Protein AF-E4NG12-F1 (afdb_monomer_lite)

Secondary structure (DSSP, 8-state):
------TT-PPP-TTPPPHHHHHHHHHHHHHHHHHHHHHHHHHHHHHHHHHHHHHHHHHHHHSSPP--GGGT-HHHHHHHHHHHHHHHHHHHHHHHHHHHHHHHHHHHHHHHHHHHHHHHHHHHHHHHHHHHHHHHHHHHHHHHHHHHHHHHHHHHHHHHHHHHHHHHHHHHHHHHHHHHHHHHHHHHHHHHHHHHHHHHHHHHHHHHHHHHHHHHHHHHHHHHHHHHHHHHHHHHHHHHHHHHHHHHHHHHHHHHHHHHHHHHHHHHHHHHHHHHHHHHHHHSSS----------------------------------------------TT------PPPPPPPPPPPP-------PPPPPPPPPPPPPPPPPPPP------------------------------------

Sequence (415 aa):
MSDAVSQYGFTVSRRGYAPDQVDEAVTALSRKRDEAWERLSVLGGGLREMEKRLADIRQAAEDAPDPDFAELSDQAAALLGIALNEADAIHAKAKRSGEDARDAAHEAGEAAAKAAKEFALKLREDTDQFVRRTDERSRAEAERVRAEADAEARAVVHAATGHAARVRVAAANASEQSETALAERRRKADEDFAAAETAADAAVAKVTAAADARVKEAEQHREAMLAEARRLDGDAQAKADAALAAAREKADRIRAASEREQADFTKRLDKVQTHLDHIKGTLASLTGAAVGAIEDPEDAAGPADAAPAKPAAPAVDQPTTVLGPVRPAQGDPRKPYTPAAPATPPAPPAKPASFSKDPLPPKPAAAPAEPAAAPEPAKGPDATVEDRIVPKIVIVDDGIDHDTRPDRNRIQRKG

Structure (mmCIF, N/CA/C/O backbone):
data_AF-E4NG12-F1
#
_entry.id   AF-E4NG12-F1
#
loop_
_atom_site.group_PDB
_atom_site.id
_atom_site.type_symbol
_atom_site.label_atom_id
_atom_site.label_alt_id
_atom_site.label_comp_id
_atom_site.label_asym_id
_atom_site.label_entity_id
_atom_site.label_seq_id
_atom_site.pdbx_PDB_ins_code
_atom_site.Cartn_x
_atom_site.Cartn_y
_atom_site.Cartn_z
_atom_site.occupancy
_atom_site.B_iso_or_equiv
_atom_site.auth_seq_id
_atom_site.auth_comp_id
_atom_site.auth_asym_id
_atom_site.auth_atom_id
_atom_site.pdbx_PDB_model_num
ATOM 1 N N . MET A 1 1 ? -79.900 -59.642 15.783 1.00 37.69 1 MET A N 1
ATOM 2 C CA . MET A 1 1 ? -78.768 -59.162 16.595 1.00 37.69 1 MET A CA 1
ATOM 3 C C . MET A 1 1 ? -79.121 -57.758 17.018 1.00 37.69 1 MET A C 1
ATOM 5 O O . MET A 1 1 ? -79.048 -56.855 16.198 1.00 37.69 1 MET A O 1
ATOM 9 N N . SER A 1 2 ? -79.671 -57.633 18.218 1.00 43.97 2 SER A N 1
ATOM 10 C CA . SER A 1 2 ? -80.079 -56.349 18.774 1.00 43.97 2 SER A CA 1
ATOM 11 C C . SER A 1 2 ? -78.854 -55.747 19.439 1.00 43.97 2 SER A C 1
ATOM 13 O O . SER A 1 2 ? -78.281 -56.367 20.333 1.00 43.97 2 SER A O 1
ATOM 15 N N . ASP A 1 3 ? -78.425 -54.604 18.920 1.00 47.47 3 ASP A N 1
ATOM 16 C CA . ASP A 1 3 ? -77.335 -53.796 19.453 1.00 47.47 3 ASP A CA 1
ATOM 17 C C . ASP A 1 3 ? -77.697 -53.415 20.895 1.00 47.47 3 ASP A C 1
ATOM 19 O O . ASP A 1 3 ? -78.615 -52.626 21.130 1.00 47.47 3 ASP A O 1
ATOM 23 N N . ALA A 1 4 ? -77.055 -54.053 21.874 1.00 56.03 4 ALA A N 1
ATOM 24 C CA . ALA A 1 4 ? -77.200 -53.691 23.275 1.00 56.03 4 ALA A CA 1
ATOM 25 C C . ALA A 1 4 ? -76.451 -52.370 23.484 1.00 56.03 4 ALA A C 1
ATOM 27 O O . ALA A 1 4 ? -75.246 -52.348 23.725 1.00 56.03 4 ALA A O 1
ATOM 28 N N . VAL A 1 5 ? -77.159 -51.256 23.306 1.00 60.44 5 VAL A N 1
ATOM 29 C CA . VAL A 1 5 ? -76.647 -49.927 23.641 1.00 60.44 5 VAL A CA 1
ATOM 30 C C . VAL A 1 5 ? -76.570 -49.853 25.166 1.00 60.44 5 VAL A C 1
ATOM 32 O O . VAL A 1 5 ? -77.604 -49.876 25.833 1.00 60.44 5 VAL A O 1
ATOM 35 N N . SER A 1 6 ? -75.352 -49.807 25.713 1.00 64.88 6 SER A N 1
ATOM 36 C CA . SER A 1 6 ? -75.124 -49.634 27.154 1.00 64.88 6 SER A CA 1
ATOM 37 C C . SER A 1 6 ? -75.851 -48.380 27.652 1.00 64.88 6 SER A C 1
ATOM 39 O O . SER A 1 6 ? -75.809 -47.330 27.002 1.00 64.88 6 SER A O 1
ATOM 41 N N . GLN A 1 7 ? -76.474 -48.464 28.832 1.00 72.19 7 GLN A N 1
ATOM 42 C CA . GLN A 1 7 ? -77.177 -47.346 29.484 1.00 72.19 7 GLN A CA 1
ATOM 43 C C . GLN A 1 7 ? -76.267 -46.119 29.707 1.00 72.19 7 GLN A C 1
ATOM 45 O O . GLN A 1 7 ? -76.752 -44.997 29.851 1.00 72.19 7 GLN A O 1
ATOM 50 N N . TYR A 1 8 ? -74.948 -46.321 29.695 1.00 74.88 8 TYR A N 1
ATOM 51 C CA . TYR A 1 8 ? -73.925 -45.297 29.894 1.00 74.88 8 TYR A CA 1
ATOM 52 C C . TYR A 1 8 ? -73.314 -44.767 28.582 1.00 74.88 8 TYR A C 1
ATOM 54 O O . TYR A 1 8 ? -72.356 -43.997 28.619 1.00 74.88 8 TYR A O 1
ATOM 62 N N . GLY A 1 9 ? -73.870 -45.142 27.421 1.00 82.19 9 GLY A N 1
ATOM 63 C CA . GLY A 1 9 ? -73.515 -44.573 26.114 1.00 82.19 9 GLY A CA 1
ATOM 64 C C . GLY A 1 9 ? -72.259 -45.157 25.459 1.00 82.19 9 GLY A C 1
ATOM 65 O O . GLY A 1 9 ? -71.730 -44.565 24.517 1.00 82.19 9 GLY A O 1
ATOM 66 N N . PHE A 1 10 ? -71.764 -46.305 25.930 1.00 82.69 10 PHE A N 1
ATOM 67 C CA . PHE A 1 10 ? -70.628 -46.989 25.305 1.00 82.69 10 PHE A CA 1
ATOM 68 C C . PHE A 1 10 ? -71.035 -47.691 23.999 1.00 82.69 10 PHE A C 1
ATOM 70 O O . PHE A 1 10 ? -72.105 -48.291 23.907 1.00 82.69 10 PHE A O 1
ATOM 77 N N . THR A 1 11 ? -70.158 -47.643 22.990 1.00 82.94 11 THR A N 1
ATOM 78 C CA . THR A 1 11 ? -70.352 -48.310 21.689 1.00 82.94 11 THR A CA 1
ATOM 79 C C . THR A 1 11 ? -69.625 -49.660 21.644 1.00 82.94 11 THR A C 1
ATOM 81 O O . THR A 1 11 ? -68.520 -49.800 22.172 1.00 82.94 11 THR A O 1
ATOM 84 N N . VAL A 1 12 ? -70.235 -50.678 21.024 1.00 81.81 12 VAL A N 1
ATOM 85 C CA . VAL A 1 12 ? -69.688 -52.048 20.974 1.00 81.81 12 VAL A CA 1
ATOM 86 C C . VAL A 1 12 ? -68.626 -52.170 19.871 1.00 81.81 12 VAL A C 1
ATOM 88 O O . VAL A 1 12 ? -68.850 -51.759 18.734 1.00 81.81 12 VAL A O 1
ATOM 91 N N . SER A 1 13 ? -67.464 -52.767 20.174 1.00 81.88 13 SER A N 1
ATOM 92 C CA . SER A 1 13 ? -66.380 -53.001 19.200 1.00 81.88 13 SER A CA 1
ATOM 93 C C . SER A 1 13 ? -66.051 -54.492 19.028 1.00 81.88 13 SER A C 1
ATOM 95 O O . SER A 1 13 ? -66.252 -55.301 19.931 1.00 81.88 13 SER A O 1
ATOM 97 N N . ARG A 1 14 ? -65.503 -54.873 17.860 1.00 78.25 14 ARG A N 1
ATOM 98 C CA . ARG A 1 14 ? -65.274 -56.280 17.443 1.00 78.25 14 ARG A CA 1
ATOM 99 C C . ARG A 1 14 ? -64.329 -57.101 18.345 1.00 78.25 14 ARG A C 1
ATOM 101 O O . ARG A 1 14 ? -64.267 -58.315 18.180 1.00 78.25 14 ARG A O 1
ATOM 108 N N . ARG A 1 15 ? -63.575 -56.462 19.246 1.00 81.19 15 ARG A N 1
ATOM 109 C CA . ARG A 1 15 ? -62.709 -57.089 20.271 1.00 81.19 15 ARG A CA 1
ATOM 110 C C . ARG A 1 15 ? -62.814 -56.350 21.619 1.00 81.19 15 ARG A C 1
ATOM 112 O O . ARG A 1 15 ? -61.812 -56.165 22.302 1.00 81.19 15 ARG A O 1
ATOM 119 N N . GLY A 1 16 ? -64.006 -55.853 21.946 1.00 81.81 16 GLY A N 1
ATOM 120 C CA . GLY A 1 16 ? -64.269 -55.101 23.174 1.00 81.81 16 GLY A CA 1
ATOM 121 C C . GLY A 1 16 ? -64.542 -55.978 24.400 1.00 81.81 16 GLY A C 1
ATOM 122 O O . GLY A 1 16 ? -64.721 -57.190 24.289 1.00 81.81 16 GLY A O 1
ATOM 123 N N . TYR A 1 17 ? -64.587 -55.335 25.569 1.00 85.38 17 TYR A N 1
ATOM 124 C CA . TYR A 1 17 ? -65.041 -55.947 26.821 1.00 85.38 17 TYR A CA 1
ATOM 125 C C . TYR A 1 17 ? -66.537 -56.297 26.764 1.00 85.38 17 TYR A C 1
ATOM 127 O O . TYR A 1 17 ? -67.291 -55.696 25.996 1.00 85.38 17 TYR A O 1
ATOM 135 N N . ALA A 1 18 ? -66.967 -57.270 27.574 1.00 86.50 18 ALA A N 1
ATOM 136 C CA . ALA A 1 18 ? -68.367 -57.686 27.633 1.00 86.50 18 ALA A CA 1
ATOM 137 C C . ALA A 1 18 ? -69.252 -56.545 28.188 1.00 86.50 18 ALA A C 1
ATOM 139 O O . ALA A 1 18 ? -68.950 -56.053 29.278 1.00 86.50 18 ALA A O 1
ATOM 140 N N . PRO A 1 19 ? -70.335 -56.134 27.494 1.00 83.88 19 PRO A N 1
ATOM 141 C CA . PRO A 1 19 ? -71.185 -55.014 27.916 1.00 83.88 19 PRO A CA 1
ATOM 142 C C . PRO A 1 19 ? -71.715 -55.135 29.350 1.00 83.88 19 PRO A C 1
ATOM 144 O O . PRO A 1 19 ? -71.591 -54.184 30.113 1.00 83.88 19 PRO A O 1
ATOM 147 N N . ASP A 1 20 ? -72.178 -56.322 29.757 1.00 84.31 20 ASP A N 1
ATOM 148 C CA . ASP A 1 20 ? -72.702 -56.555 31.112 1.00 84.31 20 ASP A CA 1
ATOM 149 C C . ASP A 1 20 ? -71.638 -56.328 32.202 1.00 84.31 20 ASP A C 1
ATOM 151 O O . ASP A 1 20 ? -71.925 -55.763 33.256 1.00 84.31 20 ASP A O 1
ATOM 155 N N . GLN A 1 21 ? -70.380 -56.708 31.935 1.00 86.88 21 GLN A N 1
ATOM 156 C CA . GLN A 1 21 ? -69.262 -56.474 32.859 1.00 86.88 21 GLN A CA 1
ATOM 157 C C . GLN A 1 21 ? -68.909 -54.986 32.954 1.00 86.88 21 GLN A C 1
ATOM 159 O O . GLN A 1 21 ? -68.532 -54.505 34.023 1.00 86.88 21 GLN A O 1
ATOM 164 N N . VAL A 1 22 ? -69.016 -54.253 31.841 1.00 87.19 22 VAL A N 1
ATOM 165 C CA . VAL A 1 22 ? -68.795 -52.802 31.812 1.00 87.19 22 VAL A CA 1
ATOM 166 C C . VAL A 1 22 ? -69.907 -52.086 32.576 1.00 87.19 22 VAL A C 1
ATOM 168 O O . VAL A 1 22 ? -69.603 -51.230 33.401 1.00 87.19 22 VAL A O 1
ATOM 171 N N . ASP A 1 23 ? -71.168 -52.465 32.377 1.00 87.31 23 ASP A N 1
ATOM 172 C CA . ASP A 1 23 ? -72.306 -51.862 33.074 1.00 87.31 23 ASP A CA 1
ATOM 173 C C . ASP A 1 23 ? -72.262 -52.145 34.588 1.00 87.31 23 ASP A C 1
ATOM 175 O O . ASP A 1 23 ? -72.480 -51.232 35.392 1.00 87.31 23 ASP A O 1
ATOM 179 N N . GLU A 1 24 ? -71.887 -53.361 35.006 1.00 88.50 24 GLU A N 1
ATOM 180 C CA . GLU A 1 24 ? -71.659 -53.693 36.421 1.00 88.50 24 GLU A CA 1
ATOM 181 C C . GLU A 1 24 ? -70.508 -52.863 37.015 1.00 88.50 24 GLU A C 1
ATOM 183 O O . GLU A 1 24 ? -70.653 -52.261 38.087 1.00 88.50 24 GLU A O 1
ATOM 188 N N . ALA A 1 25 ? -69.383 -52.757 36.299 1.00 88.69 25 ALA A N 1
ATOM 189 C CA . ALA A 1 25 ? -68.234 -51.965 36.728 1.00 88.69 25 ALA A CA 1
ATOM 190 C C . ALA A 1 25 ? -68.568 -50.467 36.839 1.00 88.69 25 ALA A C 1
ATOM 192 O O . ALA A 1 25 ? -68.196 -49.824 37.823 1.00 88.69 25 ALA A O 1
ATOM 193 N N . VAL A 1 26 ? -69.299 -49.904 35.874 1.00 91.38 26 VAL A N 1
ATOM 194 C CA . VAL A 1 26 ? -69.709 -48.489 35.862 1.00 91.38 26 VAL A CA 1
ATOM 195 C C . VAL A 1 26 ? -70.740 -48.206 36.951 1.00 91.38 26 VAL A C 1
ATOM 197 O O . VAL A 1 26 ? -70.657 -47.167 37.609 1.00 91.38 26 VAL A O 1
ATOM 200 N N . THR A 1 27 ? -71.655 -49.137 37.219 1.00 91.06 27 THR A N 1
ATOM 201 C CA . THR A 1 27 ? -72.602 -49.039 38.341 1.00 91.06 27 THR A CA 1
ATOM 202 C C . THR A 1 27 ? -71.864 -49.044 39.680 1.00 91.06 27 THR A C 1
ATOM 204 O O . THR A 1 27 ? -72.129 -48.206 40.546 1.00 91.06 27 THR A O 1
ATOM 207 N N . ALA A 1 28 ? -70.893 -49.945 39.855 1.00 92.31 28 ALA A N 1
ATOM 208 C CA . ALA A 1 28 ? -70.069 -50.013 41.058 1.00 92.31 28 ALA A CA 1
ATOM 209 C C . ALA A 1 28 ? -69.202 -48.755 41.241 1.00 92.31 28 ALA A C 1
ATOM 211 O O . ALA A 1 28 ? -69.077 -48.251 42.358 1.00 92.31 28 ALA A O 1
ATOM 212 N N . LEU A 1 29 ? -68.630 -48.218 40.157 1.00 93.31 29 LEU A N 1
ATOM 213 C CA . LEU A 1 29 ? -67.874 -46.963 40.176 1.00 93.31 29 LEU A CA 1
ATOM 214 C C . LEU A 1 29 ? -68.766 -45.759 40.483 1.00 93.31 29 LEU A C 1
ATOM 216 O O . LEU A 1 29 ? -68.367 -44.902 41.267 1.00 93.31 29 LEU A O 1
ATOM 220 N N . SER A 1 30 ? -69.978 -45.714 39.929 1.00 91.38 30 SER A N 1
ATOM 221 C CA . SER A 1 30 ? -70.952 -44.654 40.204 1.00 91.38 30 SER A CA 1
ATOM 222 C C . SER A 1 30 ? -71.381 -44.662 41.669 1.00 91.38 30 SER A C 1
ATOM 224 O O . SER A 1 30 ? -71.368 -43.617 42.307 1.00 91.38 30 SER A O 1
ATOM 226 N N . ARG A 1 31 ? -71.626 -45.842 42.256 1.00 94.31 31 ARG A N 1
ATOM 227 C CA . ARG A 1 31 ? -71.907 -45.968 43.694 1.00 94.31 31 ARG A CA 1
ATOM 228 C C . ARG A 1 31 ? -70.738 -45.488 44.552 1.00 94.31 31 ARG A C 1
ATOM 230 O O . ARG A 1 31 ? -70.939 -44.707 45.471 1.00 94.31 31 ARG A O 1
ATOM 237 N N . LYS A 1 32 ? -69.506 -45.899 44.227 1.00 94.25 32 LYS A N 1
ATOM 238 C CA . LYS A 1 32 ? -68.298 -45.431 44.933 1.00 94.25 32 LYS A CA 1
ATOM 239 C C . LYS A 1 32 ? -68.111 -43.920 44.818 1.00 94.25 32 LYS A C 1
ATOM 241 O O . LYS A 1 32 ? -67.700 -43.292 45.789 1.00 94.25 32 LYS A O 1
ATOM 246 N N . ARG A 1 33 ? -68.401 -43.344 43.646 1.00 94.81 33 ARG A N 1
ATOM 247 C CA . ARG A 1 33 ? -68.416 -41.895 43.425 1.00 94.81 33 ARG A CA 1
ATOM 248 C C . ARG A 1 33 ? -69.429 -41.255 44.368 1.00 94.81 33 ARG A C 1
ATOM 250 O O . ARG A 1 33 ? -69.044 -40.367 45.114 1.00 94.81 33 ARG A O 1
ATOM 257 N N . ASP A 1 34 ? -70.673 -41.715 44.370 1.00 95.12 34 ASP A N 1
ATOM 258 C CA . ASP A 1 34 ? -71.745 -41.125 45.178 1.00 95.12 34 ASP A CA 1
ATOM 259 C C . ASP A 1 34 ? -71.442 -41.233 46.683 1.00 95.12 34 ASP A C 1
ATOM 261 O O . ASP A 1 34 ? -71.521 -40.234 47.391 1.00 95.12 34 ASP A O 1
ATOM 265 N N . GLU A 1 35 ? -70.936 -42.376 47.158 1.00 95.44 35 GLU A N 1
ATOM 266 C CA . GLU A 1 35 ? -70.441 -42.522 48.535 1.00 95.44 35 GLU A CA 1
ATOM 267 C C . GLU A 1 35 ? -69.281 -41.564 48.855 1.00 95.44 35 GLU A C 1
ATOM 269 O O . GLU A 1 35 ? -69.187 -41.030 49.960 1.00 95.44 35 GLU A O 1
ATOM 274 N N . ALA A 1 36 ? -68.351 -41.353 47.917 1.00 92.31 36 ALA A N 1
ATOM 275 C CA . ALA A 1 36 ? -67.259 -40.401 48.098 1.00 92.31 36 ALA A CA 1
ATOM 276 C C . ALA A 1 36 ? -67.771 -38.952 48.135 1.00 92.31 36 ALA A C 1
ATOM 278 O O . ALA A 1 36 ? -67.257 -38.157 48.921 1.00 92.31 36 ALA A O 1
ATOM 279 N N . TRP A 1 37 ? -68.799 -38.619 47.349 1.00 95.00 37 TRP A N 1
ATOM 280 C CA . TRP A 1 37 ? -69.469 -37.317 47.390 1.00 95.00 37 TRP A CA 1
ATOM 281 C C . TRP A 1 37 ? -70.209 -37.092 48.703 1.00 95.00 37 TRP A C 1
ATOM 283 O O . TRP A 1 37 ? -70.084 -36.014 49.281 1.00 95.00 37 TRP A O 1
ATOM 293 N N . GLU A 1 38 ? -70.918 -38.096 49.217 1.00 95.00 38 GLU A N 1
ATOM 294 C CA . GLU A 1 38 ? -71.544 -38.019 50.539 1.00 95.00 38 GLU A CA 1
ATOM 295 C C . GLU A 1 38 ? -70.493 -37.810 51.631 1.00 95.00 38 GLU A C 1
ATOM 297 O O . GLU A 1 38 ? -70.620 -36.886 52.437 1.00 95.00 38 GLU A O 1
ATOM 302 N N . ARG A 1 39 ? -69.400 -38.589 51.619 1.00 94.06 39 ARG A N 1
ATOM 303 C CA . ARG A 1 39 ? -68.278 -38.407 52.558 1.00 94.06 39 ARG A CA 1
ATOM 304 C C . ARG A 1 39 ? -67.677 -37.006 52.451 1.00 94.06 39 ARG A C 1
ATOM 306 O O . ARG A 1 39 ? -67.468 -36.370 53.479 1.00 94.06 39 ARG A O 1
ATOM 313 N N . LEU A 1 40 ? -67.440 -36.499 51.240 1.00 95.06 40 LEU A N 1
ATOM 314 C CA . LEU A 1 40 ? -66.919 -35.147 51.022 1.00 95.06 40 LEU A CA 1
ATOM 315 C C . LEU A 1 40 ? -67.889 -34.074 51.530 1.00 95.06 40 LEU A C 1
ATOM 317 O O . LEU A 1 40 ? -67.450 -33.094 52.124 1.00 95.06 40 LEU A O 1
ATOM 321 N N . SER A 1 41 ? -69.196 -34.263 51.343 1.00 94.38 41 SER A N 1
ATOM 322 C CA . SER A 1 41 ? -70.220 -33.354 51.862 1.00 94.38 41 SER A CA 1
ATOM 323 C C . SER A 1 41 ? -70.239 -33.348 53.391 1.00 94.38 41 SER A C 1
ATOM 325 O O . SER A 1 41 ? -70.264 -32.276 53.995 1.00 94.38 41 SER A O 1
ATOM 327 N 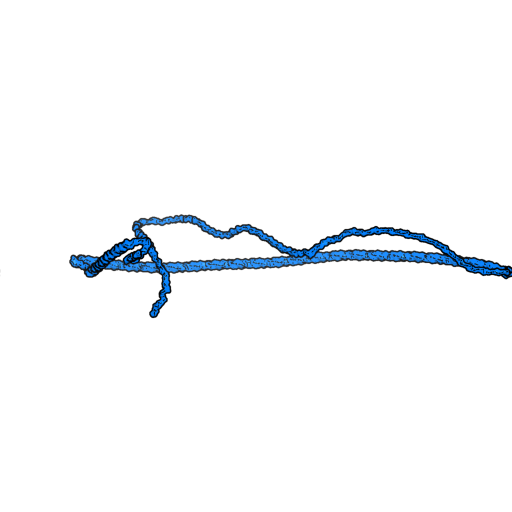N . VAL A 1 42 ? -70.161 -34.520 54.031 1.00 95.31 42 VAL A N 1
ATOM 328 C CA . VAL A 1 42 ? -70.087 -34.641 55.497 1.00 95.31 42 VAL A CA 1
ATOM 329 C C . VAL A 1 42 ? -68.808 -33.999 56.037 1.00 95.31 42 VAL A C 1
ATOM 331 O O . VAL A 1 42 ? -68.882 -33.179 56.952 1.00 95.31 42 VAL A O 1
ATOM 334 N N . LEU A 1 43 ? -67.645 -34.301 55.453 1.00 95.75 43 LEU A N 1
ATOM 335 C CA . LEU A 1 43 ? -66.373 -33.685 55.845 1.00 95.75 43 LEU A CA 1
ATOM 336 C C . LEU A 1 43 ? -66.366 -32.175 55.601 1.00 95.75 43 LEU A C 1
ATOM 338 O O . LEU A 1 43 ? -65.911 -31.428 56.458 1.00 95.75 43 LEU A O 1
ATOM 342 N N . GLY A 1 44 ? -66.894 -31.709 54.470 1.00 94.06 44 GLY A N 1
ATOM 343 C CA . GLY A 1 44 ? -66.998 -30.286 54.156 1.00 94.06 44 GLY A CA 1
ATOM 344 C C . GLY A 1 44 ? -67.977 -29.548 55.072 1.00 94.06 44 GLY A C 1
ATOM 345 O O . GLY A 1 44 ? -67.767 -28.378 55.379 1.00 94.06 44 GLY A O 1
ATOM 346 N N . GLY A 1 45 ? -69.038 -30.213 55.535 1.00 95.62 45 GLY A N 1
ATOM 347 C CA . GLY A 1 45 ? -69.908 -29.702 56.595 1.00 95.62 45 GLY A CA 1
ATOM 348 C C . GLY A 1 45 ? -69.172 -29.603 57.933 1.00 95.62 45 GLY A C 1
ATOM 349 O O . GLY A 1 45 ? -69.202 -28.554 58.571 1.00 95.62 45 GLY A O 1
ATOM 350 N N . GLY A 1 46 ? -68.447 -30.658 58.315 1.00 95.75 46 GLY A N 1
ATOM 351 C CA . GLY A 1 46 ? -67.641 -30.695 59.537 1.00 95.75 46 GLY A CA 1
ATOM 352 C C . GLY A 1 46 ? -66.507 -29.666 59.556 1.00 95.75 46 GLY A C 1
ATOM 353 O O . GLY A 1 46 ? -66.297 -29.021 60.577 1.00 95.75 46 GLY A O 1
ATOM 354 N N . LEU A 1 47 ? -65.820 -29.458 58.429 1.00 95.69 47 LEU A N 1
ATOM 355 C CA . LEU A 1 47 ? -64.767 -28.451 58.294 1.00 95.69 47 LEU A CA 1
ATOM 356 C C . LEU A 1 47 ? -65.325 -27.043 58.493 1.00 95.69 47 LEU A C 1
ATOM 358 O O . LEU A 1 47 ? -64.783 -26.298 59.298 1.00 95.69 47 LEU A O 1
ATOM 362 N N . ARG A 1 48 ? -66.441 -26.702 57.835 1.00 94.56 48 ARG A N 1
ATOM 363 C CA . ARG A 1 48 ? -67.088 -25.390 58.009 1.00 94.56 48 ARG A CA 1
ATOM 364 C C . ARG A 1 48 ? -67.551 -25.161 59.444 1.00 94.56 48 ARG A C 1
ATOM 366 O O . ARG A 1 48 ? -67.425 -24.057 59.959 1.00 94.56 48 ARG A O 1
ATOM 373 N N . GLU A 1 49 ? -68.068 -26.197 60.101 1.00 95.25 49 GLU A N 1
ATOM 374 C CA . GLU A 1 49 ? -68.443 -26.132 61.516 1.00 95.25 49 GLU A CA 1
ATOM 375 C C . GLU A 1 49 ? -67.215 -25.923 62.418 1.00 95.25 49 GLU A C 1
ATOM 377 O O . GLU A 1 49 ? -67.267 -25.131 63.356 1.00 95.25 49 GLU A O 1
ATOM 382 N N . MET A 1 50 ? -66.086 -26.578 62.130 1.00 94.69 50 MET A N 1
ATOM 383 C CA . MET A 1 50 ? -64.829 -26.356 62.854 1.00 94.69 50 MET A CA 1
ATOM 384 C C . MET A 1 50 ? -64.243 -24.964 62.600 1.00 94.69 50 MET A C 1
ATOM 386 O O . MET A 1 50 ? -63.812 -24.318 63.550 1.00 94.69 50 MET A O 1
ATOM 390 N N . GLU A 1 51 ? -64.250 -24.481 61.357 1.00 94.62 51 GLU A N 1
ATOM 391 C CA . GLU A 1 51 ? -63.832 -23.121 60.992 1.00 94.62 51 GLU A CA 1
ATOM 392 C C . GLU A 1 51 ? -64.681 -22.079 61.715 1.00 94.62 51 GLU A C 1
ATOM 394 O O . GLU A 1 51 ? -64.136 -21.131 62.278 1.00 94.62 51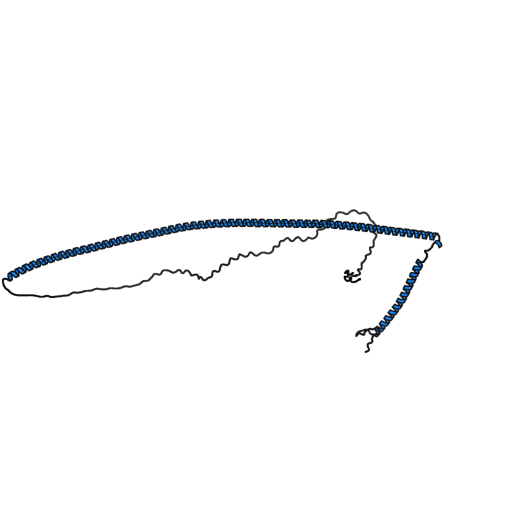 GLU A O 1
ATOM 399 N N . LYS A 1 52 ? -66.001 -22.293 61.767 1.00 96.00 52 LYS A N 1
ATOM 400 C CA . LYS A 1 52 ? -66.919 -21.441 62.517 1.00 96.00 52 LYS A CA 1
ATOM 401 C C . LYS A 1 52 ? -66.591 -21.448 64.006 1.00 96.00 52 LYS A C 1
ATOM 403 O O . LYS A 1 52 ? -66.380 -20.386 64.567 1.00 96.00 52 LYS A O 1
ATOM 408 N N . ARG A 1 53 ? -66.458 -22.620 64.636 1.00 94.06 53 ARG A N 1
ATOM 409 C CA . ARG A 1 53 ? -66.082 -22.715 66.060 1.00 94.06 53 ARG A CA 1
ATOM 410 C C . ARG A 1 53 ? -64.741 -22.060 66.351 1.00 94.06 53 ARG A C 1
ATOM 412 O O . ARG A 1 53 ? -64.574 -21.455 67.398 1.00 94.06 53 ARG A O 1
ATOM 419 N N . LEU A 1 54 ? -63.776 -22.187 65.448 1.00 94.38 54 LEU A N 1
ATOM 420 C CA . LEU A 1 54 ? -62.467 -21.566 65.595 1.00 94.38 54 LEU A CA 1
ATOM 421 C C . LEU A 1 54 ? -62.542 -20.042 65.449 1.00 94.38 54 LEU A C 1
ATOM 423 O O . LEU A 1 54 ? -61.876 -19.340 66.204 1.00 94.38 54 LEU A O 1
ATOM 427 N N . ALA A 1 55 ? -63.356 -19.530 64.524 1.00 93.88 55 ALA A N 1
ATOM 428 C CA . ALA A 1 55 ? -63.661 -18.107 64.435 1.00 93.88 55 ALA A CA 1
ATOM 429 C C . ALA A 1 55 ? -64.373 -17.613 65.703 1.00 93.88 55 ALA A C 1
ATOM 431 O O . ALA A 1 55 ? -63.943 -16.616 66.267 1.00 93.88 55 ALA A O 1
ATOM 432 N N . ASP A 1 56 ? -65.366 -18.352 66.202 1.00 93.62 56 ASP A N 1
ATOM 433 C CA . ASP A 1 56 ? -66.088 -18.038 67.439 1.00 93.62 56 ASP A CA 1
ATOM 434 C C . ASP A 1 56 ? -65.141 -18.031 68.654 1.00 93.62 56 ASP A C 1
ATOM 436 O O . ASP A 1 56 ? -65.223 -17.137 69.485 1.00 93.62 56 ASP A O 1
ATOM 440 N N . ILE A 1 57 ? -64.200 -18.982 68.751 1.00 94.56 57 ILE A N 1
ATOM 441 C CA . ILE A 1 57 ? -63.183 -19.022 69.818 1.00 94.56 57 ILE A CA 1
ATOM 442 C C . ILE A 1 57 ? -62.213 -17.845 69.704 1.00 94.56 57 ILE A C 1
ATOM 444 O O . ILE A 1 57 ? -61.861 -17.254 70.719 1.00 94.56 57 ILE A O 1
ATOM 448 N N . ARG A 1 58 ? -61.758 -17.507 68.492 1.00 91.75 58 ARG A N 1
ATOM 449 C CA . ARG A 1 58 ? -60.876 -16.352 68.271 1.00 91.75 58 ARG A CA 1
ATOM 450 C C . ARG A 1 58 ? -61.576 -15.052 68.628 1.00 91.75 58 ARG A C 1
ATOM 452 O O . ARG A 1 58 ? -61.003 -14.262 69.360 1.00 91.75 58 ARG A O 1
ATOM 459 N N . GLN A 1 59 ? -62.813 -14.883 68.176 1.00 90.06 59 GLN A N 1
ATOM 460 C CA . GLN A 1 59 ? -63.631 -13.729 68.515 1.00 90.06 59 GLN A CA 1
ATOM 461 C C . GLN A 1 59 ? -63.875 -13.665 70.023 1.00 90.06 59 GLN A C 1
ATOM 463 O O . GLN A 1 59 ? -63.659 -12.626 70.620 1.00 90.06 59 GLN A O 1
ATOM 468 N N . ALA A 1 60 ? -64.217 -14.784 70.668 1.00 87.62 60 ALA A N 1
ATOM 469 C CA . ALA A 1 60 ? -64.378 -14.841 72.119 1.00 87.62 60 ALA A CA 1
ATOM 470 C C . ALA A 1 60 ? -63.077 -14.540 72.882 1.00 87.62 60 ALA A C 1
ATOM 472 O O . ALA A 1 60 ? -63.144 -14.061 74.007 1.00 87.62 60 ALA A O 1
ATOM 473 N N . ALA A 1 61 ? -61.910 -14.828 72.300 1.00 85.75 61 ALA A N 1
ATOM 474 C CA . ALA A 1 61 ? -60.614 -14.471 72.867 1.00 85.75 61 ALA A CA 1
ATOM 475 C C . ALA A 1 61 ? -60.248 -12.994 72.634 1.00 85.75 61 ALA A C 1
ATOM 477 O O . ALA A 1 61 ? -59.607 -12.408 73.496 1.00 85.75 61 ALA A O 1
ATOM 478 N N . GLU A 1 62 ? -60.649 -12.393 71.509 1.00 85.12 62 GLU A N 1
ATOM 479 C CA . GLU A 1 62 ? -60.510 -10.949 71.252 1.00 85.12 62 GLU A CA 1
ATOM 480 C C . GLU A 1 62 ? -61.492 -10.115 72.090 1.00 85.12 62 GLU A C 1
ATOM 482 O O . GLU A 1 62 ? -61.141 -9.037 72.560 1.00 85.12 62 GLU A O 1
ATOM 487 N N . ASP A 1 63 ? -62.707 -10.626 72.299 1.00 86.50 63 ASP A N 1
ATOM 488 C CA . ASP A 1 63 ? -63.752 -10.010 73.122 1.00 86.50 63 ASP A CA 1
ATOM 489 C C . ASP A 1 63 ? -63.538 -10.265 74.625 1.00 86.50 63 ASP A C 1
ATOM 491 O O . ASP A 1 63 ? -64.210 -9.652 75.462 1.00 86.50 63 ASP A O 1
ATOM 495 N N . ALA A 1 64 ? -62.645 -11.195 74.986 1.00 83.06 64 ALA A N 1
ATOM 496 C CA . ALA A 1 64 ? -62.300 -11.447 76.376 1.00 83.06 64 ALA A CA 1
ATOM 497 C C . ALA A 1 64 ? -61.637 -10.190 76.962 1.00 83.06 64 ALA A C 1
ATOM 499 O O . ALA A 1 64 ? -60.681 -9.682 76.376 1.00 83.06 64 ALA A O 1
ATOM 500 N N . PRO A 1 65 ? -62.105 -9.687 78.121 1.00 77.75 65 PRO A N 1
ATOM 501 C CA . PRO A 1 65 ? -61.425 -8.601 78.808 1.00 77.75 65 PRO A CA 1
ATOM 502 C C . PRO A 1 65 ? -59.978 -8.994 79.103 1.00 77.75 65 PRO A C 1
ATOM 504 O O . PRO A 1 65 ? -59.710 -10.154 79.438 1.00 77.75 65 PRO A O 1
ATOM 507 N N . ASP A 1 66 ? -59.066 -8.025 79.031 1.00 75.94 66 ASP A N 1
ATOM 508 C CA . ASP A 1 66 ? -57.694 -8.238 79.480 1.00 75.94 66 ASP A CA 1
ATOM 509 C C . ASP A 1 66 ? -57.709 -8.804 80.912 1.00 75.94 66 ASP A C 1
ATOM 511 O O . ASP A 1 66 ? -58.487 -8.331 81.749 1.00 75.94 66 ASP A O 1
ATOM 515 N N . PRO A 1 67 ? -56.899 -9.836 81.212 1.00 73.56 67 PRO A N 1
ATOM 516 C CA . PRO A 1 67 ? -56.922 -10.479 82.517 1.00 73.56 67 PRO A CA 1
ATOM 517 C C . PRO A 1 67 ? -56.540 -9.475 83.611 1.00 73.56 67 PRO A C 1
ATOM 519 O O . PRO A 1 67 ? -55.379 -9.081 83.737 1.00 73.56 67 PRO A O 1
ATOM 522 N N . ASP A 1 68 ? -57.527 -9.076 84.416 1.00 77.62 68 ASP A N 1
ATOM 523 C CA . ASP A 1 68 ? -57.320 -8.185 85.552 1.00 77.62 68 ASP A CA 1
ATOM 524 C C . ASP A 1 68 ? -56.811 -8.982 86.758 1.00 77.62 68 ASP A C 1
ATOM 526 O O . ASP A 1 68 ? -57.559 -9.594 87.523 1.00 77.62 68 ASP A O 1
ATOM 530 N N . PHE A 1 69 ? -55.490 -8.994 86.931 1.00 81.25 69 PHE A N 1
ATOM 531 C CA . PHE A 1 69 ? -54.860 -9.662 88.066 1.00 81.25 69 PHE A CA 1
ATOM 532 C C . PHE A 1 69 ? -55.014 -8.900 89.393 1.00 81.25 69 PHE A C 1
ATOM 534 O O . PHE A 1 69 ? -54.551 -9.408 90.420 1.00 81.25 69 PHE A O 1
ATOM 541 N N . ALA A 1 70 ? -55.676 -7.734 89.416 1.00 81.25 70 ALA A N 1
ATOM 542 C CA . ALA A 1 70 ? -55.995 -7.025 90.656 1.00 81.25 70 ALA A CA 1
ATOM 543 C C . ALA A 1 70 ? -56.949 -7.830 91.550 1.00 81.25 70 ALA A C 1
ATOM 545 O O . ALA A 1 70 ? -56.838 -7.767 92.773 1.00 81.25 70 ALA A O 1
ATOM 546 N N . GLU A 1 71 ? -57.817 -8.658 90.959 1.00 83.12 71 GLU A N 1
ATOM 547 C CA . GLU A 1 71 ? -58.696 -9.566 91.708 1.00 83.12 71 GLU A CA 1
ATOM 548 C C . GLU A 1 71 ? -57.924 -10.700 92.407 1.00 83.12 71 GLU A C 1
ATOM 550 O O . GLU A 1 71 ? -58.392 -11.250 93.405 1.00 83.12 71 GLU A O 1
ATOM 555 N N . LEU A 1 72 ? -56.732 -11.049 91.904 1.00 85.94 72 LEU A N 1
ATOM 556 C CA . LEU A 1 72 ? -55.900 -12.121 92.450 1.00 85.94 72 LEU A CA 1
ATOM 557 C C . LEU A 1 72 ? -54.981 -11.620 93.573 1.00 85.94 72 LEU A C 1
ATOM 559 O O . LEU A 1 72 ? -54.869 -12.276 94.608 1.00 85.94 72 LEU A O 1
ATOM 563 N N . SER A 1 73 ? -54.290 -10.493 93.362 1.00 89.62 73 SER A N 1
ATOM 564 C CA . SER A 1 73 ? -53.529 -9.764 94.392 1.00 89.62 73 SER A CA 1
ATOM 565 C C . SER A 1 73 ? -52.944 -8.455 93.847 1.00 89.62 73 SER A C 1
ATOM 567 O O . SER A 1 73 ? -52.574 -8.375 92.675 1.00 89.62 73 SER A O 1
ATOM 569 N N . ASP A 1 74 ? -52.697 -7.481 94.729 1.00 85.94 74 ASP A N 1
ATOM 570 C CA . ASP A 1 74 ? -51.975 -6.243 94.384 1.00 85.94 74 ASP A CA 1
ATOM 571 C C . ASP A 1 74 ? -50.582 -6.515 93.780 1.00 85.94 74 ASP A C 1
ATOM 573 O O . ASP A 1 74 ? -50.125 -5.806 92.883 1.00 85.94 74 ASP A O 1
ATOM 577 N N . GLN A 1 75 ? -49.899 -7.571 94.244 1.00 89.19 75 GLN A N 1
ATOM 578 C CA . GLN A 1 75 ? -48.594 -7.977 93.709 1.00 89.19 75 GLN A CA 1
ATOM 579 C C . GLN A 1 75 ? -48.687 -8.485 92.265 1.00 89.19 75 GLN A C 1
ATOM 581 O O . GLN A 1 75 ? -47.802 -8.191 91.461 1.00 89.19 75 GLN A O 1
ATOM 586 N N . ALA A 1 76 ? -49.743 -9.226 91.923 1.00 86.81 76 ALA A N 1
ATOM 587 C CA . ALA A 1 76 ? -49.947 -9.736 90.571 1.00 86.81 76 ALA A CA 1
ATOM 588 C C . ALA A 1 76 ? -50.288 -8.606 89.583 1.00 86.81 76 ALA A C 1
ATOM 590 O O . ALA A 1 76 ? -49.726 -8.572 88.488 1.00 86.81 76 ALA A O 1
ATOM 591 N N . ALA A 1 77 ? -51.110 -7.631 89.990 1.00 86.44 77 ALA A N 1
ATOM 592 C CA . ALA A 1 77 ? -51.375 -6.427 89.198 1.00 86.44 77 ALA A CA 1
ATOM 593 C C . ALA A 1 77 ? -50.106 -5.583 88.968 1.00 86.44 77 ALA A C 1
ATOM 595 O O . ALA A 1 77 ? -49.839 -5.146 87.847 1.00 86.44 77 ALA A O 1
ATOM 596 N N . ALA A 1 78 ? -49.274 -5.406 90.001 1.00 89.38 78 ALA A N 1
ATOM 597 C CA . ALA A 1 78 ? -47.996 -4.705 89.873 1.00 89.38 78 ALA A CA 1
ATOM 598 C C . ALA A 1 78 ? -47.027 -5.425 88.916 1.00 89.38 78 ALA A C 1
ATOM 600 O O . ALA A 1 78 ? -46.362 -4.773 88.110 1.00 89.38 78 ALA A O 1
ATOM 601 N N . LEU A 1 79 ? -46.967 -6.761 88.963 1.00 91.81 79 LEU A N 1
ATOM 602 C CA . LEU A 1 79 ? -46.132 -7.554 88.059 1.00 91.81 79 LEU A CA 1
ATOM 603 C C . LEU A 1 79 ? -46.609 -7.459 86.602 1.00 91.81 79 LEU A C 1
ATOM 605 O O . LEU A 1 79 ? -45.768 -7.301 85.718 1.00 91.81 79 LEU A O 1
ATOM 609 N N . LEU A 1 80 ? -47.926 -7.498 86.351 1.00 88.50 80 LEU A N 1
ATOM 610 C CA . LEU A 1 80 ? -48.483 -7.274 85.011 1.00 88.50 80 LEU A CA 1
ATOM 611 C C . LEU A 1 80 ? -48.099 -5.883 84.489 1.00 88.50 80 LEU A C 1
ATOM 613 O O . LEU A 1 80 ? -47.613 -5.768 83.368 1.00 88.50 80 LEU A O 1
ATOM 617 N N . GLY A 1 81 ? -48.244 -4.837 85.308 1.00 89.88 81 GLY A N 1
ATOM 618 C CA . GLY A 1 81 ? -47.852 -3.478 84.926 1.00 89.88 81 GLY A CA 1
ATOM 619 C C . GLY A 1 81 ? -46.363 -3.358 84.585 1.00 89.88 81 GLY A C 1
ATOM 620 O O . GLY A 1 81 ? -46.004 -2.716 83.601 1.00 89.88 81 GLY A O 1
ATOM 621 N N . ILE A 1 82 ? -45.481 -4.009 85.351 1.00 94.50 82 ILE A N 1
ATOM 622 C CA . ILE A 1 82 ? -44.042 -4.067 85.043 1.00 94.50 82 ILE A CA 1
ATOM 623 C C . ILE A 1 82 ? -43.797 -4.814 83.726 1.00 94.50 82 ILE A C 1
ATOM 625 O O . ILE A 1 82 ? -43.029 -4.335 82.896 1.00 94.50 82 ILE A O 1
ATOM 629 N N . ALA A 1 83 ? -44.459 -5.952 83.512 1.00 93.38 83 ALA A N 1
ATOM 630 C CA . ALA A 1 83 ? -44.298 -6.753 82.302 1.00 93.38 83 ALA A CA 1
ATOM 631 C C . ALA A 1 83 ? -44.768 -6.014 81.038 1.00 93.38 83 ALA A C 1
ATOM 633 O O . ALA A 1 83 ? -44.074 -6.057 80.026 1.00 93.38 83 ALA A O 1
ATOM 634 N N . LEU A 1 84 ? -45.899 -5.304 81.100 1.00 91.94 84 LEU A N 1
ATOM 635 C CA . LEU A 1 84 ? -46.404 -4.488 79.991 1.00 91.94 84 LEU A CA 1
ATOM 636 C C . LEU A 1 84 ? -45.465 -3.316 79.681 1.00 91.94 84 LEU A C 1
ATOM 638 O O . LEU A 1 84 ? -45.100 -3.117 78.527 1.00 91.94 84 LEU A O 1
ATOM 642 N N . ASN A 1 85 ? -44.992 -2.601 80.707 1.00 94.69 85 ASN A N 1
ATOM 643 C CA . ASN A 1 85 ? -44.023 -1.517 80.524 1.00 94.69 85 ASN A CA 1
ATOM 644 C C . ASN A 1 85 ? -42.701 -2.015 79.914 1.00 94.69 85 ASN A C 1
ATOM 646 O O . ASN A 1 85 ? -42.125 -1.344 79.058 1.00 94.69 85 ASN A O 1
ATOM 650 N N . GLU A 1 86 ? -42.218 -3.188 80.332 1.00 96.69 86 GLU A N 1
ATOM 651 C CA . GLU A 1 86 ? -41.021 -3.803 79.752 1.00 96.69 86 GLU A CA 1
ATOM 652 C C . GLU A 1 86 ? -41.271 -4.253 78.305 1.00 96.69 86 GLU A C 1
ATOM 654 O O . GLU A 1 86 ? -40.427 -4.027 77.439 1.00 96.69 86 GLU A O 1
ATOM 659 N N . ALA A 1 87 ? -42.441 -4.826 78.004 1.00 95.56 87 ALA A N 1
ATOM 660 C CA . ALA A 1 87 ? -42.821 -5.188 76.641 1.00 95.56 87 ALA A CA 1
ATOM 661 C C . ALA A 1 87 ? -42.856 -3.957 75.721 1.00 95.56 87 ALA A C 1
ATOM 663 O O . ALA A 1 87 ? -42.257 -3.986 74.644 1.00 95.56 87 ALA A O 1
ATOM 664 N N . ASP A 1 88 ? -43.462 -2.854 76.164 1.00 96.12 88 ASP A N 1
ATOM 665 C CA . ASP A 1 88 ? -43.487 -1.585 75.432 1.00 96.12 88 ASP A CA 1
ATOM 666 C C . ASP A 1 88 ? -42.078 -1.008 75.242 1.00 96.12 88 ASP A C 1
ATOM 668 O O . ASP A 1 88 ? -41.730 -0.547 74.149 1.00 96.12 88 ASP A O 1
ATOM 672 N N . ALA A 1 89 ? -41.225 -1.080 76.269 1.00 96.38 89 ALA A N 1
ATOM 673 C CA . ALA A 1 89 ? -39.833 -0.648 76.184 1.00 96.38 89 ALA A CA 1
ATOM 674 C C . ALA A 1 89 ? -39.032 -1.485 75.170 1.00 96.38 89 ALA A C 1
ATOM 676 O O . ALA A 1 89 ? -38.286 -0.926 74.356 1.00 96.38 89 ALA A O 1
ATOM 677 N N . ILE A 1 90 ? -39.217 -2.809 75.163 1.00 97.44 90 ILE A N 1
ATOM 678 C CA . ILE A 1 90 ? -38.605 -3.726 74.193 1.00 97.44 90 ILE A CA 1
ATOM 679 C C . ILE A 1 90 ? -39.125 -3.433 72.784 1.00 97.44 90 ILE A C 1
ATOM 681 O O . ILE A 1 90 ? -38.319 -3.322 71.859 1.00 97.44 90 ILE A O 1
ATOM 685 N N . HIS A 1 91 ? -40.434 -3.245 72.602 1.00 97.19 91 HIS A N 1
ATOM 686 C CA . HIS A 1 91 ? -41.028 -2.905 71.308 1.00 97.19 91 HIS A CA 1
ATOM 687 C C . HIS A 1 91 ? -40.499 -1.574 70.770 1.00 97.19 91 HIS A C 1
ATOM 689 O O . HIS A 1 91 ? -40.092 -1.496 69.607 1.00 97.19 91 HIS A O 1
ATOM 695 N N . ALA A 1 92 ? -40.436 -0.536 71.605 1.00 97.00 92 ALA A N 1
ATOM 696 C CA . ALA A 1 92 ? -39.880 0.758 71.227 1.00 97.00 92 ALA A CA 1
ATOM 697 C C . ALA A 1 92 ? -38.394 0.650 70.852 1.00 97.00 92 ALA A C 1
ATOM 699 O O . ALA A 1 92 ? -37.963 1.237 69.856 1.00 97.00 92 ALA A O 1
ATOM 700 N N . LYS A 1 93 ? -37.609 -0.130 71.605 1.00 97.19 93 LYS A N 1
ATOM 701 C CA . LYS A 1 93 ? -36.191 -0.381 71.311 1.00 97.19 93 LYS A CA 1
ATOM 702 C C . LYS A 1 93 ? -36.004 -1.159 70.009 1.00 97.19 93 LYS A C 1
ATOM 704 O O . LYS A 1 93 ? -35.158 -0.782 69.204 1.00 97.19 93 LYS A O 1
ATOM 709 N N . ALA A 1 94 ? -36.793 -2.206 69.782 1.00 97.00 94 ALA A N 1
ATOM 710 C CA . ALA A 1 94 ? -36.753 -2.999 68.557 1.00 97.00 94 ALA A CA 1
ATOM 711 C C . ALA A 1 94 ? -37.138 -2.158 67.334 1.00 97.00 94 ALA A C 1
ATOM 713 O O . ALA A 1 94 ? -36.471 -2.234 66.304 1.00 97.00 94 ALA A O 1
ATOM 714 N N . LYS A 1 95 ? -38.163 -1.303 67.460 1.00 97.75 95 LYS A N 1
ATOM 715 C CA . LYS A 1 95 ? -38.570 -0.376 66.400 1.00 97.75 95 LYS A CA 1
ATOM 716 C C . LYS A 1 95 ? -37.451 0.604 66.047 1.00 97.75 95 LYS A C 1
ATOM 718 O O . LYS A 1 95 ? -37.092 0.677 64.877 1.00 97.75 95 LYS A O 1
ATOM 723 N N . ARG A 1 96 ? -36.859 1.278 67.042 1.00 97.75 96 ARG A N 1
ATOM 724 C CA . ARG A 1 96 ? -35.722 2.195 66.827 1.00 97.75 96 ARG A CA 1
ATOM 725 C C . ARG A 1 96 ? -34.533 1.483 66.194 1.00 97.75 96 ARG A C 1
ATOM 727 O O . ARG A 1 96 ? -34.027 1.938 65.185 1.00 97.75 96 ARG A O 1
ATOM 734 N N . SER A 1 97 ? -34.159 0.310 66.707 1.00 97.44 97 SER A N 1
ATOM 735 C CA . SER A 1 97 ? -33.075 -0.482 66.118 1.00 97.44 97 SER A CA 1
ATOM 736 C C . SER A 1 97 ? -33.358 -0.886 64.667 1.00 97.44 97 SER A C 1
ATOM 738 O O . SER A 1 97 ? -32.424 -1.001 63.879 1.00 97.44 97 SER A O 1
ATOM 740 N N . GLY A 1 98 ? -34.622 -1.137 64.312 1.00 97.62 98 GLY A N 1
ATOM 741 C CA . GLY A 1 98 ? -35.029 -1.425 62.939 1.00 97.62 98 GLY A CA 1
ATOM 742 C C . GLY A 1 98 ? -34.987 -0.195 62.029 1.00 97.62 98 GLY A C 1
ATOM 743 O O . GLY A 1 98 ? -34.630 -0.328 60.861 1.00 97.62 98 GLY A O 1
ATOM 744 N N . GLU A 1 99 ? -35.334 0.982 62.551 1.00 97.94 99 GLU A N 1
ATOM 745 C CA . GLU A 1 99 ? -35.190 2.273 61.864 1.00 97.94 99 GLU A CA 1
ATOM 746 C C . GLU A 1 99 ? -33.704 2.592 61.635 1.00 97.94 99 GLU A C 1
ATOM 748 O O . GLU A 1 99 ? -33.301 2.737 60.485 1.00 97.94 99 GLU A O 1
ATOM 753 N N . ASP A 1 100 ? -32.867 2.515 62.674 1.00 97.94 100 ASP A N 1
ATOM 754 C CA . ASP A 1 100 ? -31.415 2.725 62.584 1.00 97.94 100 ASP A CA 1
ATOM 755 C C . ASP A 1 100 ? -30.756 1.776 61.566 1.00 97.94 100 ASP A C 1
ATOM 757 O O . ASP A 1 100 ? -29.917 2.181 60.761 1.00 97.94 100 ASP A O 1
ATOM 761 N N . ALA A 1 101 ? -31.150 0.495 61.560 1.00 97.94 101 ALA A N 1
ATOM 762 C CA . ALA A 1 101 ? -30.634 -0.481 60.602 1.00 97.94 101 ALA A CA 1
ATOM 763 C C . ALA A 1 101 ? -31.070 -0.183 59.158 1.00 97.94 101 ALA A C 1
ATOM 765 O O . ALA A 1 101 ? -30.302 -0.426 58.224 1.00 97.94 101 ALA A O 1
ATOM 766 N N . ARG A 1 102 ? -32.289 0.335 58.955 1.00 98.06 102 ARG A N 1
ATOM 767 C CA . ARG A 1 102 ? -32.774 0.752 57.630 1.00 98.06 102 ARG A CA 1
ATOM 768 C C . ARG A 1 102 ? -32.046 1.992 57.138 1.00 98.06 102 ARG A C 1
ATOM 770 O O . ARG A 1 102 ? -31.629 1.999 55.983 1.00 98.06 102 ARG A O 1
ATOM 777 N N . ASP A 1 103 ? -31.859 2.983 58.000 1.00 98.12 103 ASP A N 1
ATOM 778 C CA . ASP A 1 103 ? -31.163 4.221 57.659 1.00 98.12 103 ASP A CA 1
ATOM 779 C C . ASP A 1 103 ? -29.695 3.930 57.326 1.00 98.12 103 ASP A C 1
ATOM 781 O O . ASP A 1 103 ? -29.220 4.312 56.257 1.00 98.12 103 ASP A O 1
ATOM 785 N N . ALA A 1 104 ? -29.013 3.116 58.139 1.00 97.75 104 ALA A N 1
ATOM 786 C CA . ALA A 1 104 ? -27.646 2.677 57.858 1.00 97.75 104 ALA A CA 1
ATOM 787 C C . ALA A 1 104 ? -27.534 1.895 56.534 1.00 97.75 104 ALA A C 1
ATOM 789 O O . ALA A 1 104 ? -26.593 2.097 55.764 1.00 97.75 104 ALA A O 1
ATOM 790 N N . ALA A 1 105 ? -28.492 1.009 56.236 1.00 97.94 105 ALA A N 1
ATOM 791 C CA . ALA A 1 105 ? -28.523 0.286 54.965 1.00 97.94 105 ALA A CA 1
ATOM 792 C C . ALA A 1 105 ? -28.783 1.221 53.772 1.00 97.94 105 ALA A C 1
ATOM 794 O O . ALA A 1 105 ? -28.193 1.033 52.705 1.00 97.94 105 ALA A O 1
ATOM 795 N N . HIS A 1 106 ? -29.637 2.233 53.944 1.00 98.12 106 HIS A N 1
ATOM 796 C CA . HIS A 1 106 ? -29.921 3.227 52.915 1.00 98.12 106 HIS A CA 1
ATOM 797 C C . HIS A 1 106 ? -28.695 4.102 52.629 1.00 98.12 106 HIS A C 1
ATOM 799 O O . HIS A 1 106 ? -28.300 4.228 51.470 1.00 98.12 106 HIS A O 1
ATOM 805 N N . GLU A 1 107 ? -28.030 4.617 53.664 1.00 98.19 107 GLU A N 1
ATOM 806 C CA . GLU A 1 107 ? -26.796 5.399 53.532 1.00 98.19 107 GLU A CA 1
ATOM 807 C C . GLU A 1 107 ? -25.671 4.592 52.876 1.00 98.19 107 GLU A C 1
ATOM 809 O O . GLU A 1 107 ? -25.004 5.083 51.961 1.00 98.19 107 GLU A O 1
ATOM 814 N N . ALA A 1 108 ? -25.488 3.330 53.279 1.00 97.94 108 ALA A N 1
ATOM 815 C CA . ALA A 1 108 ? -24.520 2.435 52.651 1.00 97.94 108 ALA A CA 1
ATOM 816 C C . ALA A 1 108 ? -24.851 2.182 51.169 1.00 97.94 108 ALA A C 1
ATOM 818 O O . ALA A 1 108 ? -23.950 2.165 50.326 1.00 97.94 108 ALA A O 1
ATOM 819 N N . GLY A 1 109 ? -26.137 2.027 50.837 1.00 98.25 109 GLY A N 1
ATOM 820 C CA . GLY A 1 109 ? -26.621 1.881 49.465 1.00 98.25 109 GLY A CA 1
ATOM 821 C C . GLY A 1 109 ? -26.341 3.113 48.602 1.00 98.25 109 GLY A C 1
ATOM 822 O O . GLY A 1 109 ? -25.797 2.981 47.505 1.00 98.25 109 GLY A O 1
ATOM 823 N N . GLU A 1 110 ? -26.640 4.311 49.104 1.00 98.56 110 GLU A N 1
ATOM 824 C CA . GLU A 1 110 ? -26.365 5.579 48.415 1.00 98.56 110 GLU A CA 1
ATOM 825 C C . GLU A 1 110 ? -24.859 5.812 48.231 1.00 98.56 110 GLU A C 1
ATOM 827 O O . GLU A 1 110 ? -24.411 6.189 47.143 1.00 98.56 110 GLU A O 1
ATOM 832 N N . ALA A 1 111 ? -24.050 5.517 49.253 1.00 98.25 111 ALA A N 1
ATOM 833 C CA . ALA A 1 111 ? -22.596 5.609 49.170 1.00 98.25 111 ALA A CA 1
ATOM 834 C C . ALA A 1 111 ? -22.025 4.649 48.114 1.00 98.25 111 ALA A C 1
ATOM 836 O O . ALA A 1 111 ? -21.217 5.061 47.276 1.00 98.25 111 ALA A O 1
ATOM 837 N N . ALA A 1 112 ? -22.484 3.394 48.094 1.00 98.44 112 ALA A N 1
ATOM 838 C CA . ALA A 1 112 ? -22.084 2.412 47.090 1.00 98.44 112 ALA A CA 1
ATOM 839 C C . ALA A 1 112 ? -22.526 2.826 45.677 1.00 98.44 112 ALA A C 1
ATOM 841 O O . ALA A 1 112 ? -21.741 2.735 44.731 1.00 98.44 112 ALA A O 1
ATOM 842 N N . ALA A 1 113 ? -23.750 3.342 45.524 1.00 98.38 113 ALA A N 1
ATOM 843 C CA . ALA A 1 113 ? -24.261 3.824 44.245 1.00 98.38 113 ALA A CA 1
ATOM 844 C C . ALA A 1 113 ? -23.463 5.029 43.725 1.00 98.38 113 ALA A C 1
ATOM 846 O O . ALA A 1 113 ? -23.158 5.102 42.531 1.00 98.38 113 ALA A O 1
ATOM 847 N N . LYS A 1 114 ? -23.091 5.965 44.604 1.00 98.56 114 LYS A N 1
ATOM 848 C CA . LYS A 1 114 ? -22.242 7.109 44.259 1.00 98.56 114 LYS A CA 1
ATOM 849 C C . LYS A 1 114 ? -20.840 6.660 43.848 1.00 98.56 114 LYS A C 1
ATOM 851 O O . LYS A 1 114 ? -20.384 7.050 42.775 1.00 98.56 114 LYS A O 1
ATOM 856 N N . ALA A 1 115 ? -20.205 5.784 44.626 1.00 98.19 115 ALA A N 1
ATOM 857 C CA . ALA A 1 115 ? -18.884 5.245 44.308 1.00 98.19 115 ALA A CA 1
ATOM 858 C C . ALA A 1 115 ? -18.877 4.488 42.968 1.00 98.19 115 ALA A C 1
ATOM 860 O O . ALA A 1 115 ? -17.983 4.684 42.145 1.00 98.19 115 ALA A O 1
ATOM 861 N N . ALA A 1 116 ? -19.908 3.680 42.700 1.00 98.25 116 ALA A N 1
ATOM 862 C CA . ALA A 1 116 ? -20.059 2.977 41.429 1.00 98.25 116 ALA A CA 1
ATOM 863 C C . ALA A 1 116 ? -20.212 3.945 40.242 1.00 98.25 116 ALA A C 1
ATOM 865 O O . ALA A 1 116 ? -19.603 3.732 39.192 1.00 98.25 116 ALA A O 1
ATOM 866 N N . LYS A 1 117 ? -20.986 5.030 40.402 1.00 98.56 117 LYS A N 1
ATOM 867 C CA . LYS A 1 117 ? -21.135 6.075 39.374 1.00 98.56 117 LYS A CA 1
ATOM 868 C C . LYS A 1 117 ? -19.814 6.794 39.102 1.00 98.56 117 LYS A C 1
ATOM 870 O O . LYS A 1 117 ? -19.448 6.949 37.941 1.00 98.56 117 LYS A O 1
ATOM 875 N N . GLU A 1 118 ? -19.095 7.204 40.142 1.00 98.62 118 GLU A N 1
ATOM 876 C CA . GLU A 1 118 ? -17.796 7.880 40.014 1.00 98.62 118 GLU A CA 1
ATOM 877 C C . GLU A 1 118 ? -16.758 6.978 39.340 1.00 98.62 118 GLU A C 1
ATOM 879 O O . GLU A 1 118 ? -16.077 7.404 38.406 1.00 98.62 118 GLU A O 1
ATOM 884 N N . PHE A 1 119 ? -16.695 5.705 39.738 1.00 98.44 119 PHE A N 1
ATOM 885 C CA . PHE A 1 119 ? -15.823 4.720 39.106 1.00 98.44 119 PHE A CA 1
ATOM 886 C C . PHE A 1 119 ? -16.170 4.509 37.628 1.00 98.44 119 PHE A C 1
ATOM 888 O O . PHE A 1 119 ? -15.280 4.522 36.779 1.00 98.44 119 PHE A O 1
ATOM 895 N N . ALA A 1 120 ? -17.456 4.369 37.294 1.00 98.38 120 ALA A N 1
ATOM 896 C CA . ALA A 1 120 ? -17.899 4.201 35.913 1.00 98.38 120 ALA A CA 1
ATOM 897 C C . ALA A 1 120 ? -17.584 5.428 35.041 1.00 98.38 120 ALA A C 1
ATOM 899 O O . ALA A 1 120 ? -17.197 5.267 33.884 1.00 98.38 120 ALA A O 1
ATOM 900 N N . LEU A 1 121 ? -17.729 6.645 35.575 1.00 98.56 121 LEU A N 1
ATOM 901 C CA . LEU A 1 121 ? -17.358 7.877 34.872 1.00 98.56 121 LEU A CA 1
ATOM 902 C C . LEU A 1 121 ? -15.853 7.943 34.618 1.00 98.56 121 LEU A C 1
ATOM 904 O O . LEU A 1 121 ? -15.446 8.177 33.483 1.00 98.56 121 LEU A O 1
ATOM 908 N N . LYS A 1 122 ? -15.041 7.661 35.640 1.00 98.50 122 LYS A N 1
ATOM 909 C CA . LYS A 1 122 ? -13.583 7.633 35.509 1.00 98.50 122 LYS A CA 1
ATOM 910 C C . LYS A 1 122 ? -13.126 6.591 34.491 1.00 98.50 122 LYS A C 1
ATOM 912 O O . LYS A 1 122 ? -12.324 6.899 33.619 1.00 98.50 122 LYS A O 1
ATOM 917 N N . LEU A 1 123 ? -13.689 5.385 34.546 1.00 98.69 123 LEU A N 1
ATOM 918 C CA . LEU A 1 123 ? -13.374 4.326 33.591 1.00 98.69 123 LEU A CA 1
ATOM 919 C C . LEU A 1 123 ? -13.719 4.733 32.152 1.00 98.69 123 LEU A C 1
ATOM 921 O O . LEU A 1 123 ? -12.951 4.443 31.235 1.00 98.69 123 LEU A O 1
ATOM 925 N N . ARG A 1 124 ? -14.857 5.409 31.942 1.00 98.62 124 ARG A N 1
ATOM 926 C CA . ARG A 1 124 ? -15.231 5.945 30.624 1.00 98.62 124 ARG A CA 1
ATOM 927 C C . ARG A 1 124 ? -14.236 6.995 30.148 1.00 98.62 124 ARG A C 1
ATOM 929 O O . ARG A 1 124 ? -13.772 6.893 29.021 1.00 98.62 124 ARG A O 1
ATOM 936 N N . GLU A 1 125 ? -13.868 7.945 31.002 1.00 98.62 125 GLU A N 1
ATOM 937 C CA . GLU A 1 125 ? -12.888 8.978 30.660 1.00 98.62 125 GLU A CA 1
ATOM 938 C C . GLU A 1 125 ? -11.516 8.378 30.317 1.00 98.62 125 GLU A C 1
ATOM 940 O O . GLU A 1 125 ? -10.945 8.703 29.275 1.00 98.62 125 GLU A O 1
ATOM 945 N N . ASP A 1 126 ? -11.015 7.450 31.135 1.00 98.50 126 ASP A N 1
ATOM 946 C CA . ASP A 1 126 ? -9.741 6.762 30.905 1.00 98.50 126 ASP A CA 1
ATOM 947 C C . ASP A 1 126 ? -9.765 5.975 29.584 1.00 98.50 126 ASP A C 1
ATOM 949 O O . ASP A 1 126 ? -8.804 6.008 28.807 1.00 98.50 126 ASP A O 1
ATOM 953 N N . THR A 1 127 ? -10.885 5.306 29.293 1.00 98.50 127 THR A N 1
ATOM 954 C CA . THR A 1 127 ? -11.078 4.561 28.042 1.00 98.50 127 THR A CA 1
ATOM 955 C C . THR A 1 127 ? -11.129 5.500 26.841 1.00 98.50 127 THR A C 1
ATOM 957 O O . THR A 1 127 ? -10.442 5.255 25.851 1.00 98.50 127 THR A O 1
ATOM 960 N N . ASP A 1 128 ? -11.870 6.605 26.923 1.00 98.50 128 ASP A N 1
ATOM 961 C CA . ASP A 1 128 ? -11.952 7.602 25.853 1.00 98.50 128 ASP A CA 1
ATOM 962 C C . ASP A 1 128 ? -10.578 8.217 25.565 1.00 98.50 128 ASP A C 1
ATOM 964 O O . ASP A 1 128 ? -10.187 8.369 24.405 1.00 98.50 128 ASP A O 1
ATOM 968 N N . GLN A 1 129 ? -9.800 8.528 26.605 1.00 98.56 129 GLN A N 1
ATOM 969 C CA . GLN A 1 129 ? -8.428 9.007 26.449 1.00 98.56 129 GLN A CA 1
ATOM 970 C C . GLN A 1 129 ? -7.524 7.950 25.806 1.00 98.56 129 GLN A C 1
ATOM 972 O O . GLN A 1 129 ? -6.724 8.279 24.928 1.00 98.56 129 GLN A O 1
ATOM 977 N N . PHE A 1 130 ? -7.638 6.685 26.212 1.00 98.44 130 PHE A N 1
ATOM 978 C CA . PHE A 1 130 ? -6.875 5.588 25.622 1.00 98.44 130 PHE A CA 1
ATOM 979 C C . PHE A 1 130 ? -7.204 5.392 24.136 1.00 98.44 130 PHE A C 1
ATOM 981 O O . PHE A 1 130 ? -6.291 5.273 23.313 1.00 98.44 130 PHE A O 1
ATOM 988 N N . VAL A 1 131 ? -8.492 5.411 23.780 1.00 98.62 131 VAL A N 1
ATOM 989 C CA . VAL A 1 131 ? -8.961 5.301 22.393 1.00 98.62 131 VAL A CA 1
ATOM 990 C C . VAL A 1 131 ? -8.430 6.465 21.562 1.00 98.62 131 VAL A C 1
ATOM 992 O O . VAL A 1 131 ? -7.849 6.221 20.507 1.00 98.62 131 VAL A O 1
ATOM 995 N N . ARG A 1 132 ? -8.528 7.709 22.053 1.00 98.56 132 ARG A N 1
ATOM 996 C CA . ARG A 1 132 ? -7.988 8.894 21.358 1.00 98.56 132 ARG A CA 1
ATOM 997 C C . ARG A 1 132 ? -6.488 8.784 21.102 1.00 98.56 132 ARG A C 1
ATOM 999 O O . ARG A 1 132 ? -6.063 8.933 19.964 1.00 98.56 132 ARG A O 1
ATOM 1006 N N . ARG A 1 133 ? -5.690 8.439 22.120 1.00 98.44 133 ARG A N 1
ATOM 1007 C CA . ARG A 1 133 ? -4.230 8.270 21.966 1.00 98.44 133 ARG A CA 1
ATOM 1008 C C . ARG A 1 133 ? -3.879 7.158 20.976 1.00 98.44 133 ARG A C 1
ATOM 1010 O O . ARG A 1 133 ? -2.879 7.252 20.268 1.00 98.44 133 ARG A O 1
ATOM 1017 N N . THR A 1 134 ? -4.672 6.090 20.947 1.00 98.44 134 THR A N 1
ATOM 1018 C CA . THR A 1 134 ? -4.463 4.968 20.023 1.00 98.44 134 THR A CA 1
ATOM 1019 C C . THR A 1 134 ? -4.816 5.360 18.588 1.00 98.44 134 THR A C 1
ATOM 1021 O O . THR A 1 134 ? -4.039 5.071 17.681 1.00 98.44 134 THR A O 1
ATOM 1024 N N . ASP A 1 135 ? -5.926 6.074 18.384 1.00 98.50 135 ASP A N 1
ATOM 1025 C CA . ASP A 1 135 ? -6.325 6.615 17.080 1.00 98.50 135 ASP A CA 1
ATOM 1026 C C . ASP A 1 135 ? -5.286 7.619 16.557 1.00 98.50 135 ASP A C 1
ATOM 1028 O O . ASP A 1 135 ? -4.778 7.450 15.452 1.00 98.50 135 ASP A O 1
ATOM 1032 N N . GLU A 1 136 ? -4.859 8.584 17.375 1.00 98.62 136 GLU A N 1
ATOM 1033 C CA . GLU A 1 136 ? -3.798 9.545 17.033 1.00 98.62 136 GLU A CA 1
ATOM 1034 C C . GLU A 1 136 ? -2.490 8.852 16.635 1.00 98.62 136 GLU A C 1
ATOM 1036 O O . GLU A 1 136 ? -1.905 9.192 15.606 1.00 98.62 136 GLU A O 1
ATOM 1041 N N . ARG A 1 137 ? -2.053 7.838 17.398 1.00 98.38 137 ARG A N 1
ATOM 1042 C CA . ARG A 1 137 ? -0.867 7.041 17.050 1.00 98.38 137 ARG A CA 1
ATOM 1043 C C . ARG A 1 137 ? -1.047 6.337 15.708 1.00 98.38 137 ARG A C 1
ATOM 1045 O O . ARG A 1 137 ? -0.162 6.421 14.864 1.00 98.38 137 ARG A O 1
ATOM 1052 N N . SER A 1 138 ? -2.190 5.687 15.496 1.00 98.19 138 SER A N 1
ATOM 1053 C CA . SER A 1 138 ? -2.465 4.966 14.250 1.00 98.19 138 SER A CA 1
ATOM 1054 C C . SER A 1 138 ? -2.508 5.896 13.031 1.00 98.19 138 SER A C 1
ATOM 1056 O O . SER A 1 138 ? -1.997 5.547 11.968 1.00 98.19 138 SER A O 1
ATOM 1058 N N . ARG A 1 139 ? -3.041 7.115 13.188 1.00 98.38 139 ARG A N 1
ATOM 1059 C CA . ARG A 1 139 ? -3.048 8.144 12.140 1.00 98.38 139 ARG A CA 1
ATOM 1060 C C . ARG A 1 139 ? -1.645 8.654 11.849 1.00 98.38 139 ARG A C 1
ATOM 1062 O O . ARG A 1 139 ? -1.276 8.720 10.683 1.00 98.38 139 ARG A O 1
ATOM 1069 N N . ALA A 1 140 ? -0.854 8.942 12.881 1.00 98.44 140 ALA A N 1
ATOM 1070 C CA . ALA A 1 140 ? 0.533 9.368 12.717 1.00 98.44 140 ALA A CA 1
ATOM 1071 C C . ALA A 1 140 ? 1.385 8.290 12.021 1.00 98.44 140 ALA A C 1
ATOM 1073 O O . ALA A 1 140 ? 2.185 8.603 11.140 1.00 98.44 140 ALA A O 1
ATOM 1074 N N . GLU A 1 141 ? 1.189 7.014 12.363 1.00 98.50 141 GLU A N 1
ATOM 1075 C CA . GLU A 1 141 ? 1.832 5.886 11.681 1.00 98.50 141 GLU A CA 1
ATOM 1076 C C . GLU A 1 141 ? 1.387 5.783 10.216 1.00 98.50 141 GLU A C 1
ATOM 1078 O O . GLU A 1 141 ? 2.229 5.662 9.326 1.00 98.50 141 GLU A O 1
ATOM 1083 N N . ALA A 1 142 ? 0.086 5.901 9.935 1.00 98.50 142 ALA A N 1
ATOM 1084 C CA . ALA A 1 142 ? -0.433 5.879 8.569 1.00 98.50 142 ALA A CA 1
ATOM 1085 C C . ALA A 1 142 ? 0.090 7.051 7.718 1.00 98.50 142 ALA A C 1
ATOM 1087 O O . ALA A 1 142 ? 0.449 6.861 6.555 1.00 98.50 142 ALA A O 1
ATOM 1088 N N . GLU A 1 143 ? 0.158 8.258 8.281 1.00 98.50 143 GLU A N 1
ATOM 1089 C CA . GLU A 1 143 ? 0.730 9.438 7.626 1.00 98.50 143 GLU A CA 1
ATOM 1090 C C . GLU A 1 143 ? 2.222 9.266 7.357 1.00 98.50 143 GLU A C 1
ATOM 1092 O O . GLU A 1 143 ? 2.683 9.577 6.259 1.00 98.50 143 GLU A O 1
ATOM 1097 N N . ARG A 1 144 ? 2.969 8.702 8.312 1.00 98.56 144 ARG A N 1
ATOM 1098 C CA . ARG A 1 144 ? 4.386 8.386 8.134 1.00 98.56 144 ARG A CA 1
ATOM 1099 C C . ARG A 1 144 ? 4.602 7.393 6.994 1.00 98.56 144 ARG A C 1
ATOM 1101 O O . ARG A 1 144 ? 5.413 7.668 6.116 1.00 98.56 144 ARG A O 1
ATOM 1108 N N . VAL A 1 145 ? 3.854 6.289 6.967 1.00 98.56 145 VAL A N 1
ATOM 1109 C CA . VAL A 1 145 ? 3.944 5.284 5.892 1.00 98.56 145 VAL A CA 1
ATOM 1110 C C . VAL A 1 145 ? 3.608 5.902 4.533 1.00 98.56 145 VAL A C 1
ATOM 1112 O O . VAL A 1 145 ? 4.301 5.641 3.552 1.00 98.56 145 VAL A O 1
ATOM 1115 N N . ARG A 1 146 ? 2.588 6.769 4.459 1.00 98.69 146 ARG A N 1
ATOM 1116 C CA . ARG A 1 146 ? 2.257 7.504 3.225 1.00 98.69 146 ARG A CA 1
ATOM 1117 C C . ARG A 1 146 ? 3.384 8.436 2.792 1.00 98.69 146 ARG A C 1
ATOM 1119 O O . ARG A 1 146 ? 3.758 8.422 1.626 1.00 98.69 146 ARG A O 1
ATOM 1126 N N . ALA A 1 147 ? 3.943 9.214 3.715 1.00 98.56 147 ALA A N 1
ATOM 1127 C CA . ALA A 1 147 ? 5.032 10.137 3.415 1.00 98.56 147 ALA A CA 1
ATOM 1128 C C . ALA A 1 147 ? 6.298 9.404 2.938 1.00 98.56 147 ALA A C 1
ATOM 1130 O O . ALA A 1 147 ? 6.953 9.866 2.001 1.00 98.56 147 ALA A O 1
ATOM 1131 N N . GLU A 1 148 ? 6.621 8.261 3.551 1.00 98.50 148 GLU A N 1
ATOM 1132 C CA . GLU A 1 148 ? 7.723 7.383 3.143 1.00 98.50 148 GLU A CA 1
ATOM 1133 C C . GLU A 1 148 ? 7.479 6.806 1.738 1.00 98.50 148 GLU A C 1
ATOM 1135 O O . GLU A 1 148 ? 8.338 6.956 0.867 1.00 98.50 148 GLU A O 1
ATOM 1140 N N . ALA A 1 149 ? 6.289 6.255 1.471 1.00 98.44 149 ALA A N 1
ATOM 1141 C CA . ALA A 1 149 ? 5.921 5.729 0.154 1.00 98.44 149 ALA A CA 1
ATOM 1142 C C . ALA A 1 149 ? 5.948 6.811 -0.942 1.00 98.44 149 ALA A C 1
ATOM 1144 O O . ALA A 1 149 ? 6.452 6.583 -2.042 1.00 98.44 149 ALA A O 1
ATOM 1145 N N . ASP A 1 150 ? 5.466 8.017 -0.641 1.00 98.56 150 ASP A N 1
ATOM 1146 C CA . ASP A 1 150 ? 5.503 9.153 -1.561 1.00 98.56 150 ASP A CA 1
ATOM 1147 C C . ASP A 1 150 ? 6.941 9.613 -1.848 1.00 98.56 150 ASP A C 1
ATOM 1149 O O . ASP A 1 150 ? 7.269 10.007 -2.972 1.00 98.56 150 ASP A O 1
ATOM 1153 N N . ALA A 1 151 ? 7.815 9.596 -0.837 1.00 98.56 151 ALA A N 1
ATOM 1154 C CA . ALA A 1 151 ? 9.226 9.923 -1.006 1.00 98.56 151 ALA A CA 1
ATOM 1155 C C . ALA A 1 151 ? 9.942 8.879 -1.872 1.00 98.56 151 ALA A C 1
ATOM 1157 O O . ALA A 1 151 ? 10.688 9.256 -2.779 1.00 98.56 151 ALA A O 1
ATOM 1158 N N . GLU A 1 152 ? 9.669 7.593 -1.651 1.00 98.44 152 GLU A N 1
ATOM 1159 C CA . GLU A 1 152 ? 10.198 6.499 -2.466 1.00 98.44 152 GLU A CA 1
ATOM 1160 C C . GLU A 1 152 ? 9.703 6.590 -3.914 1.00 98.44 152 GLU A C 1
ATOM 1162 O O . GLU A 1 152 ? 10.510 6.553 -4.845 1.00 98.44 152 GLU A O 1
ATOM 1167 N N . ALA A 1 153 ? 8.405 6.820 -4.125 1.00 98.44 153 ALA A N 1
ATOM 1168 C CA . ALA A 1 153 ? 7.832 6.997 -5.456 1.00 98.44 153 ALA A CA 1
ATOM 1169 C C . ALA A 1 153 ? 8.499 8.158 -6.210 1.00 98.44 153 ALA A C 1
ATOM 1171 O O . ALA A 1 153 ? 8.898 8.006 -7.369 1.00 98.44 153 ALA A O 1
ATOM 1172 N N . ARG A 1 154 ? 8.702 9.307 -5.547 1.00 98.44 154 ARG A N 1
ATOM 1173 C CA . ARG A 1 154 ? 9.448 10.438 -6.124 1.00 98.44 154 ARG A CA 1
ATOM 1174 C C . ARG A 1 154 ? 10.889 10.056 -6.452 1.00 98.44 154 ARG A C 1
ATOM 1176 O O . ARG A 1 154 ? 11.360 10.383 -7.541 1.00 98.44 154 ARG A O 1
ATOM 1183 N N . ALA A 1 155 ? 11.584 9.354 -5.559 1.00 98.50 155 ALA A N 1
ATOM 1184 C CA . ALA A 1 155 ? 12.958 8.914 -5.791 1.00 98.50 155 ALA A CA 1
ATOM 1185 C C . ALA A 1 155 ? 13.065 7.975 -7.005 1.00 98.50 155 ALA A C 1
ATOM 1187 O O . ALA A 1 155 ? 13.947 8.165 -7.843 1.00 98.50 155 ALA A O 1
ATOM 1188 N N . VAL A 1 156 ? 12.133 7.028 -7.161 1.00 98.56 156 VAL A N 1
ATOM 1189 C CA . VAL A 1 156 ? 12.059 6.132 -8.326 1.00 98.56 156 VAL A CA 1
ATOM 1190 C C . VAL A 1 156 ? 11.817 6.919 -9.612 1.00 98.56 156 VAL A C 1
ATOM 1192 O O . VAL A 1 156 ? 12.530 6.712 -10.594 1.00 98.56 156 VAL A O 1
ATOM 1195 N N . VAL A 1 157 ? 10.870 7.862 -9.618 1.00 98.62 157 VAL A N 1
ATOM 1196 C CA . VAL A 1 157 ? 10.606 8.716 -10.789 1.00 98.62 157 VAL A CA 1
ATOM 1197 C C . VAL A 1 157 ? 11.838 9.553 -11.144 1.00 98.62 157 VAL A C 1
ATOM 1199 O O . VAL A 1 157 ? 12.223 9.619 -12.314 1.00 98.62 157 VAL A O 1
ATOM 1202 N N . HIS A 1 158 ? 12.515 10.149 -10.163 1.00 98.50 158 HIS A N 1
ATOM 1203 C CA . HIS A 1 158 ? 13.752 10.899 -10.395 1.00 98.50 158 HIS A CA 1
ATOM 1204 C C . HIS A 1 158 ? 14.884 10.010 -10.931 1.00 98.50 158 HIS A C 1
ATOM 1206 O O . HIS A 1 158 ? 15.572 10.387 -11.881 1.00 98.50 158 HIS A O 1
ATOM 1212 N N . ALA A 1 159 ? 15.054 8.805 -10.389 1.00 98.31 159 ALA A N 1
ATOM 1213 C CA . ALA A 1 159 ? 16.047 7.853 -10.874 1.00 98.31 159 ALA A CA 1
ATOM 1214 C C . ALA A 1 159 ? 15.754 7.403 -12.316 1.00 98.31 159 ALA A C 1
ATOM 1216 O O . ALA A 1 159 ? 16.661 7.389 -13.153 1.00 98.31 159 ALA A O 1
ATOM 1217 N N . ALA A 1 160 ? 14.492 7.095 -12.628 1.00 98.38 160 ALA A N 1
ATOM 1218 C CA . ALA A 1 160 ? 14.054 6.674 -13.956 1.00 98.38 160 ALA A CA 1
ATOM 1219 C C . ALA A 1 160 ? 14.202 7.795 -14.994 1.00 98.38 160 ALA A C 1
ATOM 1221 O O . ALA A 1 160 ? 14.733 7.567 -16.080 1.00 98.38 160 ALA A O 1
ATOM 1222 N N . THR A 1 161 ? 13.802 9.022 -14.654 1.00 98.25 161 THR A N 1
ATOM 1223 C CA . THR A 1 161 ? 13.972 10.193 -15.531 1.00 98.25 161 THR A CA 1
ATOM 1224 C C . THR A 1 161 ? 15.447 10.519 -15.757 1.00 98.25 161 THR A C 1
ATOM 1226 O O . THR A 1 161 ? 15.854 10.743 -16.898 1.00 98.25 161 THR A O 1
ATOM 1229 N N . GLY A 1 162 ? 16.277 10.450 -14.712 1.00 98.50 162 GLY A N 1
ATOM 1230 C CA . GLY A 1 162 ? 17.727 10.598 -14.828 1.00 98.50 162 GLY A CA 1
ATOM 1231 C C . GLY A 1 162 ? 18.366 9.512 -15.698 1.00 98.50 162 GLY A C 1
ATOM 1232 O O . GLY A 1 162 ? 19.232 9.806 -16.521 1.00 98.50 162 GLY A O 1
ATOM 1233 N N . HIS A 1 163 ? 17.927 8.257 -15.567 1.00 98.38 163 HIS A N 1
ATOM 1234 C CA . HIS A 1 163 ? 18.379 7.165 -16.429 1.00 98.38 163 HIS A CA 1
ATOM 1235 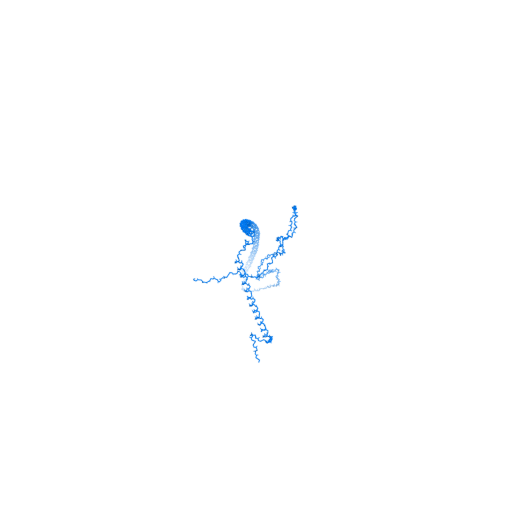C C . HIS A 1 163 ? 17.963 7.385 -17.889 1.00 98.38 163 HIS A C 1
ATOM 1237 O O . HIS A 1 163 ? 18.811 7.310 -18.776 1.00 98.38 163 HIS A O 1
ATOM 1243 N N . ALA A 1 164 ? 16.702 7.740 -18.143 1.00 98.25 164 ALA A N 1
ATOM 1244 C CA . ALA A 1 164 ? 16.210 8.034 -19.486 1.00 98.25 164 ALA A CA 1
ATOM 1245 C C . ALA A 1 164 ? 16.978 9.194 -20.142 1.00 98.25 164 ALA A C 1
ATOM 1247 O O . ALA A 1 164 ? 17.318 9.115 -21.322 1.00 98.25 164 ALA A O 1
ATOM 1248 N N . ALA A 1 165 ? 17.308 10.245 -19.384 1.00 98.31 165 ALA A N 1
ATOM 1249 C CA . ALA A 1 165 ? 18.140 11.343 -19.869 1.00 98.31 165 ALA A CA 1
ATOM 1250 C C . ALA A 1 165 ? 19.549 10.866 -20.262 1.00 98.31 165 ALA A C 1
ATOM 1252 O O . ALA A 1 165 ? 20.013 11.182 -21.356 1.00 98.31 165 ALA A O 1
ATOM 1253 N N . ARG A 1 166 ? 20.202 10.042 -19.427 1.00 98.25 166 ARG A N 1
ATOM 1254 C CA . ARG A 1 166 ? 21.517 9.454 -19.748 1.00 98.25 166 ARG A CA 1
ATOM 1255 C C . ARG A 1 166 ? 21.474 8.588 -21.004 1.00 98.25 166 ARG A C 1
ATOM 1257 O O . ARG A 1 166 ? 22.366 8.703 -21.836 1.00 98.25 166 ARG A O 1
ATOM 1264 N N . VAL A 1 167 ? 20.439 7.763 -21.165 1.00 98.38 167 VAL A N 1
ATOM 1265 C CA . VAL A 1 167 ? 20.262 6.925 -22.362 1.00 98.38 167 VAL A CA 1
ATOM 1266 C C . VAL A 1 167 ? 20.079 7.784 -23.612 1.00 98.38 167 VAL A C 1
ATOM 1268 O O . VAL A 1 167 ? 20.700 7.498 -24.630 1.00 98.38 167 VAL A O 1
ATOM 1271 N N . ARG A 1 168 ? 19.293 8.867 -23.543 1.00 97.94 168 ARG A N 1
ATOM 1272 C CA . ARG A 1 168 ? 19.125 9.798 -24.673 1.00 97.94 168 ARG A CA 1
ATOM 1273 C C . ARG A 1 168 ? 20.439 10.460 -25.074 1.00 97.94 168 ARG A C 1
ATOM 1275 O O . ARG A 1 168 ? 20.746 10.494 -26.259 1.00 97.94 168 ARG A O 1
ATOM 1282 N N . VAL A 1 169 ? 21.221 10.939 -24.105 1.00 98.44 169 VAL A N 1
ATOM 1283 C CA . VAL A 1 169 ? 22.542 11.533 -24.372 1.00 98.44 169 VAL A CA 1
ATOM 1284 C C . VAL A 1 169 ? 23.495 10.494 -24.965 1.00 98.44 169 VAL A C 1
ATOM 1286 O O . VAL A 1 169 ? 24.142 10.763 -25.970 1.00 98.44 169 VAL A O 1
ATOM 1289 N N . ALA A 1 170 ? 23.542 9.283 -24.405 1.00 98.12 170 ALA A N 1
ATOM 1290 C CA . ALA A 1 170 ? 24.377 8.207 -24.932 1.00 98.12 170 ALA A CA 1
ATOM 1291 C C . ALA A 1 170 ? 23.986 7.815 -26.368 1.00 98.12 170 ALA A C 1
ATOM 1293 O O . ALA A 1 170 ? 24.863 7.622 -27.205 1.00 98.12 170 ALA A O 1
ATOM 1294 N N . ALA A 1 171 ? 22.687 7.743 -26.670 1.00 98.00 171 ALA A N 1
ATOM 1295 C CA . ALA A 1 171 ? 22.187 7.455 -28.012 1.00 98.00 171 ALA A CA 1
ATOM 1296 C C . ALA A 1 171 ? 22.509 8.578 -29.012 1.00 98.00 171 ALA A C 1
ATOM 1298 O O . ALA A 1 171 ? 22.889 8.288 -30.146 1.00 98.00 171 ALA A O 1
ATOM 1299 N N . ALA A 1 172 ? 22.402 9.845 -28.596 1.00 97.94 172 ALA A N 1
ATOM 1300 C CA . ALA A 1 172 ? 22.793 10.990 -29.418 1.00 97.94 172 ALA A CA 1
ATOM 1301 C C . ALA A 1 172 ? 24.297 10.956 -29.737 1.00 97.94 172 ALA A C 1
ATOM 1303 O O . ALA A 1 172 ? 24.669 10.995 -30.906 1.00 97.94 172 ALA A O 1
ATOM 1304 N N . ASN A 1 173 ? 25.144 10.751 -28.723 1.00 98.00 173 ASN A N 1
ATOM 1305 C CA . ASN A 1 173 ? 26.594 10.634 -28.902 1.00 98.00 173 ASN A CA 1
ATOM 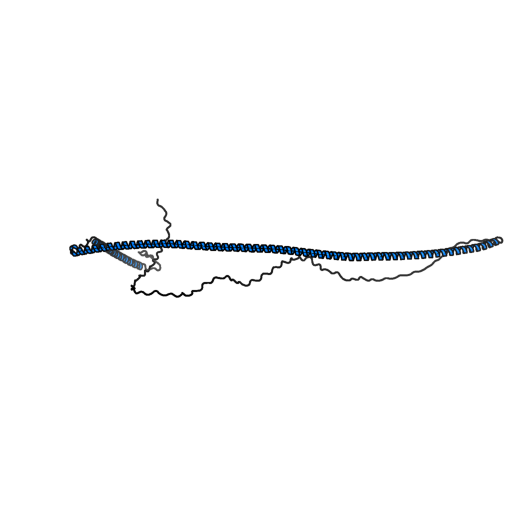1306 C C . ASN A 1 173 ? 26.968 9.449 -29.807 1.00 98.00 173 ASN A C 1
ATOM 1308 O O . ASN A 1 173 ? 27.841 9.568 -30.661 1.00 98.00 173 ASN A O 1
ATOM 1312 N N . ALA A 1 174 ? 26.305 8.299 -29.647 1.00 97.81 174 ALA A N 1
ATOM 1313 C CA . ALA A 1 174 ? 26.524 7.142 -30.513 1.00 97.81 174 ALA A CA 1
ATOM 1314 C C . ALA A 1 174 ? 26.109 7.423 -31.968 1.00 97.81 174 ALA A C 1
ATOM 1316 O O . ALA A 1 174 ? 26.778 6.969 -32.895 1.00 97.81 174 ALA A O 1
ATOM 1317 N N . SER A 1 175 ? 25.034 8.192 -32.170 1.00 97.31 175 SER A N 1
ATOM 1318 C CA . SER A 1 175 ? 24.583 8.605 -33.503 1.00 97.31 175 SER A CA 1
ATOM 1319 C C . SER A 1 175 ? 25.603 9.539 -34.157 1.00 97.31 175 SER A C 1
ATOM 1321 O O . SER A 1 175 ? 26.040 9.263 -35.271 1.00 97.31 175 SER A O 1
ATOM 1323 N N . GLU A 1 176 ? 26.082 10.556 -33.440 1.00 97.69 176 GLU A N 1
ATOM 1324 C CA . GLU A 1 176 ? 27.122 11.479 -33.920 1.00 97.69 176 GLU A CA 1
ATOM 1325 C C . GLU A 1 176 ? 28.427 10.747 -34.278 1.00 97.69 176 GLU A C 1
ATOM 1327 O O . GLU A 1 176 ? 29.015 10.970 -35.340 1.00 97.69 176 GLU A O 1
ATOM 1332 N N . GLN A 1 177 ? 28.857 9.799 -33.438 1.00 97.00 177 GLN A N 1
ATOM 1333 C CA . GLN A 1 177 ? 30.018 8.953 -33.729 1.00 97.00 177 GLN A CA 1
ATOM 1334 C C . GLN A 1 177 ? 29.802 8.101 -34.984 1.00 97.00 177 GLN A C 1
ATOM 1336 O O . GLN A 1 177 ? 30.721 7.944 -35.789 1.00 97.00 177 GLN A O 1
ATOM 1341 N N . SER A 1 178 ? 28.594 7.564 -35.181 1.00 96.31 178 SER A N 1
ATOM 1342 C CA . SER A 1 178 ? 28.269 6.770 -36.367 1.00 96.31 178 SER A CA 1
ATOM 1343 C C . SER A 1 178 ? 28.254 7.604 -37.652 1.00 96.31 178 SER A C 1
ATOM 1345 O O . SER A 1 178 ? 28.753 7.143 -38.680 1.00 96.31 178 SER A O 1
ATOM 1347 N N . GLU A 1 179 ? 27.755 8.842 -37.592 1.00 97.50 179 GLU A N 1
ATOM 1348 C CA . GLU A 1 179 ? 27.767 9.784 -38.714 1.00 97.50 179 GLU A CA 1
ATOM 1349 C C . GLU A 1 179 ? 29.193 10.197 -39.070 1.00 97.50 179 GLU A C 1
ATOM 1351 O O . GLU A 1 179 ? 29.563 10.167 -40.244 1.00 97.50 179 GLU A O 1
ATOM 1356 N N . THR A 1 180 ? 30.016 10.487 -38.060 1.00 97.88 180 THR A N 1
ATOM 1357 C CA . THR A 1 180 ? 31.438 10.803 -38.241 1.00 97.88 180 THR A CA 1
ATOM 1358 C C . THR A 1 180 ? 32.171 9.638 -38.909 1.00 97.88 180 THR A C 1
ATOM 1360 O O . THR A 1 180 ? 32.814 9.820 -39.941 1.00 97.88 180 THR A O 1
ATOM 1363 N N . ALA A 1 181 ? 31.998 8.412 -38.403 1.00 97.50 181 ALA A N 1
ATOM 1364 C CA . ALA A 1 181 ? 32.612 7.222 -38.988 1.00 97.50 181 ALA A CA 1
ATOM 1365 C C . ALA A 1 181 ? 32.126 6.946 -40.426 1.00 97.50 181 ALA A C 1
ATOM 1367 O O . ALA A 1 181 ? 32.894 6.474 -41.268 1.00 97.50 181 ALA A O 1
ATOM 1368 N N . LEU A 1 182 ? 30.856 7.227 -40.739 1.00 97.75 182 LEU A N 1
ATOM 1369 C CA . LEU A 1 182 ? 30.329 7.106 -42.099 1.00 97.75 182 LEU A CA 1
ATOM 1370 C C . LEU A 1 182 ? 30.919 8.171 -43.031 1.00 97.75 182 LEU A C 1
ATOM 1372 O O . LEU A 1 182 ? 31.255 7.850 -44.170 1.00 97.75 182 LEU A O 1
ATOM 1376 N N . ALA A 1 183 ? 31.060 9.412 -42.563 1.00 97.56 183 ALA A N 1
ATOM 1377 C CA . ALA A 1 183 ? 31.678 10.495 -43.319 1.00 97.56 183 ALA A CA 1
ATOM 1378 C C . ALA A 1 183 ? 33.150 10.189 -43.634 1.00 97.56 183 ALA A C 1
ATOM 1380 O O . ALA A 1 183 ? 33.567 10.337 -44.781 1.00 97.56 183 ALA A O 1
ATOM 1381 N N . GLU A 1 184 ? 33.911 9.673 -42.665 1.00 97.62 184 GLU A N 1
ATOM 1382 C CA . GLU A 1 184 ? 35.292 9.218 -42.875 1.00 97.62 184 GLU A CA 1
ATOM 1383 C C . GLU A 1 184 ? 35.376 8.086 -43.905 1.00 97.62 184 GLU A C 1
ATOM 1385 O O . GLU A 1 184 ? 36.213 8.124 -44.806 1.00 97.62 184 GLU A O 1
ATOM 1390 N N . ARG A 1 185 ? 34.478 7.094 -43.824 1.00 97.44 185 ARG A N 1
ATOM 1391 C CA . ARG A 1 185 ? 34.415 6.000 -44.808 1.00 97.44 185 ARG A CA 1
ATOM 1392 C C . ARG A 1 185 ? 34.071 6.494 -46.209 1.00 97.44 185 ARG A C 1
ATOM 1394 O O . ARG A 1 185 ? 34.654 5.994 -47.164 1.00 97.44 185 ARG A O 1
ATOM 1401 N N . ARG A 1 186 ? 33.144 7.448 -46.334 1.00 97.81 186 ARG A N 1
ATOM 1402 C CA . ARG A 1 186 ? 32.787 8.070 -47.619 1.00 97.81 186 ARG A CA 1
ATOM 1403 C C . ARG A 1 186 ? 33.969 8.827 -48.201 1.00 97.81 186 ARG A C 1
ATOM 1405 O O . ARG A 1 186 ? 34.352 8.537 -49.321 1.00 97.81 186 ARG A O 1
ATOM 1412 N N . ARG A 1 187 ? 34.611 9.685 -47.405 1.00 97.62 187 ARG A N 1
ATOM 1413 C CA . ARG A 1 187 ? 35.808 10.417 -47.826 1.00 97.62 187 ARG A CA 1
ATOM 1414 C C . ARG A 1 187 ? 36.909 9.473 -48.306 1.00 97.62 187 ARG A C 1
ATOM 1416 O O . ARG A 1 187 ? 37.481 9.705 -49.360 1.00 97.62 187 ARG A O 1
ATOM 1423 N N . LYS A 1 188 ? 37.179 8.396 -47.562 1.00 97.69 188 LYS A N 1
ATOM 1424 C CA . LYS A 1 188 ? 38.171 7.397 -47.969 1.00 97.69 188 LYS A CA 1
ATOM 1425 C C . LYS A 1 188 ? 37.780 6.696 -49.271 1.00 97.69 188 LYS A C 1
ATOM 1427 O O . LYS A 1 188 ? 38.631 6.511 -50.129 1.00 97.69 188 LYS A O 1
ATOM 1432 N N . ALA A 1 189 ? 36.509 6.324 -49.426 1.00 97.38 189 ALA A N 1
ATOM 1433 C CA . ALA A 1 189 ? 36.027 5.740 -50.671 1.00 97.38 189 ALA A CA 1
ATOM 1434 C C . ALA A 1 189 ? 36.194 6.714 -51.848 1.00 97.38 189 ALA A C 1
ATOM 1436 O O . ALA A 1 189 ? 36.676 6.296 -52.892 1.00 97.38 189 ALA A O 1
ATOM 1437 N N . ASP A 1 190 ? 35.862 7.995 -51.673 1.00 97.19 190 ASP A N 1
ATOM 1438 C CA . ASP A 1 190 ? 36.033 9.028 -52.701 1.00 97.19 190 ASP A CA 1
ATOM 1439 C C . ASP A 1 190 ? 37.516 9.223 -53.070 1.00 97.19 190 ASP A C 1
ATOM 1441 O O . ASP A 1 190 ? 37.851 9.319 -54.249 1.00 97.19 190 ASP A O 1
ATOM 1445 N N . GLU A 1 191 ? 38.418 9.221 -52.079 1.00 97.69 191 GLU A N 1
ATOM 1446 C CA . GLU A 1 191 ? 39.874 9.268 -52.286 1.00 97.69 191 GLU A CA 1
ATOM 1447 C C . GLU A 1 191 ? 40.376 8.034 -53.064 1.00 97.69 191 GLU A C 1
ATOM 1449 O O . GLU A 1 191 ? 41.119 8.180 -54.039 1.00 97.69 191 GLU A O 1
ATOM 1454 N N . ASP A 1 192 ? 39.932 6.830 -52.688 1.00 97.06 192 ASP A N 1
ATOM 1455 C CA . ASP A 1 192 ? 40.274 5.577 -53.372 1.00 97.06 192 ASP A CA 1
ATOM 1456 C C . ASP A 1 192 ? 39.722 5.555 -54.816 1.00 97.06 192 ASP A C 1
ATOM 1458 O O . ASP A 1 192 ? 40.420 5.133 -55.743 1.00 97.06 192 ASP A O 1
ATOM 1462 N N . PHE A 1 193 ? 38.494 6.046 -55.036 1.00 97.12 193 PHE A N 1
ATOM 1463 C CA . PHE A 1 193 ? 37.888 6.174 -56.367 1.00 97.12 193 PHE A CA 1
ATOM 1464 C C . PHE A 1 193 ? 38.650 7.167 -57.246 1.00 97.12 193 PHE A C 1
ATOM 1466 O O . PHE A 1 193 ? 38.982 6.824 -58.379 1.00 97.12 193 PHE A O 1
ATOM 1473 N N . ALA A 1 194 ? 38.990 8.352 -56.733 1.00 97.06 194 ALA A N 1
ATOM 1474 C CA . ALA A 1 194 ? 39.760 9.351 -57.474 1.00 97.06 194 ALA A CA 1
ATOM 1475 C C . ALA A 1 194 ? 41.164 8.839 -57.848 1.00 97.06 194 ALA A C 1
ATOM 1477 O O . ALA A 1 194 ? 41.660 9.092 -58.952 1.00 97.06 194 ALA A O 1
ATOM 1478 N N . ALA A 1 195 ? 41.805 8.075 -56.955 1.00 96.94 195 ALA A N 1
ATOM 1479 C CA . ALA A 1 195 ? 43.081 7.423 -57.238 1.00 96.94 195 ALA A CA 1
ATOM 1480 C C . ALA A 1 195 ? 42.950 6.347 -58.330 1.00 96.94 195 ALA A C 1
ATOM 1482 O O . ALA A 1 195 ? 43.790 6.278 -59.232 1.00 96.94 195 ALA A O 1
ATOM 1483 N N . ALA A 1 196 ? 41.893 5.530 -58.281 1.00 96.44 196 ALA A N 1
ATOM 1484 C CA . ALA A 1 196 ? 41.609 4.522 -59.299 1.00 96.44 196 ALA A CA 1
ATOM 1485 C C . ALA A 1 196 ? 41.285 5.148 -60.667 1.00 96.44 196 ALA A C 1
ATOM 1487 O O . ALA A 1 196 ? 41.772 4.653 -61.682 1.00 96.44 196 ALA A O 1
ATOM 1488 N N . GLU A 1 197 ? 40.525 6.245 -60.697 1.00 97.06 197 GLU A N 1
ATOM 1489 C CA . GLU A 1 197 ? 40.211 7.011 -61.910 1.00 97.06 197 GLU A CA 1
ATOM 1490 C C . GLU A 1 197 ? 41.484 7.597 -62.529 1.00 97.06 197 GLU A C 1
ATOM 1492 O O . GLU A 1 197 ? 41.776 7.334 -63.692 1.00 97.06 197 GLU A O 1
ATOM 1497 N N . THR A 1 198 ? 42.329 8.251 -61.727 1.00 97.19 198 THR A N 1
ATOM 1498 C CA . THR A 1 198 ? 43.625 8.779 -62.191 1.00 97.19 198 THR A CA 1
ATOM 1499 C C . THR A 1 198 ? 44.523 7.672 -62.758 1.00 97.19 198 THR A C 1
ATOM 1501 O O . THR A 1 198 ? 45.188 7.854 -63.781 1.00 97.19 198 THR A O 1
ATOM 1504 N N . ALA A 1 199 ? 44.558 6.501 -62.112 1.00 96.38 199 ALA A N 1
ATOM 1505 C CA . ALA A 1 199 ? 45.323 5.354 -62.596 1.00 96.38 199 ALA A CA 1
ATOM 1506 C C . ALA A 1 199 ? 44.749 4.775 -63.902 1.00 96.38 199 ALA A C 1
ATOM 1508 O O . ALA A 1 199 ? 45.517 4.393 -64.792 1.00 96.38 199 ALA A O 1
ATOM 1509 N N . ALA A 1 200 ? 43.421 4.722 -64.035 1.00 95.69 200 ALA A N 1
ATOM 1510 C CA . ALA A 1 200 ? 42.741 4.288 -65.249 1.00 95.69 200 ALA A CA 1
ATOM 1511 C C . ALA A 1 200 ? 42.998 5.259 -66.410 1.00 95.69 200 ALA A C 1
ATOM 1513 O O . ALA A 1 200 ? 43.398 4.811 -67.484 1.00 95.69 200 ALA A O 1
ATOM 1514 N N . ASP A 1 201 ? 42.881 6.567 -66.184 1.00 96.38 201 ASP A N 1
ATOM 1515 C CA . ASP A 1 201 ? 43.179 7.604 -67.176 1.00 96.38 201 ASP A CA 1
ATOM 1516 C C . ASP A 1 201 ? 44.637 7.541 -67.636 1.00 96.38 201 ASP A C 1
ATOM 1518 O O . ASP A 1 201 ? 44.918 7.588 -68.835 1.00 96.38 201 ASP A O 1
ATOM 1522 N N . ALA A 1 202 ? 45.583 7.345 -66.711 1.00 95.94 202 ALA A N 1
ATOM 1523 C CA . ALA A 1 202 ? 46.991 7.155 -67.050 1.00 95.94 202 ALA A CA 1
ATOM 1524 C C . ALA A 1 202 ? 47.224 5.886 -67.891 1.00 95.94 202 ALA A C 1
ATOM 1526 O O . ALA A 1 202 ? 48.030 5.893 -68.828 1.00 95.94 202 ALA A O 1
ATOM 1527 N N . ALA A 1 203 ? 46.517 4.791 -67.591 1.00 95.50 203 ALA A N 1
ATOM 1528 C CA . ALA A 1 203 ? 46.582 3.562 -68.376 1.00 95.50 203 ALA A CA 1
ATOM 1529 C C . ALA A 1 203 ? 45.981 3.748 -69.778 1.00 95.50 203 ALA A C 1
ATOM 1531 O O . ALA A 1 203 ? 46.600 3.327 -70.758 1.00 95.50 203 ALA A O 1
ATOM 1532 N N . VAL A 1 204 ? 44.829 4.418 -69.889 1.00 96.31 204 VAL A N 1
ATOM 1533 C CA . VAL A 1 204 ? 44.199 4.768 -71.170 1.00 96.31 204 VAL A CA 1
ATOM 1534 C C . VAL A 1 204 ? 45.137 5.649 -71.986 1.00 96.31 204 VAL A C 1
ATOM 1536 O O . VAL A 1 204 ? 45.441 5.284 -73.116 1.00 96.31 204 VAL A O 1
ATOM 1539 N N . ALA A 1 205 ? 45.684 6.724 -71.410 1.00 96.19 205 ALA A N 1
ATOM 1540 C CA . ALA A 1 205 ? 46.632 7.618 -72.077 1.00 96.19 205 ALA A CA 1
ATOM 1541 C C . ALA A 1 205 ? 47.886 6.883 -72.578 1.00 96.19 205 ALA A C 1
ATOM 1543 O O . ALA A 1 205 ? 48.391 7.157 -73.666 1.00 96.19 205 ALA A O 1
ATOM 1544 N N . LYS A 1 206 ? 48.391 5.908 -71.810 1.00 95.38 206 LYS A N 1
ATOM 1545 C CA . LYS A 1 206 ? 49.518 5.066 -72.231 1.00 95.38 206 LYS A CA 1
ATOM 1546 C C . LYS A 1 206 ? 49.149 4.160 -73.408 1.00 95.38 206 LYS A C 1
ATOM 1548 O O . LYS A 1 206 ? 49.949 4.013 -74.333 1.00 95.38 206 LYS A O 1
ATOM 1553 N N . VAL A 1 207 ? 47.973 3.533 -73.374 1.00 96.19 207 VAL A N 1
ATOM 1554 C CA . VAL A 1 207 ? 47.495 2.655 -74.454 1.00 96.19 207 VAL A CA 1
ATOM 1555 C C . VAL A 1 207 ? 47.201 3.458 -75.719 1.00 96.19 207 VAL A C 1
ATOM 1557 O O . VAL A 1 207 ? 47.614 3.028 -76.794 1.00 96.19 207 VAL A O 1
ATOM 1560 N N . THR A 1 208 ? 46.558 4.623 -75.611 1.00 95.50 208 THR A N 1
ATOM 1561 C CA . THR A 1 208 ? 46.291 5.505 -76.756 1.00 95.50 208 THR A CA 1
ATOM 1562 C C . THR A 1 208 ? 47.588 6.036 -77.351 1.00 95.50 208 THR A C 1
ATOM 1564 O O . THR A 1 208 ? 47.777 5.905 -78.552 1.00 95.50 208 THR A O 1
ATOM 1567 N N . ALA A 1 209 ? 48.546 6.499 -76.541 1.00 94.31 209 ALA A N 1
ATOM 1568 C CA . ALA A 1 209 ? 49.851 6.934 -77.042 1.00 94.31 209 ALA A CA 1
ATOM 1569 C C . ALA A 1 209 ? 50.614 5.806 -77.760 1.00 94.31 209 ALA A C 1
ATOM 1571 O O . ALA A 1 209 ? 51.235 6.037 -78.797 1.00 94.31 209 ALA A O 1
ATOM 1572 N N . ALA A 1 210 ? 50.557 4.572 -77.242 1.00 93.94 210 ALA A N 1
ATOM 1573 C CA . ALA A 1 210 ? 51.153 3.411 -77.902 1.00 93.94 210 ALA A CA 1
ATOM 1574 C C . ALA A 1 210 ? 50.423 3.036 -79.205 1.00 93.94 210 ALA A C 1
ATOM 1576 O O . ALA A 1 210 ? 51.068 2.634 -80.174 1.00 93.94 210 ALA A O 1
ATOM 1577 N N . ALA A 1 211 ? 49.094 3.163 -79.242 1.00 93.50 211 ALA A N 1
ATOM 1578 C CA . ALA A 1 211 ? 48.299 2.958 -80.448 1.00 93.50 211 ALA A CA 1
ATOM 1579 C C . ALA A 1 211 ? 48.615 4.023 -81.509 1.00 93.50 211 ALA A C 1
ATOM 1581 O O . ALA A 1 211 ? 48.933 3.661 -82.638 1.00 93.50 211 ALA A O 1
ATOM 1582 N N . ASP A 1 212 ? 48.639 5.304 -81.139 1.00 94.00 212 ASP A N 1
ATOM 1583 C CA . ASP A 1 212 ? 48.986 6.421 -82.024 1.00 94.00 212 ASP A CA 1
ATOM 1584 C C . ASP A 1 212 ? 50.415 6.295 -82.562 1.00 94.00 212 ASP A C 1
ATOM 1586 O O . ASP A 1 212 ? 50.662 6.556 -83.738 1.00 94.00 212 ASP A O 1
ATOM 1590 N N . ALA A 1 213 ? 51.367 5.857 -81.731 1.00 93.75 213 ALA A N 1
ATOM 1591 C CA . ALA A 1 213 ? 52.732 5.579 -82.169 1.00 93.75 213 ALA A CA 1
ATOM 1592 C C . ALA A 1 213 ? 52.777 4.459 -83.220 1.00 93.75 213 ALA A C 1
ATOM 1594 O O . ALA A 1 213 ? 53.444 4.617 -84.239 1.00 93.75 213 ALA A O 1
ATOM 1595 N N . ARG A 1 214 ? 52.023 3.367 -83.021 1.00 93.50 214 ARG A N 1
ATOM 1596 C CA . ARG A 1 214 ? 51.907 2.279 -84.009 1.00 93.50 214 ARG A CA 1
ATOM 1597 C C . ARG A 1 214 ? 51.214 2.719 -85.293 1.00 93.50 214 ARG A C 1
ATOM 1599 O O . ARG A 1 214 ? 51.611 2.271 -86.362 1.00 93.50 214 ARG A O 1
ATOM 1606 N N . VAL A 1 215 ? 50.196 3.578 -85.208 1.00 94.12 215 VAL A N 1
ATOM 1607 C CA . VAL A 1 215 ? 49.542 4.155 -86.392 1.00 94.12 215 VAL A CA 1
ATOM 1608 C C . VAL A 1 215 ? 50.538 5.011 -87.167 1.00 94.12 215 VAL A C 1
ATOM 1610 O O . VAL A 1 215 ? 50.698 4.792 -88.361 1.00 94.12 215 VAL A O 1
ATOM 1613 N N . LYS A 1 216 ? 51.283 5.897 -86.495 1.00 93.69 216 LYS A N 1
ATOM 1614 C CA . LYS A 1 216 ? 52.336 6.706 -87.131 1.00 93.69 216 LYS A CA 1
ATOM 1615 C C . LYS A 1 216 ? 53.433 5.850 -87.760 1.00 93.69 216 LYS A C 1
ATOM 1617 O O . LYS A 1 216 ? 53.860 6.139 -88.870 1.00 93.69 216 LYS A O 1
ATOM 1622 N N . GLU A 1 217 ? 53.881 4.796 -87.082 1.00 92.31 217 GLU A N 1
ATOM 1623 C CA . GLU A 1 217 ? 54.864 3.850 -87.624 1.00 92.31 217 GLU A CA 1
ATOM 1624 C C . GLU A 1 217 ? 54.314 3.120 -88.861 1.00 92.31 217 GLU A C 1
ATOM 1626 O O . GLU A 1 217 ? 54.999 3.018 -89.878 1.00 92.31 217 GLU A O 1
ATOM 1631 N N . ALA A 1 218 ? 53.054 2.674 -88.822 1.00 92.38 218 ALA A N 1
ATOM 1632 C CA . ALA A 1 218 ? 52.389 2.046 -89.960 1.00 92.38 218 ALA A CA 1
ATOM 1633 C C . ALA A 1 218 ? 52.185 3.019 -91.137 1.00 92.38 218 ALA A C 1
ATOM 1635 O O . ALA A 1 218 ? 52.357 2.622 -92.291 1.00 92.38 218 ALA A O 1
ATOM 1636 N N . GLU A 1 219 ? 51.854 4.285 -90.871 1.00 92.44 219 GLU A N 1
ATOM 1637 C CA . GLU A 1 219 ? 51.760 5.351 -91.874 1.00 92.44 219 GLU A CA 1
ATOM 1638 C C . GLU A 1 219 ? 53.124 5.640 -92.508 1.00 92.44 219 GLU A C 1
ATOM 1640 O O . GLU A 1 219 ? 53.228 5.633 -93.732 1.00 92.44 219 GLU A O 1
ATOM 1645 N N . GLN A 1 220 ? 54.185 5.785 -91.709 1.00 92.44 220 GLN A N 1
ATOM 1646 C CA . GLN A 1 220 ? 55.555 5.968 -92.203 1.00 92.44 220 GLN A CA 1
ATOM 1647 C C . GLN A 1 220 ? 56.027 4.775 -93.037 1.00 92.44 220 GLN A C 1
ATOM 1649 O O . GLN A 1 220 ? 56.592 4.958 -94.113 1.00 92.44 220 GLN A O 1
ATOM 1654 N N . HIS A 1 221 ? 55.761 3.546 -92.586 1.00 92.06 221 HIS A N 1
ATOM 1655 C CA . HIS A 1 221 ? 56.077 2.342 -93.351 1.00 92.06 221 HIS A CA 1
ATOM 1656 C C . HIS A 1 221 ? 55.286 2.301 -94.664 1.00 92.06 221 HIS A C 1
ATOM 1658 O O . HIS A 1 221 ? 55.837 1.980 -95.715 1.00 92.06 221 HIS A O 1
ATOM 1664 N N . ARG A 1 222 ? 53.997 2.662 -94.648 1.00 91.56 222 ARG A N 1
ATOM 1665 C CA . ARG A 1 222 ? 53.180 2.779 -95.863 1.00 91.56 222 ARG A CA 1
ATOM 1666 C C . ARG A 1 222 ? 53.748 3.831 -96.815 1.00 91.56 222 ARG A C 1
ATOM 1668 O O . ARG A 1 222 ? 53.836 3.558 -98.009 1.00 91.56 222 ARG A O 1
ATOM 1675 N N . GLU A 1 223 ? 54.121 5.008 -96.324 1.00 91.81 223 GLU A N 1
ATOM 1676 C CA . GLU A 1 223 ? 54.732 6.068 -97.132 1.00 91.81 223 GLU A CA 1
ATOM 1677 C C . GLU A 1 223 ? 56.073 5.631 -97.725 1.00 91.81 223 GLU A C 1
ATOM 1679 O O . GLU A 1 223 ? 56.299 5.842 -98.916 1.00 91.81 223 GLU A O 1
ATOM 1684 N N . ALA A 1 224 ? 56.919 4.955 -96.945 1.00 90.06 224 ALA A N 1
ATOM 1685 C CA . ALA A 1 224 ? 58.182 4.390 -97.411 1.00 90.06 224 ALA A CA 1
ATOM 1686 C C . ALA A 1 224 ? 57.963 3.341 -98.514 1.00 90.06 224 ALA A C 1
ATOM 1688 O O . ALA A 1 224 ? 58.582 3.434 -99.573 1.00 90.06 224 ALA A O 1
ATOM 1689 N N . MET A 1 225 ? 57.024 2.407 -98.323 1.00 90.88 225 MET A N 1
ATOM 1690 C CA . MET A 1 225 ? 56.668 1.403 -99.334 1.00 90.88 225 MET A CA 1
ATOM 1691 C C . MET A 1 225 ? 56.072 2.038 -100.597 1.00 90.88 225 MET A C 1
ATOM 1693 O O . MET A 1 225 ? 56.375 1.602 -101.704 1.00 90.88 225 MET A O 1
ATOM 1697 N N . LEU A 1 226 ? 55.245 3.082 -100.467 1.00 91.31 226 LEU A N 1
ATOM 1698 C CA . LEU A 1 226 ? 54.714 3.827 -101.614 1.00 91.31 226 LEU A CA 1
ATOM 1699 C C . LEU A 1 226 ? 55.811 4.607 -102.349 1.00 91.31 226 LEU A C 1
ATOM 1701 O O . LEU A 1 226 ? 55.778 4.687 -103.575 1.00 91.31 226 LEU A O 1
ATOM 1705 N N . ALA A 1 227 ? 56.777 5.184 -101.632 1.00 88.06 227 ALA A N 1
ATOM 1706 C CA . ALA A 1 227 ? 57.928 5.852 -102.230 1.00 88.06 227 ALA A CA 1
ATOM 1707 C C . ALA A 1 227 ? 58.837 4.854 -102.964 1.00 88.06 227 ALA A C 1
ATOM 1709 O O . ALA A 1 227 ? 59.268 5.132 -104.083 1.00 88.06 227 ALA A O 1
ATOM 1710 N N . GLU A 1 228 ? 59.075 3.676 -102.384 1.00 88.25 228 GLU A N 1
ATOM 1711 C CA . GLU A 1 228 ? 59.821 2.596 -103.029 1.00 88.25 228 GLU A CA 1
ATOM 1712 C C . GLU A 1 228 ? 59.090 2.055 -104.262 1.00 88.25 228 GLU A C 1
ATOM 1714 O O . GLU A 1 228 ? 59.713 1.916 -105.312 1.00 88.25 228 GLU A O 1
ATOM 1719 N N . ALA A 1 229 ? 57.773 1.839 -104.179 1.00 88.19 229 ALA A N 1
ATOM 1720 C CA . ALA A 1 229 ? 56.949 1.451 -105.322 1.00 88.19 229 ALA A CA 1
ATOM 1721 C C . ALA A 1 229 ? 57.016 2.496 -106.447 1.00 88.19 229 ALA A C 1
ATOM 1723 O O . ALA A 1 229 ? 57.292 2.141 -107.586 1.00 88.19 229 ALA A O 1
ATOM 1724 N N . ARG A 1 230 ? 56.881 3.795 -106.132 1.00 88.88 230 ARG A N 1
ATOM 1725 C CA . ARG A 1 230 ? 57.048 4.885 -107.115 1.00 88.88 230 ARG A CA 1
ATOM 1726 C C . ARG A 1 230 ? 58.445 4.910 -107.731 1.00 88.88 230 ARG A C 1
ATOM 1728 O O . ARG A 1 230 ? 58.573 5.201 -108.915 1.00 88.88 230 ARG A O 1
ATOM 1735 N N . ARG A 1 231 ? 59.490 4.626 -106.947 1.00 88.31 231 ARG A N 1
ATOM 1736 C CA . ARG A 1 231 ? 60.869 4.535 -107.446 1.00 88.31 231 ARG A CA 1
ATOM 1737 C C . ARG A 1 231 ? 61.030 3.352 -108.398 1.00 88.31 231 ARG A C 1
ATOM 1739 O O . ARG A 1 231 ? 61.593 3.530 -109.467 1.00 88.31 231 ARG A O 1
ATOM 1746 N N . LEU A 1 232 ? 60.512 2.179 -108.037 1.00 88.75 232 LEU A N 1
ATOM 1747 C CA . LEU A 1 232 ? 60.526 0.989 -108.891 1.00 88.75 232 LEU A CA 1
ATOM 1748 C C . LEU A 1 232 ? 59.724 1.205 -110.179 1.00 88.75 232 LEU A C 1
ATOM 1750 O O . LEU A 1 232 ? 60.205 0.833 -111.246 1.00 88.75 232 LEU A O 1
ATOM 1754 N N . ASP A 1 233 ? 58.554 1.844 -110.095 1.00 87.12 233 ASP A N 1
ATOM 1755 C CA . ASP A 1 233 ? 57.744 2.221 -111.257 1.00 87.12 233 ASP A CA 1
ATOM 1756 C C . ASP A 1 233 ? 58.490 3.220 -112.151 1.00 87.12 233 ASP A C 1
ATOM 1758 O O . ASP A 1 233 ? 58.534 3.041 -113.367 1.00 87.12 233 ASP A O 1
ATOM 1762 N N . GLY A 1 234 ? 59.132 4.235 -111.565 1.00 85.69 234 GLY A N 1
ATOM 1763 C CA . GLY A 1 234 ? 59.973 5.192 -112.289 1.00 85.69 234 GLY A CA 1
ATOM 1764 C C . GLY A 1 234 ? 61.187 4.534 -112.953 1.00 85.69 234 GLY A C 1
ATOM 1765 O O . GLY A 1 234 ? 61.458 4.788 -114.124 1.00 85.69 234 GLY A O 1
ATOM 1766 N N . ASP A 1 235 ? 61.880 3.630 -112.257 1.00 84.50 235 ASP A N 1
ATOM 1767 C CA . ASP A 1 235 ? 62.994 2.845 -112.802 1.00 84.50 235 ASP A CA 1
ATOM 1768 C C . ASP A 1 235 ? 62.522 1.906 -113.926 1.00 84.50 235 ASP A C 1
ATOM 1770 O O . ASP A 1 235 ? 63.223 1.718 -114.924 1.00 84.50 235 ASP A O 1
ATOM 1774 N N . ALA A 1 236 ? 61.335 1.306 -113.792 1.00 84.88 236 ALA A N 1
ATOM 1775 C CA . ALA A 1 236 ? 60.720 0.473 -114.821 1.00 84.88 236 ALA A CA 1
ATOM 1776 C C . ALA A 1 236 ? 60.324 1.296 -116.055 1.00 84.88 236 ALA A C 1
ATOM 1778 O O . ALA A 1 236 ? 60.599 0.865 -117.175 1.00 84.88 236 ALA A O 1
ATOM 1779 N N . GLN A 1 237 ? 59.756 2.492 -115.867 1.00 82.81 237 GLN A N 1
ATOM 1780 C CA . GLN A 1 237 ? 59.461 3.440 -116.945 1.00 82.81 237 GLN A CA 1
ATOM 1781 C C . GLN A 1 237 ? 60.740 3.905 -117.642 1.00 82.81 237 GLN A C 1
ATOM 1783 O O . GLN A 1 237 ? 60.824 3.809 -118.859 1.00 82.81 237 GLN A O 1
ATOM 1788 N N . ALA A 1 238 ? 61.782 4.286 -116.899 1.00 83.19 238 ALA A N 1
ATOM 1789 C CA . ALA A 1 238 ? 63.068 4.675 -117.474 1.00 83.19 238 ALA A CA 1
ATOM 1790 C C . ALA A 1 238 ? 63.714 3.532 -118.278 1.00 83.19 238 ALA A C 1
ATOM 1792 O O . ALA A 1 238 ? 64.259 3.762 -119.358 1.00 83.19 238 ALA A O 1
ATOM 1793 N N . LYS A 1 239 ? 63.625 2.283 -117.797 1.00 81.19 239 LYS A N 1
ATOM 1794 C CA . LYS A 1 239 ? 64.065 1.095 -118.550 1.00 81.19 239 LYS A CA 1
ATOM 1795 C C . LYS A 1 239 ? 63.221 0.858 -119.802 1.00 81.19 239 LYS A C 1
ATOM 1797 O O . LYS A 1 239 ? 63.784 0.504 -120.837 1.00 81.19 239 LYS A O 1
ATOM 1802 N N . ALA A 1 240 ? 61.904 1.045 -119.727 1.00 79.12 240 ALA A N 1
ATOM 1803 C CA . ALA A 1 240 ? 61.009 0.930 -120.875 1.00 79.12 240 ALA A CA 1
ATOM 1804 C C . ALA A 1 240 ? 61.310 2.010 -121.927 1.00 79.12 240 ALA A C 1
ATOM 1806 O O . ALA A 1 240 ? 61.476 1.685 -123.100 1.00 79.12 240 ALA A O 1
ATOM 1807 N N . ASP A 1 241 ? 61.484 3.263 -121.510 1.00 83.62 241 ASP A N 1
ATOM 1808 C CA . ASP A 1 241 ? 61.844 4.383 -122.380 1.00 83.62 241 ASP A CA 1
ATOM 1809 C C . ASP A 1 241 ? 63.229 4.192 -123.006 1.00 83.62 241 ASP A C 1
ATOM 1811 O O . ASP A 1 241 ? 63.395 4.409 -124.205 1.00 83.62 241 ASP A O 1
ATOM 1815 N N . ALA A 1 242 ? 64.214 3.707 -122.243 1.00 79.38 242 ALA A N 1
ATOM 1816 C CA . ALA A 1 242 ? 65.535 3.362 -122.766 1.00 79.38 242 ALA A CA 1
ATOM 1817 C C . ALA A 1 242 ? 65.472 2.213 -123.787 1.00 79.38 242 ALA A C 1
ATOM 1819 O O . ALA A 1 242 ? 66.129 2.276 -124.827 1.00 79.38 242 ALA A O 1
ATOM 1820 N N . ALA A 1 243 ? 64.658 1.182 -123.538 1.00 80.56 243 ALA A N 1
ATOM 1821 C CA . ALA A 1 243 ? 64.435 0.097 -124.490 1.00 80.56 243 ALA A CA 1
ATOM 1822 C C . ALA A 1 243 ? 63.733 0.592 -125.767 1.00 80.56 243 ALA A C 1
ATOM 1824 O O . ALA A 1 243 ? 64.116 0.193 -126.868 1.00 80.56 243 ALA A O 1
ATOM 1825 N N . LEU A 1 244 ? 62.757 1.498 -125.644 1.00 84.06 244 LEU A N 1
ATOM 1826 C CA . LEU A 1 244 ? 62.087 2.137 -126.778 1.00 84.06 244 LEU A CA 1
ATOM 1827 C C . LEU A 1 244 ? 63.033 3.054 -127.561 1.00 84.06 244 LEU A C 1
ATOM 1829 O O . LEU A 1 244 ? 62.996 3.047 -128.789 1.00 84.06 244 LEU A O 1
ATOM 1833 N N . ALA A 1 245 ? 63.905 3.808 -126.891 1.00 78.88 245 ALA A N 1
ATOM 1834 C CA . ALA A 1 245 ? 64.926 4.633 -127.533 1.00 78.88 245 ALA A CA 1
ATOM 1835 C C . ALA A 1 245 ? 65.954 3.771 -128.280 1.00 78.88 245 ALA A C 1
ATOM 1837 O O . ALA A 1 245 ? 66.220 4.022 -129.452 1.00 78.88 245 ALA A O 1
ATOM 1838 N N . ALA A 1 246 ? 66.449 2.695 -127.662 1.00 75.44 246 ALA A N 1
ATOM 1839 C CA . ALA A 1 246 ? 67.337 1.735 -128.315 1.00 75.44 246 ALA A CA 1
ATOM 1840 C C . ALA A 1 246 ? 66.659 1.039 -129.510 1.00 75.44 246 ALA A C 1
ATOM 1842 O O . ALA A 1 246 ? 67.288 0.823 -130.547 1.00 75.44 246 ALA A O 1
ATOM 1843 N N . ALA A 1 247 ? 65.366 0.716 -129.398 1.00 74.81 247 ALA A N 1
ATOM 1844 C CA . ALA A 1 247 ? 64.578 0.179 -130.503 1.00 74.81 247 ALA A CA 1
ATOM 1845 C C . ALA A 1 247 ? 64.403 1.203 -131.636 1.00 74.81 247 ALA A C 1
ATOM 1847 O O . ALA A 1 247 ? 64.528 0.827 -132.800 1.00 74.81 247 ALA A O 1
ATOM 1848 N N . ARG A 1 248 ? 64.179 2.487 -131.320 1.00 76.00 248 ARG A N 1
ATOM 1849 C CA . ARG A 1 248 ? 64.108 3.584 -132.302 1.00 76.00 248 ARG A CA 1
ATOM 1850 C C . ARG A 1 248 ? 65.441 3.808 -132.998 1.00 76.00 248 ARG A C 1
ATOM 1852 O O . ARG A 1 248 ? 65.469 3.793 -134.216 1.00 76.00 248 ARG A O 1
ATOM 1859 N N . GLU A 1 249 ? 66.552 3.880 -132.270 1.00 79.62 249 GLU A N 1
ATOM 1860 C CA . GLU A 1 249 ? 67.880 3.979 -132.885 1.00 79.62 249 GLU A CA 1
ATOM 1861 C C . GLU A 1 249 ? 68.202 2.780 -133.780 1.00 79.62 249 GLU A C 1
ATOM 1863 O O . GLU A 1 249 ? 68.855 2.926 -134.814 1.00 79.62 249 GLU A O 1
ATOM 1868 N N . LYS A 1 250 ? 67.780 1.574 -133.382 1.00 78.44 250 LYS A N 1
ATOM 1869 C CA . LYS A 1 250 ? 67.941 0.374 -134.204 1.00 78.44 250 LYS A CA 1
ATOM 1870 C C . LYS A 1 250 ? 67.051 0.443 -135.445 1.00 78.44 250 LYS A C 1
ATOM 1872 O O . LYS A 1 250 ? 67.520 0.092 -136.522 1.00 78.44 250 LYS A O 1
ATOM 1877 N N . ALA A 1 251 ? 65.820 0.937 -135.319 1.00 74.31 251 ALA A N 1
ATOM 1878 C CA . ALA A 1 251 ? 64.916 1.174 -136.441 1.00 74.31 251 ALA A CA 1
ATOM 1879 C C . ALA A 1 251 ? 65.448 2.256 -137.396 1.00 74.31 251 ALA A C 1
ATOM 1881 O O . ALA A 1 251 ? 65.398 2.065 -138.607 1.00 74.31 251 ALA A O 1
ATOM 1882 N N . ASP A 1 252 ? 66.029 3.335 -136.876 1.00 77.62 252 ASP A N 1
ATOM 1883 C CA . ASP A 1 252 ? 66.640 4.406 -137.664 1.00 77.62 252 ASP A CA 1
ATOM 1884 C C . ASP A 1 252 ? 67.935 3.934 -138.340 1.00 77.62 252 ASP A C 1
ATOM 1886 O O . ASP A 1 252 ? 68.171 4.248 -139.504 1.00 77.62 252 ASP A O 1
ATOM 1890 N N . ARG A 1 253 ? 68.745 3.094 -137.677 1.00 78.31 253 ARG A N 1
ATOM 1891 C CA . ARG A 1 253 ? 69.888 2.410 -138.309 1.00 78.31 253 ARG A CA 1
ATOM 1892 C C . ARG A 1 253 ? 69.453 1.475 -139.429 1.00 78.31 253 ARG A C 1
ATOM 1894 O O . ARG A 1 253 ? 70.107 1.458 -140.466 1.00 78.31 253 ARG A O 1
ATOM 1901 N N . ILE A 1 254 ? 68.378 0.713 -139.226 1.00 76.62 254 ILE A N 1
ATOM 1902 C CA . ILE A 1 254 ? 67.809 -0.155 -140.262 1.00 76.62 254 ILE A CA 1
ATOM 1903 C C . ILE A 1 254 ? 67.294 0.699 -141.422 1.00 76.62 254 ILE A C 1
ATOM 1905 O O . ILE A 1 254 ? 67.662 0.417 -142.553 1.00 76.62 254 ILE A O 1
ATOM 1909 N N . ARG A 1 255 ? 66.552 1.788 -141.169 1.00 74.94 255 ARG A N 1
ATOM 1910 C CA . ARG A 1 255 ? 66.123 2.727 -142.221 1.00 74.94 255 ARG A CA 1
ATOM 1911 C C . ARG A 1 255 ? 67.296 3.313 -142.987 1.00 74.94 255 ARG A C 1
ATOM 1913 O O . ARG A 1 255 ? 67.304 3.224 -144.202 1.00 74.94 255 ARG A O 1
ATOM 1920 N N . ALA A 1 256 ? 68.305 3.846 -142.305 1.00 74.31 256 ALA A N 1
ATOM 1921 C CA . ALA A 1 256 ? 69.471 4.430 -142.960 1.00 74.31 256 ALA A CA 1
ATOM 1922 C C . ALA A 1 256 ? 70.292 3.384 -143.737 1.00 74.31 256 ALA A C 1
ATOM 1924 O O . ALA A 1 256 ? 70.875 3.702 -144.772 1.00 74.31 256 ALA A O 1
ATOM 1925 N N . ALA A 1 257 ? 70.351 2.136 -143.258 1.00 70.50 257 ALA A N 1
ATOM 1926 C CA . ALA A 1 257 ? 70.945 1.029 -144.001 1.00 70.50 257 ALA A CA 1
ATOM 1927 C C . ALA A 1 257 ? 70.114 0.694 -145.248 1.00 70.50 257 ALA A C 1
ATOM 1929 O O . ALA A 1 257 ? 70.681 0.633 -146.332 1.00 70.50 257 ALA A O 1
ATOM 1930 N N . SER A 1 258 ? 68.788 0.585 -145.123 1.00 70.25 258 SER A N 1
ATOM 1931 C CA . SER A 1 258 ? 67.868 0.330 -146.237 1.00 70.25 258 SER A CA 1
ATOM 1932 C C . SER A 1 258 ? 67.838 1.465 -147.262 1.00 70.25 258 SER A C 1
ATOM 1934 O O . SER A 1 258 ? 67.782 1.192 -148.453 1.00 70.25 258 SER A O 1
ATOM 1936 N N . GLU A 1 259 ? 67.933 2.727 -146.842 1.00 75.62 259 GLU A N 1
ATOM 1937 C CA . GLU A 1 259 ? 68.021 3.892 -147.732 1.00 75.62 259 GLU A CA 1
ATOM 1938 C C . GLU A 1 259 ? 69.351 3.924 -148.494 1.00 75.62 259 GLU A C 1
ATOM 1940 O O . GLU A 1 259 ? 69.373 4.245 -149.682 1.00 75.62 259 GLU A O 1
ATOM 1945 N N . ARG A 1 260 ? 70.468 3.541 -147.858 1.00 74.06 260 ARG A N 1
ATOM 1946 C CA . ARG A 1 260 ? 71.754 3.366 -148.558 1.00 74.06 260 ARG A CA 1
ATOM 1947 C C . ARG A 1 260 ? 71.698 2.211 -149.548 1.00 74.06 260 ARG A C 1
ATOM 1949 O O . ARG A 1 260 ? 72.181 2.353 -150.665 1.00 74.06 260 ARG A O 1
ATOM 1956 N N . GLU A 1 261 ? 71.088 1.099 -149.155 1.00 74.62 261 GLU A N 1
ATOM 1957 C CA . GLU A 1 261 ? 70.932 -0.079 -150.006 1.00 74.62 261 GLU A CA 1
ATOM 1958 C C . GLU A 1 261 ? 70.018 0.218 -151.203 1.00 74.62 261 GLU A C 1
ATOM 1960 O O . GLU A 1 261 ? 70.341 -0.170 -152.324 1.00 74.62 261 GLU A O 1
ATOM 1965 N N . GLN A 1 262 ? 68.950 1.001 -151.001 1.00 72.00 262 GLN A N 1
ATOM 1966 C CA . GLN A 1 262 ? 68.102 1.538 -152.069 1.00 72.00 262 GLN A CA 1
ATOM 1967 C C . GLN A 1 262 ? 68.871 2.505 -152.972 1.00 72.00 262 GLN A C 1
ATOM 1969 O O . GLN A 1 262 ? 68.815 2.354 -154.188 1.00 72.00 262 GLN A O 1
ATOM 1974 N N . ALA A 1 263 ? 69.643 3.447 -152.423 1.00 69.56 263 ALA A N 1
ATOM 1975 C CA . ALA A 1 263 ? 70.448 4.375 -153.219 1.00 69.56 263 ALA A CA 1
ATOM 1976 C C . ALA A 1 263 ? 71.521 3.657 -154.059 1.00 69.56 263 ALA A C 1
ATOM 1978 O O . ALA A 1 263 ? 71.786 4.049 -155.198 1.00 69.56 263 ALA A O 1
ATOM 1979 N N . ASP A 1 264 ? 72.122 2.590 -153.535 1.00 72.12 264 ASP A N 1
ATOM 1980 C CA . ASP A 1 264 ? 73.074 1.762 -154.274 1.00 72.12 264 ASP A CA 1
ATOM 1981 C C . ASP A 1 264 ? 72.381 0.859 -155.310 1.00 72.12 264 ASP A C 1
ATOM 1983 O O . ASP A 1 264 ? 72.936 0.642 -156.391 1.00 72.12 264 ASP A O 1
ATOM 1987 N N . PHE A 1 265 ? 71.150 0.400 -155.051 1.00 67.94 265 PHE A N 1
ATOM 1988 C CA . PHE A 1 265 ? 70.314 -0.272 -156.052 1.00 67.94 265 PHE A CA 1
ATOM 1989 C C . PHE A 1 265 ? 69.944 0.663 -157.210 1.00 67.94 265 PHE A C 1
ATOM 1991 O O . PHE A 1 265 ? 70.079 0.274 -158.370 1.00 67.94 265 PHE A O 1
ATOM 1998 N N . THR A 1 266 ? 69.571 1.913 -156.925 1.00 70.19 266 THR A N 1
ATOM 1999 C CA . THR A 1 266 ? 69.254 2.922 -157.949 1.00 70.19 266 THR A CA 1
ATOM 2000 C C . THR A 1 266 ? 70.481 3.263 -158.795 1.00 70.19 266 THR A C 1
ATOM 2002 O O . THR A 1 266 ? 70.388 3.307 -160.016 1.00 70.19 266 THR A O 1
ATOM 2005 N N . LYS A 1 267 ? 71.672 3.383 -158.191 1.00 67.88 267 LYS A N 1
ATOM 2006 C CA . LYS A 1 267 ? 72.931 3.573 -158.941 1.00 67.88 267 LYS A CA 1
ATOM 2007 C C . LYS A 1 267 ? 73.293 2.375 -159.825 1.00 67.88 267 LYS A C 1
ATOM 2009 O O . LYS A 1 267 ? 73.898 2.557 -160.881 1.00 67.88 267 LYS A O 1
ATOM 2014 N N . ARG A 1 268 ? 72.962 1.145 -159.411 1.00 65.81 268 ARG A N 1
ATOM 2015 C CA . ARG A 1 268 ? 73.132 -0.057 -160.251 1.00 65.81 268 ARG A CA 1
ATOM 2016 C C . ARG A 1 268 ? 72.141 -0.063 -161.415 1.00 65.81 268 ARG A C 1
ATOM 2018 O O . ARG A 1 268 ? 72.553 -0.390 -162.524 1.00 65.81 268 ARG A O 1
ATOM 2025 N N . LEU A 1 269 ? 70.891 0.345 -161.186 1.00 67.56 269 LEU A N 1
ATOM 2026 C CA . LEU A 1 269 ? 69.877 0.496 -162.235 1.00 67.56 269 LEU A CA 1
ATOM 2027 C C . LEU A 1 269 ? 70.264 1.564 -163.266 1.00 67.56 269 LEU A C 1
ATOM 2029 O O . LEU A 1 269 ? 70.281 1.249 -164.453 1.00 67.56 269 LEU A O 1
ATOM 2033 N N . ASP A 1 270 ? 70.704 2.749 -162.834 1.00 65.00 270 ASP A N 1
ATOM 2034 C CA . ASP A 1 270 ? 71.173 3.818 -163.735 1.00 65.00 270 ASP A CA 1
ATOM 2035 C C . ASP A 1 270 ? 72.363 3.360 -164.593 1.00 65.00 270 ASP A C 1
ATOM 2037 O O . ASP A 1 270 ? 72.442 3.637 -165.793 1.00 65.00 270 ASP A O 1
ATOM 2041 N N . LYS A 1 271 ? 73.286 2.585 -164.010 1.00 67.44 271 LYS A N 1
ATOM 2042 C CA . LYS A 1 271 ? 74.450 2.050 -164.730 1.00 67.44 271 LYS A CA 1
ATOM 2043 C C . LYS A 1 271 ? 74.066 0.984 -165.766 1.00 67.44 271 LYS A C 1
ATOM 2045 O O . LYS A 1 271 ? 74.697 0.913 -166.820 1.00 67.44 271 LYS A O 1
ATOM 2050 N N . VAL A 1 272 ? 73.030 0.186 -165.499 1.00 66.31 272 VAL A N 1
ATOM 2051 C CA . VAL A 1 272 ? 72.487 -0.812 -166.439 1.00 66.31 272 VAL A CA 1
ATOM 2052 C C . VAL A 1 272 ? 71.643 -0.146 -167.534 1.00 66.31 272 VAL A C 1
ATOM 2054 O O . VAL A 1 272 ? 71.783 -0.511 -168.700 1.00 66.31 272 VAL A O 1
ATOM 2057 N N . GLN A 1 273 ? 70.842 0.874 -167.209 1.00 61.38 273 GLN A N 1
ATOM 2058 C CA . GLN A 1 273 ? 70.070 1.651 -168.188 1.00 61.38 273 GLN A CA 1
ATOM 2059 C C . GLN A 1 273 ? 70.972 2.443 -169.141 1.00 61.38 273 GLN A C 1
ATOM 2061 O O . GLN A 1 273 ? 70.749 2.400 -170.346 1.00 61.38 273 GLN A O 1
ATOM 2066 N N . THR A 1 274 ? 72.069 3.032 -168.654 1.00 66.75 274 THR A N 1
ATOM 2067 C CA . THR A 1 274 ? 73.048 3.728 -169.515 1.00 66.75 274 THR A CA 1
ATOM 2068 C C . THR A 1 274 ? 73.745 2.767 -170.495 1.00 66.75 274 THR A C 1
ATOM 2070 O O . THR A 1 274 ? 73.985 3.113 -171.652 1.00 66.75 274 THR A O 1
ATOM 2073 N N . HIS A 1 275 ? 74.034 1.528 -170.070 1.00 59.47 275 HIS A N 1
ATOM 2074 C CA . HIS A 1 275 ? 74.576 0.488 -170.954 1.00 59.47 275 HIS A CA 1
ATOM 2075 C C . HIS A 1 275 ? 73.537 -0.030 -171.966 1.00 59.47 275 HIS A C 1
ATOM 2077 O O . HIS A 1 275 ? 73.903 -0.339 -173.100 1.00 59.47 275 HIS A O 1
ATOM 2083 N N . LEU A 1 276 ? 72.252 -0.088 -171.599 1.00 59.03 276 LEU A N 1
ATOM 2084 C CA . LEU A 1 276 ? 71.169 -0.497 -172.498 1.00 59.03 276 LEU A CA 1
ATOM 2085 C C . LEU A 1 276 ? 70.771 0.600 -173.498 1.00 59.03 276 LEU A C 1
ATOM 2087 O O . LEU A 1 276 ? 70.472 0.263 -174.639 1.00 59.03 276 LEU A O 1
ATOM 2091 N N . ASP A 1 277 ? 70.837 1.884 -173.141 1.00 60.88 277 ASP A N 1
ATOM 2092 C CA . ASP A 1 277 ? 70.557 3.001 -174.058 1.00 60.88 277 ASP A CA 1
ATOM 2093 C C . ASP A 1 277 ? 71.676 3.207 -175.090 1.00 60.88 277 ASP A C 1
ATOM 2095 O O . ASP A 1 277 ? 71.404 3.523 -176.249 1.00 60.88 277 ASP A O 1
ATOM 2099 N N . HIS A 1 278 ? 72.934 2.928 -174.732 1.00 58.44 278 HIS A N 1
ATOM 2100 C CA . HIS A 1 278 ? 74.046 2.974 -175.687 1.00 58.44 278 HIS A CA 1
ATOM 2101 C C . HIS A 1 278 ? 74.017 1.803 -176.688 1.00 58.44 278 HIS A C 1
ATOM 2103 O O . HIS A 1 278 ? 74.308 1.984 -177.874 1.00 58.44 278 HIS A O 1
ATOM 2109 N N . ILE A 1 279 ? 73.592 0.615 -176.244 1.00 62.28 279 ILE A N 1
ATOM 2110 C CA . ILE A 1 279 ? 73.375 -0.546 -177.122 1.00 62.28 279 ILE A CA 1
ATOM 2111 C C . ILE A 1 279 ? 72.124 -0.330 -177.996 1.00 62.28 279 ILE A C 1
ATOM 2113 O O . ILE A 1 279 ? 72.159 -0.603 -179.194 1.00 62.28 279 ILE A O 1
ATOM 2117 N N . LYS A 1 280 ? 71.048 0.262 -177.456 1.00 56.88 280 LYS A N 1
ATOM 2118 C CA . LYS A 1 280 ? 69.846 0.636 -178.227 1.00 56.88 280 LYS A CA 1
ATOM 2119 C C . LYS A 1 280 ? 70.111 1.741 -179.258 1.00 56.88 280 LYS A C 1
ATOM 2121 O O . LYS A 1 280 ? 69.538 1.694 -180.341 1.00 56.88 280 LYS A O 1
ATOM 2126 N N . GLY A 1 281 ? 71.017 2.681 -178.983 1.00 53.94 281 GLY A N 1
ATOM 2127 C CA . GLY A 1 281 ? 71.429 3.714 -179.943 1.00 53.94 281 GLY A CA 1
ATOM 2128 C C . GLY A 1 281 ? 72.318 3.200 -181.083 1.00 53.94 281 GLY A C 1
ATOM 2129 O O . GLY A 1 281 ? 72.241 3.709 -182.199 1.00 53.94 281 GLY A O 1
ATOM 2130 N N . THR A 1 282 ? 73.131 2.167 -180.841 1.00 54.91 282 THR A N 1
ATOM 2131 C CA . THR A 1 282 ? 74.037 1.592 -181.856 1.00 54.91 282 THR A CA 1
ATOM 2132 C C . THR A 1 282 ? 73.392 0.489 -182.703 1.00 54.91 282 THR A C 1
ATOM 2134 O O . THR A 1 282 ? 73.802 0.298 -183.846 1.00 54.91 282 THR A O 1
ATOM 2137 N N . LEU A 1 283 ? 72.325 -0.160 -182.222 1.00 49.62 283 LEU A N 1
ATOM 2138 C CA . LEU A 1 283 ? 71.525 -1.126 -182.993 1.00 49.62 283 LEU A CA 1
ATOM 2139 C C . LEU A 1 283 ? 70.351 -0.502 -183.778 1.00 49.62 283 LEU A C 1
ATOM 2141 O O . LEU A 1 283 ? 69.869 -1.118 -184.720 1.00 49.62 283 LEU A O 1
ATOM 2145 N N . ALA A 1 284 ? 69.929 0.736 -183.492 1.00 49.78 284 ALA A N 1
ATOM 2146 C CA . ALA A 1 284 ? 68.845 1.404 -184.234 1.00 49.78 284 ALA A CA 1
ATOM 2147 C C . ALA A 1 284 ? 69.268 2.046 -185.580 1.00 49.78 284 ALA A C 1
ATOM 2149 O O . ALA A 1 284 ? 68.412 2.490 -186.342 1.00 49.78 284 ALA A O 1
ATOM 2150 N N . SER A 1 285 ? 70.569 2.075 -185.904 1.00 48.06 285 SER A N 1
ATOM 2151 C CA . SER A 1 285 ? 71.096 2.547 -187.203 1.00 48.06 285 SER A CA 1
ATOM 2152 C C . SER A 1 285 ? 71.354 1.404 -188.202 1.00 48.06 285 SER A C 1
ATOM 2154 O O . SER A 1 285 ? 71.485 1.632 -189.404 1.00 48.06 285 SER A O 1
ATOM 2156 N N . LEU A 1 286 ? 71.377 0.147 -187.744 1.00 44.94 286 LEU A N 1
ATOM 2157 C CA . LEU A 1 286 ? 71.609 -1.004 -188.611 1.00 44.94 286 LEU A CA 1
ATOM 2158 C C . LEU A 1 286 ? 70.740 -2.180 -188.154 1.00 44.94 286 LEU A C 1
ATOM 2160 O O . LEU A 1 286 ? 71.049 -2.832 -187.165 1.00 44.94 286 LEU A O 1
ATOM 2164 N N . THR A 1 287 ? 69.704 -2.466 -188.947 1.00 46.03 287 THR A N 1
ATOM 2165 C CA . THR A 1 287 ? 68.766 -3.608 -188.885 1.00 46.03 287 THR A CA 1
ATOM 2166 C C . THR A 1 287 ? 67.520 -3.424 -188.006 1.00 46.03 287 THR A C 1
ATOM 2168 O O . THR A 1 287 ? 67.538 -3.536 -186.787 1.00 46.03 287 THR A O 1
ATOM 2171 N N . GLY A 1 288 ? 66.393 -3.148 -188.671 1.00 34.38 288 GLY A N 1
ATOM 2172 C CA . GLY A 1 288 ? 65.071 -3.122 -188.059 1.00 34.38 288 GLY A CA 1
ATOM 2173 C C . GLY A 1 288 ? 64.483 -4.520 -187.868 1.00 34.38 288 GLY A C 1
ATOM 2174 O O . GLY A 1 288 ? 64.553 -5.343 -188.776 1.00 34.38 288 GLY A O 1
ATOM 2175 N N . ALA A 1 289 ? 63.862 -4.751 -186.709 1.00 32.38 289 ALA A N 1
ATOM 2176 C CA . ALA A 1 289 ? 62.791 -5.721 -186.487 1.00 32.38 289 ALA A CA 1
ATOM 2177 C C . ALA A 1 289 ? 62.123 -5.512 -185.109 1.00 32.38 289 ALA A C 1
ATOM 2179 O O . ALA A 1 289 ? 62.708 -4.953 -184.190 1.00 32.38 289 ALA A O 1
ATOM 2180 N N . ALA A 1 290 ? 60.870 -5.964 -185.063 1.00 29.78 290 ALA A N 1
ATOM 2181 C CA . ALA A 1 290 ? 59.793 -5.887 -184.073 1.00 29.78 290 ALA A CA 1
ATOM 2182 C C . ALA A 1 290 ? 60.020 -6.429 -182.632 1.00 29.78 290 ALA A C 1
ATOM 2184 O O . ALA A 1 290 ? 61.034 -7.050 -182.334 1.00 29.78 290 ALA A O 1
ATOM 2185 N N . VAL A 1 291 ? 58.918 -6.325 -181.852 1.00 29.73 291 VAL A N 1
ATOM 2186 C CA . VAL A 1 291 ? 58.472 -7.113 -180.664 1.00 29.73 291 VAL A CA 1
ATOM 2187 C C . VAL A 1 291 ? 58.783 -6.435 -179.315 1.00 29.73 291 VAL A C 1
ATOM 2189 O O . VAL A 1 291 ? 59.911 -6.026 -179.089 1.00 29.73 291 VAL A O 1
ATOM 2192 N N . GLY A 1 292 ? 57.871 -6.195 -178.361 1.00 28.47 292 GLY A N 1
ATOM 2193 C CA . GLY A 1 292 ? 56.586 -6.808 -177.953 1.00 28.47 292 GLY A CA 1
ATOM 2194 C C . GLY A 1 292 ? 56.695 -7.075 -176.430 1.00 28.47 292 GLY A C 1
ATOM 2195 O O . GLY A 1 292 ? 57.722 -7.594 -176.014 1.00 28.47 292 GLY A O 1
ATOM 2196 N N . ALA A 1 293 ? 55.895 -6.427 -175.568 1.00 37.78 293 ALA A N 1
ATOM 2197 C CA . ALA A 1 293 ? 54.751 -6.977 -174.799 1.00 37.78 293 ALA A CA 1
ATOM 2198 C C . ALA A 1 293 ? 55.046 -8.220 -173.920 1.00 37.78 293 ALA A C 1
ATOM 2200 O O . ALA A 1 293 ? 55.701 -9.115 -174.428 1.00 37.78 293 ALA A O 1
ATOM 2201 N N . ILE A 1 294 ? 54.539 -8.243 -172.664 1.00 28.47 294 ILE A N 1
ATOM 2202 C CA . ILE A 1 294 ? 54.176 -9.370 -171.735 1.00 28.47 294 ILE A CA 1
ATOM 2203 C C . ILE A 1 294 ? 53.921 -8.709 -170.344 1.00 28.47 294 ILE A C 1
ATOM 2205 O O . ILE A 1 294 ? 54.807 -8.004 -169.866 1.00 28.47 294 ILE A O 1
ATOM 2209 N N . GLU A 1 295 ? 52.692 -8.580 -169.819 1.00 29.92 295 GLU A N 1
ATOM 2210 C CA . GLU A 1 295 ? 51.802 -9.547 -169.109 1.00 29.92 295 GLU A CA 1
ATOM 2211 C C . GLU A 1 295 ? 52.132 -9.793 -167.609 1.00 29.92 295 GLU A C 1
ATOM 2213 O O . GLU A 1 295 ? 53.294 -9.959 -167.244 1.00 29.92 295 GLU A O 1
ATOM 2218 N N . ASP A 1 296 ? 51.075 -9.792 -166.769 1.00 49.25 296 ASP A N 1
ATOM 2219 C CA . ASP A 1 296 ? 51.003 -10.184 -165.335 1.00 49.25 296 ASP A CA 1
ATOM 2220 C C . ASP A 1 296 ? 51.414 -11.669 -165.110 1.00 49.25 296 ASP A C 1
ATOM 2222 O O . ASP A 1 296 ? 51.505 -12.393 -166.108 1.00 49.25 296 ASP A O 1
ATOM 2226 N N . PRO A 1 297 ? 51.651 -12.193 -163.871 1.00 47.03 297 PRO A N 1
ATOM 2227 C CA . PRO A 1 297 ? 50.551 -12.662 -162.993 1.00 47.03 297 PRO A CA 1
ATOM 2228 C C . PRO A 1 297 ? 50.850 -12.780 -161.464 1.00 47.03 297 PRO A C 1
ATOM 2230 O O . PRO A 1 297 ? 51.911 -12.422 -160.954 1.00 47.03 297 PRO A O 1
ATOM 2233 N N . GLU A 1 298 ? 49.833 -13.297 -160.764 1.00 39.00 298 GLU A N 1
ATOM 2234 C CA . GLU A 1 298 ? 49.712 -13.740 -159.365 1.00 39.00 298 GLU A CA 1
ATOM 2235 C C . GLU A 1 298 ? 50.611 -14.932 -158.954 1.00 39.00 298 GLU A C 1
ATOM 2237 O O . GLU A 1 298 ? 51.167 -15.611 -159.811 1.00 39.00 298 GLU A O 1
ATOM 2242 N N . ASP A 1 299 ? 50.682 -15.172 -157.630 1.00 30.66 299 ASP A N 1
ATOM 2243 C CA . ASP A 1 299 ? 50.827 -16.449 -156.874 1.00 30.66 299 ASP A CA 1
ATOM 2244 C C . ASP A 1 299 ? 51.659 -16.202 -155.590 1.00 30.66 299 ASP A C 1
ATOM 2246 O O . ASP A 1 299 ? 52.540 -15.350 -155.577 1.00 30.66 299 ASP A O 1
ATOM 2250 N N . ALA A 1 300 ? 51.578 -16.899 -154.454 1.00 29.66 300 ALA A N 1
ATOM 2251 C CA . ALA A 1 300 ? 50.645 -17.803 -153.781 1.00 29.66 300 ALA A CA 1
ATOM 2252 C C . ALA A 1 300 ? 51.370 -18.275 -152.483 1.00 29.66 300 ALA A C 1
ATOM 2254 O O . ALA A 1 300 ? 52.593 -18.198 -152.392 1.00 29.66 300 ALA A O 1
ATOM 2255 N N . ALA A 1 301 ? 50.610 -18.864 -151.549 1.00 26.42 301 ALA A N 1
ATOM 2256 C CA . ALA A 1 301 ? 51.026 -19.842 -150.518 1.00 26.42 301 ALA A CA 1
ATOM 2257 C C . ALA A 1 301 ? 51.584 -19.381 -149.137 1.00 26.42 301 ALA A C 1
ATOM 2259 O O . ALA A 1 301 ? 52.604 -18.710 -149.018 1.00 26.42 301 ALA A O 1
ATOM 2260 N N . GLY A 1 302 ? 50.908 -19.858 -148.070 1.00 33.91 302 GLY A N 1
ATOM 2261 C CA . GLY A 1 302 ? 51.419 -20.025 -146.686 1.00 33.91 302 GLY A CA 1
ATOM 2262 C C . GLY A 1 302 ? 52.354 -21.252 -146.551 1.00 33.91 302 GLY A C 1
ATOM 2263 O O . GLY A 1 302 ? 52.908 -21.625 -147.586 1.00 33.91 302 GLY A O 1
ATOM 2264 N N . PRO A 1 303 ? 52.525 -21.953 -145.387 1.00 44.03 303 PRO A N 1
ATOM 2265 C CA . PRO A 1 303 ? 51.566 -22.147 -144.267 1.00 44.03 303 PRO A CA 1
ATOM 2266 C C . PRO A 1 303 ? 52.165 -22.341 -142.821 1.00 44.03 303 PRO A C 1
ATOM 2268 O O . PRO A 1 303 ? 53.374 -22.278 -142.647 1.00 44.03 303 PRO A O 1
ATOM 2271 N N . ALA A 1 304 ? 51.275 -22.627 -141.837 1.00 31.05 304 ALA A N 1
ATOM 2272 C CA . ALA A 1 304 ? 51.361 -23.547 -140.655 1.00 31.05 304 ALA A CA 1
ATOM 2273 C C . ALA A 1 304 ? 52.520 -23.407 -139.605 1.00 31.05 304 ALA A C 1
ATOM 2275 O O . ALA A 1 304 ? 53.614 -22.990 -139.938 1.00 31.05 304 ALA A O 1
ATOM 2276 N N . ASP A 1 305 ? 52.430 -23.745 -138.303 1.00 30.00 305 ASP A N 1
ATOM 2277 C CA . ASP A 1 305 ? 51.543 -24.655 -137.562 1.00 30.00 305 ASP A CA 1
ATOM 2278 C C . ASP A 1 305 ? 51.702 -24.542 -136.011 1.00 30.00 305 ASP A C 1
ATOM 2280 O O . ASP A 1 305 ? 52.720 -24.066 -135.512 1.00 30.00 305 ASP A O 1
ATOM 2284 N N . ALA A 1 306 ? 50.718 -25.119 -135.305 1.00 27.72 306 ALA A N 1
ATOM 2285 C CA . ALA A 1 306 ? 50.783 -25.899 -134.049 1.00 27.72 306 ALA A CA 1
ATOM 2286 C C . ALA A 1 306 ? 50.997 -25.293 -132.626 1.00 27.72 306 ALA A C 1
ATOM 2288 O O . ALA A 1 306 ? 51.972 -24.628 -132.292 1.00 27.72 306 ALA A O 1
ATOM 2289 N N . ALA A 1 307 ? 50.061 -25.693 -131.748 1.00 33.16 307 ALA A N 1
ATOM 2290 C CA . ALA A 1 307 ? 49.986 -25.598 -130.275 1.00 33.16 307 ALA A CA 1
ATOM 2291 C C . ALA A 1 307 ? 50.801 -26.748 -129.577 1.00 33.16 307 ALA A C 1
ATOM 2293 O O . ALA A 1 307 ? 51.547 -27.383 -130.323 1.00 33.16 307 ALA A O 1
ATOM 2294 N N . PRO A 1 308 ? 50.712 -27.120 -128.250 1.00 42.00 308 PRO A N 1
ATOM 2295 C CA . PRO A 1 308 ? 49.472 -27.338 -127.456 1.00 42.00 308 PRO A CA 1
ATOM 2296 C C . PRO A 1 308 ? 49.514 -27.233 -125.883 1.00 42.00 308 PRO A C 1
ATOM 2298 O O . PRO A 1 308 ? 50.549 -27.070 -125.253 1.00 42.00 308 PRO A O 1
ATOM 2301 N N . ALA A 1 309 ? 48.319 -27.425 -125.286 1.00 27.88 309 ALA A N 1
ATOM 2302 C CA . ALA A 1 309 ? 47.956 -28.222 -124.081 1.00 27.88 309 ALA A CA 1
ATOM 2303 C C . ALA A 1 309 ? 48.146 -27.771 -122.590 1.00 27.88 309 ALA A C 1
ATOM 2305 O O . ALA A 1 309 ? 49.232 -27.509 -122.093 1.00 27.88 309 ALA A O 1
ATOM 2306 N N . LYS A 1 310 ? 47.000 -27.853 -121.871 1.00 39.12 310 LYS A N 1
ATOM 2307 C CA . LYS A 1 310 ? 46.677 -28.024 -120.413 1.00 39.12 310 LYS A CA 1
ATOM 2308 C C . LYS A 1 310 ? 47.150 -29.410 -119.860 1.00 39.12 310 LYS A C 1
ATOM 2310 O O . LYS A 1 310 ? 47.499 -30.205 -120.731 1.00 39.12 310 LYS A O 1
ATOM 2315 N N . PRO A 1 311 ? 47.073 -29.818 -118.544 1.00 42.31 311 PRO A N 1
ATOM 2316 C CA . PRO A 1 311 ? 45.956 -29.607 -117.573 1.00 42.31 311 PRO A CA 1
ATOM 2317 C C . PRO A 1 311 ? 46.250 -29.649 -116.027 1.00 42.31 311 PRO A C 1
ATOM 2319 O O . PRO A 1 311 ? 47.379 -29.831 -115.593 1.00 42.31 311 PRO A O 1
ATOM 2322 N N . ALA A 1 312 ? 45.155 -29.585 -115.235 1.00 28.66 312 ALA A N 1
ATOM 2323 C CA . ALA A 1 312 ? 44.872 -30.282 -113.951 1.00 28.66 312 ALA A CA 1
ATOM 2324 C C . ALA A 1 312 ? 44.911 -29.519 -112.593 1.00 28.66 312 ALA A C 1
ATOM 2326 O O . ALA A 1 312 ? 45.893 -28.895 -112.216 1.00 28.66 312 ALA A O 1
ATOM 2327 N N . ALA A 1 313 ? 43.803 -29.664 -111.845 1.00 38.38 313 ALA A N 1
ATOM 2328 C CA . ALA A 1 313 ? 43.623 -29.457 -110.393 1.00 38.38 313 ALA A CA 1
ATOM 2329 C C . ALA A 1 313 ? 43.780 -30.816 -109.652 1.00 38.38 313 ALA A C 1
ATOM 2331 O O . ALA A 1 313 ? 43.765 -31.833 -110.357 1.00 38.38 313 ALA A O 1
ATOM 2332 N N . PRO A 1 314 ? 43.899 -30.910 -108.297 1.00 43.28 314 PRO A N 1
ATOM 2333 C CA . PRO A 1 314 ? 42.701 -30.945 -107.414 1.00 43.28 314 PRO A CA 1
ATOM 2334 C C . PRO A 1 314 ? 42.904 -30.533 -105.913 1.00 43.28 314 PRO A C 1
ATOM 2336 O O . PRO A 1 314 ? 44.003 -30.176 -105.509 1.00 43.28 314 PRO A O 1
ATOM 2339 N N . ALA A 1 315 ? 41.825 -30.701 -105.113 1.00 31.98 315 ALA A N 1
ATOM 2340 C CA . ALA A 1 315 ? 41.729 -30.919 -103.640 1.00 31.98 315 ALA A CA 1
ATOM 2341 C C . ALA A 1 315 ? 41.936 -29.699 -102.699 1.00 31.98 315 ALA A C 1
ATOM 2343 O O . ALA A 1 315 ? 42.978 -29.064 -102.736 1.00 31.98 315 ALA A O 1
ATOM 2344 N N . VAL A 1 316 ? 40.941 -29.180 -101.953 1.00 37.44 316 VAL A N 1
ATOM 2345 C CA . VAL A 1 316 ? 40.164 -29.681 -100.780 1.00 37.44 316 VAL A CA 1
ATOM 2346 C C . VAL A 1 316 ? 41.003 -29.949 -99.515 1.00 37.44 316 VAL A C 1
ATOM 2348 O O . VAL A 1 316 ? 41.689 -30.958 -99.463 1.00 37.44 316 VAL A O 1
ATOM 2351 N N . ASP A 1 317 ? 40.862 -29.080 -98.500 1.00 37.62 317 ASP A N 1
ATOM 2352 C CA . ASP A 1 317 ? 40.790 -29.388 -97.048 1.00 37.62 317 ASP A CA 1
ATOM 2353 C C . ASP A 1 317 ? 40.424 -28.085 -96.296 1.00 37.62 317 ASP A C 1
ATOM 2355 O O . ASP A 1 317 ? 41.097 -27.070 -96.440 1.00 37.62 317 ASP A O 1
ATOM 2359 N N . GLN A 1 318 ? 39.185 -27.932 -95.817 1.00 37.72 318 GLN A N 1
ATOM 2360 C CA . GLN A 1 318 ? 38.654 -28.285 -94.485 1.00 37.72 318 GLN A CA 1
ATOM 2361 C C . GLN A 1 318 ? 39.051 -27.306 -93.348 1.00 37.72 318 GLN A C 1
ATOM 2363 O O . GLN A 1 318 ? 40.164 -26.785 -93.320 1.00 37.72 318 GLN A O 1
ATOM 2368 N N . PRO A 1 319 ? 38.115 -27.023 -92.418 1.00 45.72 319 PRO A N 1
ATOM 2369 C CA . PRO A 1 319 ? 38.221 -26.015 -91.371 1.00 45.72 319 PRO A CA 1
ATOM 2370 C C . PRO A 1 319 ? 38.798 -26.605 -90.077 1.00 45.72 319 PRO A C 1
ATOM 2372 O O . PRO A 1 319 ? 38.561 -27.770 -89.758 1.00 45.72 319 PRO A O 1
ATOM 2375 N N . THR A 1 320 ? 39.455 -25.781 -89.259 1.00 38.72 320 THR A N 1
ATOM 2376 C CA . THR A 1 320 ? 39.848 -26.195 -87.904 1.00 38.72 320 THR A CA 1
ATOM 2377 C C . THR A 1 320 ? 38.997 -25.492 -86.858 1.00 38.72 320 THR A C 1
ATOM 2379 O O . THR A 1 320 ? 39.170 -24.319 -86.539 1.00 38.72 320 THR A O 1
ATOM 2382 N N . THR A 1 321 ? 38.064 -26.268 -86.322 1.00 36.50 321 THR A N 1
ATOM 2383 C CA . THR A 1 321 ? 37.331 -26.053 -85.076 1.00 36.50 321 THR A CA 1
ATOM 2384 C C . THR A 1 321 ? 38.280 -26.162 -83.883 1.00 36.50 321 THR A C 1
ATOM 2386 O O . THR A 1 321 ? 38.952 -27.182 -83.752 1.00 36.50 321 THR A O 1
ATOM 2389 N N . VAL A 1 322 ? 38.266 -25.196 -82.958 1.00 38.91 322 VAL A N 1
ATOM 2390 C CA . VAL A 1 322 ? 38.718 -25.400 -81.569 1.00 38.91 322 VAL A CA 1
ATOM 2391 C C . VAL A 1 322 ? 37.795 -24.619 -80.620 1.00 38.91 322 VAL A C 1
ATOM 2393 O O . VAL A 1 322 ? 37.815 -23.396 -80.623 1.00 38.91 322 VAL A O 1
ATOM 2396 N N . LEU A 1 323 ? 36.992 -25.376 -79.850 1.00 38.12 323 LEU A N 1
ATOM 2397 C CA . LEU A 1 323 ? 36.504 -25.137 -78.471 1.00 38.12 323 LEU A CA 1
ATOM 2398 C C . LEU A 1 323 ? 35.929 -23.735 -78.160 1.00 38.12 323 LEU A C 1
ATOM 2400 O O . LEU A 1 323 ? 36.658 -22.761 -78.113 1.00 38.12 323 LEU A O 1
ATOM 2404 N N . GLY A 1 324 ? 34.672 -23.491 -77.803 1.00 34.88 324 GLY A N 1
ATOM 2405 C CA . GLY A 1 324 ? 33.503 -24.266 -77.392 1.00 34.88 324 GLY A CA 1
ATOM 2406 C C . GLY A 1 324 ? 32.606 -23.258 -76.638 1.00 34.88 324 GLY A C 1
ATOM 2407 O O . GLY A 1 324 ? 33.146 -22.447 -75.883 1.00 34.88 324 GLY A O 1
ATOM 2408 N N . PRO A 1 325 ? 31.275 -23.200 -76.830 1.00 41.47 325 PRO A N 1
ATOM 2409 C CA . PRO A 1 325 ? 30.467 -22.235 -76.095 1.00 41.47 325 PRO A CA 1
ATOM 2410 C C . PRO A 1 325 ? 30.289 -22.723 -74.654 1.00 41.47 325 PRO A C 1
ATOM 2412 O O . PRO A 1 325 ? 29.617 -23.723 -74.395 1.00 41.47 325 PRO A O 1
ATOM 2415 N N . VAL A 1 326 ? 30.880 -22.001 -73.700 1.00 42.41 326 VAL A N 1
ATOM 2416 C CA . VAL A 1 326 ? 30.493 -22.106 -72.292 1.00 42.41 326 VAL A CA 1
ATOM 2417 C C . VAL A 1 326 ? 29.050 -21.629 -72.193 1.00 42.41 326 VAL A C 1
ATOM 2419 O O . VAL A 1 326 ? 28.739 -20.459 -72.393 1.00 42.41 326 VAL A O 1
ATOM 2422 N N . ARG A 1 327 ? 28.165 -22.576 -71.905 1.00 38.34 327 ARG A N 1
ATOM 2423 C CA . ARG A 1 327 ? 26.789 -22.350 -71.484 1.00 38.34 327 ARG A CA 1
ATOM 2424 C C . ARG A 1 327 ? 26.821 -21.842 -70.039 1.00 38.34 327 ARG A C 1
ATOM 2426 O O . ARG A 1 327 ? 27.102 -22.652 -69.156 1.00 38.34 327 ARG A O 1
ATOM 2433 N N . PRO A 1 328 ? 26.506 -20.573 -69.727 1.00 46.09 328 PRO A N 1
ATOM 2434 C CA . PRO A 1 328 ? 25.982 -20.287 -68.407 1.00 46.09 328 PRO A CA 1
ATOM 2435 C C . PRO A 1 328 ? 24.588 -20.911 -68.334 1.00 46.09 328 PRO A C 1
ATOM 2437 O O . PRO A 1 328 ? 23.751 -20.745 -69.224 1.00 46.09 328 PRO A O 1
ATOM 2440 N N . ALA A 1 329 ? 24.362 -21.693 -67.285 1.00 40.03 329 ALA A N 1
ATOM 2441 C CA . ALA A 1 329 ? 23.043 -22.162 -66.923 1.00 40.03 329 ALA A CA 1
ATOM 2442 C C . ALA A 1 329 ? 22.104 -20.951 -66.821 1.00 40.03 329 ALA A C 1
ATOM 2444 O O . ALA A 1 329 ? 22.266 -20.094 -65.955 1.00 40.03 329 ALA A O 1
ATOM 2445 N N . GLN A 1 330 ? 21.121 -20.888 -67.717 1.00 39.91 330 GLN A N 1
ATOM 2446 C CA . GLN A 1 330 ? 19.901 -20.135 -67.478 1.00 39.91 330 GLN A CA 1
ATOM 2447 C C . GLN A 1 330 ? 19.249 -20.770 -66.249 1.00 39.91 330 GLN A C 1
ATOM 2449 O O . GLN A 1 330 ? 18.619 -21.824 -66.331 1.00 39.91 330 GLN A O 1
ATOM 2454 N N . GLY A 1 331 ? 19.490 -20.160 -65.090 1.00 44.72 331 GLY A N 1
ATOM 2455 C CA . GLY A 1 331 ? 18.646 -20.344 -63.928 1.00 44.72 331 GLY A CA 1
ATOM 2456 C C . GLY A 1 331 ? 17.237 -19.925 -64.321 1.00 44.72 331 GLY A C 1
ATOM 2457 O O . GLY A 1 331 ? 17.013 -18.803 -64.766 1.00 44.72 331 GLY A O 1
ATOM 2458 N N . ASP A 1 332 ? 16.323 -20.875 -64.214 1.00 48.56 332 ASP A N 1
ATOM 2459 C CA . ASP A 1 332 ? 14.887 -20.706 -64.367 1.00 48.56 332 ASP A CA 1
ATOM 2460 C C . ASP A 1 332 ? 14.393 -19.434 -63.633 1.00 48.56 332 ASP A C 1
ATOM 2462 O O . ASP A 1 332 ? 14.488 -19.371 -62.403 1.00 48.56 332 ASP A O 1
ATOM 2466 N N . PRO A 1 333 ? 13.866 -18.405 -64.329 1.00 55.81 333 PRO A N 1
ATOM 2467 C CA . PRO A 1 333 ? 13.373 -17.176 -63.702 1.00 55.81 333 PRO A CA 1
ATOM 2468 C C . PRO A 1 333 ? 12.000 -17.345 -63.021 1.00 55.81 333 PRO A C 1
ATOM 2470 O O . PRO A 1 333 ? 11.304 -16.362 -62.771 1.00 55.81 333 PRO A O 1
ATOM 2473 N N . ARG A 1 334 ? 11.575 -18.579 -62.715 1.00 51.03 334 ARG A N 1
ATOM 2474 C CA . ARG A 1 334 ? 10.276 -18.886 -62.09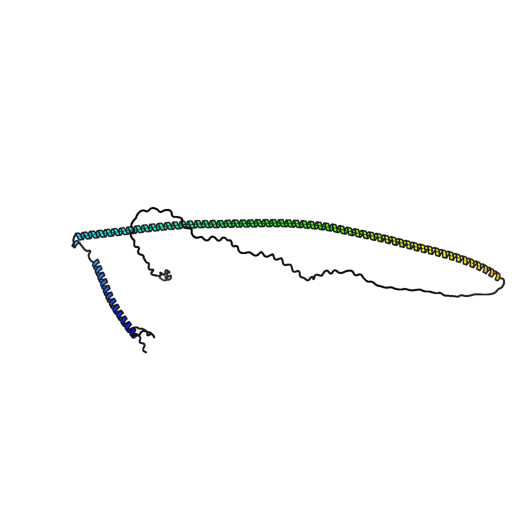2 1.00 51.03 334 ARG A CA 1
ATOM 2475 C C . ARG A 1 334 ? 10.374 -19.674 -60.787 1.00 51.03 334 ARG A C 1
ATOM 2477 O O . ARG A 1 334 ? 9.487 -20.463 -60.467 1.00 51.03 334 ARG A O 1
ATOM 2484 N N . LYS A 1 335 ? 11.389 -19.394 -59.969 1.00 44.44 335 LYS A N 1
ATOM 2485 C CA . LYS A 1 335 ? 11.288 -19.643 -58.524 1.00 44.44 335 LYS A CA 1
ATOM 2486 C C . LYS A 1 335 ? 10.916 -18.340 -57.816 1.00 44.44 335 LYS A C 1
ATOM 2488 O O . LYS A 1 335 ? 11.735 -17.423 -57.809 1.00 44.44 335 LYS A O 1
ATOM 2493 N N . PRO A 1 336 ? 9.708 -18.220 -57.235 1.00 50.66 336 PRO A N 1
ATOM 2494 C CA . PRO A 1 336 ? 9.400 -17.078 -56.394 1.00 50.66 336 PRO A CA 1
ATOM 2495 C C . PRO A 1 336 ? 10.371 -17.062 -55.212 1.00 50.66 336 PRO A C 1
ATOM 2497 O O . PRO A 1 336 ? 10.545 -18.062 -54.515 1.00 50.66 336 PRO A O 1
ATOM 2500 N N . TYR A 1 337 ? 11.009 -15.913 -55.015 1.00 44.69 337 TYR A N 1
ATOM 2501 C CA . TYR A 1 337 ? 11.717 -15.573 -53.793 1.00 44.69 337 TYR A CA 1
ATOM 2502 C C . TYR A 1 337 ? 10.749 -15.738 -52.616 1.00 44.69 337 TYR A C 1
ATOM 2504 O O . TYR A 1 337 ? 9.826 -14.946 -52.436 1.00 44.69 337 TYR A O 1
ATOM 2512 N N . THR A 1 338 ? 10.934 -16.795 -51.831 1.00 51.25 338 THR A N 1
ATOM 2513 C CA . THR A 1 338 ? 10.378 -16.879 -50.483 1.00 51.25 338 THR A CA 1
ATOM 2514 C C . THR A 1 338 ? 11.195 -15.933 -49.606 1.00 51.25 338 THR A C 1
ATOM 2516 O O . THR A 1 338 ? 12.402 -16.161 -49.473 1.00 51.25 338 THR A O 1
ATOM 2519 N N . PRO A 1 339 ? 10.603 -14.883 -49.011 1.00 54.88 339 PRO A N 1
ATOM 2520 C CA . PRO A 1 339 ? 11.325 -14.079 -48.041 1.00 54.88 339 PRO A CA 1
ATOM 2521 C C . PRO A 1 339 ? 11.719 -14.982 -46.873 1.00 54.88 339 PRO A C 1
ATOM 2523 O O . PRO A 1 339 ? 10.884 -15.704 -46.324 1.00 54.88 339 PRO A O 1
ATOM 2526 N N . ALA A 1 340 ? 13.004 -14.960 -46.518 1.00 44.06 340 ALA A N 1
ATOM 2527 C CA . ALA A 1 340 ? 13.479 -15.554 -45.282 1.00 44.06 340 ALA A CA 1
ATOM 2528 C C . ALA A 1 340 ? 12.655 -14.969 -44.129 1.00 44.06 340 ALA A C 1
ATOM 2530 O O . ALA A 1 340 ? 12.670 -13.760 -43.889 1.00 44.06 340 ALA A O 1
ATOM 2531 N N . ALA A 1 341 ? 11.891 -15.834 -43.463 1.00 47.56 341 ALA A N 1
ATOM 2532 C CA . ALA A 1 341 ? 11.204 -15.495 -42.232 1.00 47.56 341 ALA A CA 1
ATOM 2533 C C . ALA A 1 341 ? 12.235 -14.956 -41.223 1.00 47.56 341 ALA A C 1
ATOM 2535 O O . ALA A 1 341 ? 13.346 -15.495 -41.150 1.00 47.56 341 ALA A O 1
ATOM 2536 N N . PRO A 1 342 ? 11.908 -13.903 -40.456 1.00 53.59 342 PRO A N 1
ATOM 2537 C CA . PRO A 1 342 ? 12.812 -13.390 -39.442 1.00 53.59 342 PRO A CA 1
ATOM 2538 C C . PRO A 1 342 ? 13.128 -14.503 -38.443 1.00 53.59 342 PRO A C 1
ATOM 2540 O O . PRO A 1 342 ? 12.227 -15.190 -37.954 1.00 53.59 342 PRO A O 1
ATOM 2543 N N . ALA A 1 343 ? 14.421 -14.681 -38.173 1.00 46.22 343 ALA A N 1
ATOM 2544 C CA . ALA A 1 343 ? 14.916 -15.601 -37.166 1.00 46.22 343 ALA A CA 1
ATOM 2545 C C . ALA A 1 343 ? 14.154 -15.379 -35.855 1.00 46.22 343 ALA A C 1
ATOM 2547 O O . ALA A 1 343 ? 14.136 -14.284 -35.290 1.00 46.22 343 ALA A O 1
ATOM 2548 N N . THR A 1 344 ? 13.495 -16.437 -35.402 1.00 54.22 344 THR A N 1
ATOM 2549 C CA . THR A 1 344 ? 12.844 -16.508 -34.102 1.00 54.22 344 THR A CA 1
ATOM 2550 C C . THR A 1 344 ? 13.924 -16.311 -33.031 1.00 54.22 344 THR A C 1
ATOM 2552 O O . THR A 1 344 ? 14.947 -16.999 -33.092 1.00 54.22 344 THR A O 1
ATOM 2555 N N . PRO A 1 345 ? 13.762 -15.387 -32.068 1.00 63.16 345 PRO A N 1
ATOM 2556 C CA . PRO A 1 345 ? 14.709 -15.282 -30.966 1.00 63.16 345 PRO A CA 1
ATOM 2557 C C . PRO A 1 345 ? 14.705 -16.598 -30.169 1.00 63.16 345 PRO A C 1
ATOM 2559 O O . PRO A 1 345 ? 13.638 -17.198 -29.998 1.00 63.16 345 PRO A O 1
ATOM 2562 N N . PRO A 1 346 ? 15.868 -17.080 -29.694 1.00 58.38 346 PRO A N 1
ATOM 2563 C CA . PRO A 1 346 ? 15.928 -18.312 -28.923 1.00 58.38 346 PRO A CA 1
ATOM 2564 C C . PRO A 1 346 ? 15.074 -18.188 -27.657 1.00 58.38 346 PRO A C 1
ATOM 2566 O O . PRO A 1 346 ? 15.119 -17.181 -26.948 1.00 58.38 346 PRO A O 1
ATOM 2569 N N . ALA A 1 347 ? 14.284 -19.231 -27.400 1.00 51.72 347 ALA A N 1
ATOM 2570 C CA . ALA A 1 347 ? 13.451 -19.360 -26.216 1.00 51.72 347 ALA A CA 1
ATOM 2571 C C . ALA A 1 347 ? 14.283 -19.171 -24.930 1.00 51.72 347 ALA A C 1
ATOM 2573 O O . ALA A 1 347 ? 15.413 -19.667 -24.857 1.00 51.72 347 ALA A O 1
ATOM 2574 N N . PRO A 1 348 ? 13.746 -18.486 -23.903 1.00 61.78 348 PRO A N 1
ATOM 2575 C CA . PRO A 1 348 ? 14.428 -18.363 -22.623 1.00 61.78 348 PRO A CA 1
ATOM 2576 C C . PRO A 1 348 ? 14.578 -19.750 -21.975 1.00 61.78 348 PRO A C 1
ATOM 2578 O O . PRO A 1 348 ? 13.660 -20.572 -22.079 1.00 61.78 348 PRO A O 1
ATOM 2581 N N . PRO A 1 349 ? 15.704 -20.039 -21.297 1.00 57.59 349 PRO A N 1
ATOM 2582 C CA . PRO A 1 349 ? 15.887 -21.316 -20.627 1.00 57.59 349 PRO A CA 1
ATOM 2583 C C . PRO A 1 349 ? 14.821 -21.525 -19.545 1.00 57.59 349 PRO A C 1
ATOM 2585 O O . PRO A 1 349 ? 14.447 -20.610 -18.807 1.00 57.59 349 PRO A O 1
ATOM 2588 N N . ALA A 1 350 ? 14.335 -22.763 -19.488 1.00 46.50 350 ALA A N 1
ATOM 2589 C CA . ALA A 1 350 ? 13.338 -23.248 -18.552 1.00 46.50 350 ALA A CA 1
ATOM 2590 C C . ALA A 1 350 ? 13.693 -22.912 -17.094 1.00 46.50 350 ALA A C 1
ATOM 2592 O O . ALA A 1 350 ? 14.829 -23.080 -16.652 1.00 46.50 350 ALA A O 1
ATOM 2593 N N . LYS A 1 351 ? 12.677 -22.480 -16.340 1.00 46.31 351 LYS A N 1
ATOM 2594 C CA . LYS A 1 351 ? 12.723 -22.308 -14.885 1.00 46.31 351 LYS A CA 1
ATOM 2595 C C . LYS A 1 351 ? 13.055 -23.649 -14.210 1.00 46.31 351 LYS A C 1
ATOM 2597 O O . LYS A 1 351 ? 12.286 -24.593 -14.399 1.00 46.31 351 LYS A O 1
ATOM 2602 N N . PRO A 1 352 ? 14.084 -23.748 -13.355 1.00 43.34 352 PRO A N 1
ATOM 2603 C CA . PRO A 1 352 ? 14.068 -24.723 -12.282 1.00 43.34 352 PRO A CA 1
ATOM 2604 C C . PRO A 1 352 ? 13.231 -24.195 -11.106 1.00 43.34 352 PRO A C 1
ATOM 2606 O O . PRO A 1 352 ? 13.233 -23.008 -10.794 1.00 43.34 352 PRO A O 1
ATOM 2609 N N . ALA A 1 353 ? 12.484 -25.131 -10.528 1.00 40.94 353 ALA A N 1
ATOM 2610 C CA . ALA A 1 353 ? 11.732 -25.142 -9.278 1.00 40.94 353 ALA A CA 1
ATOM 2611 C C . ALA A 1 353 ? 11.736 -23.895 -8.364 1.00 40.94 353 ALA A C 1
ATOM 2613 O O . ALA A 1 353 ? 12.760 -23.338 -7.977 1.00 40.94 353 ALA A O 1
ATOM 2614 N N . SER A 1 354 ? 10.520 -23.581 -7.919 1.00 44.53 354 SER A N 1
ATOM 2615 C CA . SER A 1 354 ? 10.157 -22.755 -6.771 1.00 44.53 354 SER A CA 1
ATOM 2616 C C . SER A 1 354 ? 11.112 -22.862 -5.574 1.00 44.53 354 SER A C 1
ATOM 2618 O O . SER A 1 354 ? 11.154 -23.887 -4.893 1.00 44.53 354 SER A O 1
ATOM 2620 N N . PHE A 1 355 ? 11.765 -21.753 -5.238 1.00 35.56 355 PHE A N 1
ATOM 2621 C CA . PHE A 1 355 ? 12.179 -21.453 -3.871 1.00 35.56 355 PHE A CA 1
ATOM 2622 C C . PHE A 1 355 ? 11.342 -20.275 -3.378 1.00 35.56 355 PHE A C 1
ATOM 2624 O O . PHE A 1 355 ? 11.709 -19.114 -3.536 1.00 35.56 355 PHE A O 1
ATOM 2631 N N . SER A 1 356 ? 10.187 -20.584 -2.795 1.00 39.09 356 SER A N 1
ATOM 2632 C CA . SER A 1 356 ? 9.490 -19.656 -1.911 1.00 39.09 356 SER A CA 1
ATOM 2633 C C . SER A 1 356 ? 10.340 -19.484 -0.650 1.00 39.09 356 SER A C 1
ATOM 2635 O O . SER A 1 356 ? 10.516 -20.426 0.119 1.00 39.09 356 SER A O 1
ATOM 2637 N N . LYS A 1 357 ? 10.886 -18.287 -0.447 1.00 39.78 357 LYS A N 1
ATOM 2638 C CA . LYS A 1 357 ? 11.381 -17.811 0.848 1.00 39.78 357 LYS A CA 1
ATOM 2639 C C . LYS A 1 357 ? 10.805 -16.419 1.078 1.00 39.78 357 LYS A C 1
ATOM 2641 O O . LYS A 1 357 ? 11.513 -15.426 0.986 1.00 39.78 357 LYS A O 1
ATOM 2646 N N . ASP A 1 358 ? 9.515 -16.386 1.386 1.00 43.88 358 ASP A N 1
ATOM 2647 C CA . ASP A 1 358 ? 9.007 -15.379 2.310 1.00 43.88 358 ASP A CA 1
ATOM 2648 C C . ASP A 1 358 ? 9.133 -15.955 3.729 1.00 43.88 358 ASP A C 1
ATOM 2650 O O . ASP A 1 358 ? 8.862 -17.147 3.933 1.00 43.88 358 ASP A O 1
ATOM 2654 N N . PRO A 1 359 ? 9.583 -15.167 4.716 1.00 45.50 359 PRO A N 1
ATOM 2655 C CA . PRO A 1 359 ? 9.674 -15.616 6.093 1.00 45.50 359 PRO A CA 1
ATOM 2656 C C . PRO A 1 359 ? 8.266 -15.677 6.695 1.00 45.50 359 PRO A C 1
ATOM 2658 O O . PRO A 1 359 ? 7.646 -14.650 6.965 1.00 45.50 359 PRO A O 1
ATOM 2661 N N . LEU A 1 360 ? 7.759 -16.888 6.936 1.00 48.44 360 LEU A N 1
ATOM 2662 C CA . LEU A 1 360 ? 6.642 -17.059 7.862 1.00 48.44 360 LEU A CA 1
ATOM 2663 C C . LEU A 1 360 ? 7.094 -16.705 9.294 1.00 48.44 360 LEU A C 1
ATOM 2665 O O . LEU A 1 360 ? 8.209 -17.060 9.688 1.00 48.44 360 LEU A O 1
ATOM 2669 N N . PRO A 1 361 ? 6.231 -16.046 10.087 1.00 56.19 361 PRO A N 1
ATOM 2670 C CA . PRO A 1 361 ? 6.508 -15.713 11.480 1.00 56.19 361 PRO A CA 1
ATOM 2671 C C . PRO A 1 361 ? 6.580 -16.983 12.348 1.00 56.19 361 PRO A C 1
ATOM 2673 O O . PRO A 1 361 ? 5.870 -17.958 12.073 1.00 56.19 361 PRO A O 1
ATOM 2676 N N . PRO A 1 362 ? 7.405 -17.010 13.410 1.00 55.94 362 PRO A N 1
ATOM 2677 C CA . PRO A 1 362 ? 7.509 -18.182 14.266 1.00 55.94 362 PRO A CA 1
ATOM 2678 C C . PRO A 1 362 ? 6.216 -18.402 15.065 1.00 55.94 362 PRO A C 1
ATOM 2680 O O . PRO A 1 362 ? 5.716 -17.512 15.752 1.00 55.94 362 PRO A O 1
ATOM 2683 N N . LYS A 1 363 ? 5.697 -19.631 14.987 1.00 49.62 363 LYS A N 1
ATOM 2684 C CA . LYS A 1 363 ? 4.654 -20.170 15.869 1.00 49.62 363 LYS A CA 1
ATOM 2685 C C . LYS A 1 363 ? 5.181 -20.214 17.319 1.00 49.62 363 LYS A C 1
ATOM 2687 O O . LYS A 1 363 ? 6.344 -20.575 17.507 1.00 49.62 363 LYS A O 1
ATOM 2692 N N . PRO A 1 364 ? 4.362 -19.889 18.338 1.00 45.25 364 PRO A N 1
ATOM 2693 C CA . PRO A 1 364 ? 4.805 -19.848 19.730 1.00 45.25 364 PRO A CA 1
ATOM 2694 C C . PRO A 1 364 ? 5.189 -21.240 20.243 1.00 45.25 364 PRO A C 1
ATOM 2696 O O . PRO A 1 364 ? 4.431 -22.204 20.102 1.00 45.25 364 PRO A O 1
ATOM 2699 N N . ALA A 1 365 ? 6.377 -21.325 20.841 1.00 41.19 365 ALA A N 1
ATOM 2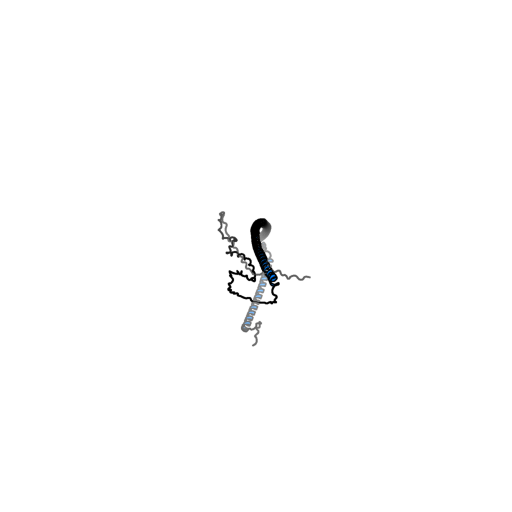700 C CA . ALA A 1 365 ? 6.823 -22.472 21.614 1.00 41.19 365 ALA A CA 1
ATOM 2701 C C . ALA A 1 365 ? 6.188 -22.447 23.011 1.00 41.19 365 ALA A C 1
ATOM 2703 O O . ALA A 1 365 ? 5.929 -21.389 23.583 1.00 41.19 365 ALA A O 1
ATOM 2704 N N . ALA A 1 366 ? 5.936 -23.648 23.520 1.00 45.06 366 ALA A N 1
ATOM 2705 C CA . ALA A 1 366 ? 5.389 -23.926 24.833 1.00 45.06 366 ALA A CA 1
ATOM 2706 C C . ALA A 1 366 ? 6.222 -23.329 25.985 1.00 45.06 366 ALA A C 1
ATOM 2708 O O . ALA A 1 366 ? 7.420 -23.077 25.864 1.00 45.06 366 ALA A O 1
ATOM 2709 N N . ALA A 1 367 ? 5.513 -23.137 27.096 1.00 45.78 367 ALA A N 1
ATOM 2710 C CA . ALA A 1 367 ? 5.914 -22.508 28.345 1.00 45.78 367 ALA A CA 1
ATOM 2711 C C . ALA A 1 367 ? 7.257 -22.981 28.936 1.00 45.78 367 ALA A C 1
ATOM 2713 O O . ALA A 1 367 ? 7.495 -24.186 29.049 1.00 45.78 367 ALA A O 1
ATOM 2714 N N . PRO A 1 368 ? 8.071 -22.040 29.443 1.00 42.94 368 PRO A N 1
ATOM 2715 C CA . PRO A 1 368 ? 9.013 -22.281 30.524 1.00 42.94 368 PRO A CA 1
ATOM 2716 C C . PRO A 1 368 ? 8.397 -21.938 31.888 1.00 42.94 368 PRO A C 1
ATOM 2718 O O . PRO A 1 368 ? 7.582 -21.026 32.018 1.00 42.94 368 PRO A O 1
ATOM 2721 N N . ALA A 1 369 ? 8.829 -22.708 32.881 1.00 44.03 369 ALA A N 1
ATOM 2722 C CA . ALA A 1 369 ? 8.402 -22.719 34.269 1.00 44.03 369 ALA A CA 1
ATOM 2723 C C . ALA A 1 369 ? 8.505 -21.371 35.010 1.00 44.03 369 ALA A C 1
ATOM 2725 O O . ALA A 1 369 ? 9.345 -20.522 34.711 1.00 44.03 369 ALA A O 1
ATOM 2726 N N . GLU A 1 370 ? 7.641 -21.250 36.018 1.00 46.75 370 GLU A N 1
ATOM 2727 C CA . GLU A 1 370 ? 7.538 -20.164 36.992 1.00 46.75 370 GLU A CA 1
ATOM 2728 C C . GLU A 1 370 ? 8.863 -19.885 37.734 1.00 46.75 370 GLU A C 1
ATOM 2730 O O . GLU A 1 370 ? 9.559 -20.823 38.138 1.00 46.75 370 GLU A O 1
ATOM 2735 N N . PRO A 1 371 ? 9.212 -18.608 37.975 1.00 46.75 371 PRO A N 1
ATOM 2736 C CA . PRO A 1 371 ? 10.284 -18.236 38.886 1.00 46.75 371 PRO A CA 1
ATOM 2737 C C . PRO A 1 371 ? 9.845 -18.294 40.359 1.00 46.75 371 PRO A C 1
ATOM 2739 O O . PRO A 1 371 ? 8.709 -17.993 40.718 1.00 46.75 371 PRO A O 1
ATOM 2742 N N . ALA A 1 372 ? 10.813 -18.666 41.194 1.00 40.94 372 ALA A N 1
ATOM 2743 C CA . ALA A 1 372 ? 10.733 -18.882 42.631 1.00 40.94 372 ALA A CA 1
ATOM 2744 C C . ALA A 1 372 ? 10.029 -17.766 43.428 1.00 40.94 372 ALA A C 1
ATOM 2746 O O . ALA A 1 372 ? 10.298 -16.576 43.258 1.00 40.94 372 ALA A O 1
ATOM 2747 N N . ALA A 1 373 ? 9.187 -18.202 44.367 1.00 38.31 373 ALA A N 1
ATOM 2748 C CA . ALA A 1 373 ? 8.550 -17.382 45.386 1.00 38.31 373 ALA A CA 1
ATOM 2749 C C . ALA A 1 373 ? 9.555 -16.893 46.448 1.00 38.31 373 ALA A C 1
ATOM 2751 O O . ALA A 1 373 ? 10.402 -17.648 46.929 1.00 38.31 373 ALA A O 1
ATOM 2752 N N . ALA A 1 374 ? 9.418 -15.619 46.821 1.00 44.41 374 ALA A N 1
ATOM 2753 C CA . ALA A 1 374 ? 10.023 -14.986 47.992 1.00 44.41 374 ALA A CA 1
ATOM 2754 C C . ALA A 1 374 ? 9.151 -15.231 49.257 1.00 44.41 374 ALA A C 1
ATOM 2756 O O . ALA A 1 374 ? 8.010 -15.676 49.119 1.00 44.41 374 ALA A O 1
ATOM 2757 N N . PRO A 1 375 ? 9.673 -14.995 50.479 1.00 47.28 375 PRO A N 1
ATOM 2758 C CA . PRO A 1 375 ? 9.273 -15.720 51.686 1.00 47.28 375 PRO A CA 1
ATOM 2759 C C . PRO A 1 375 ? 8.033 -15.163 52.406 1.00 47.28 375 PRO A C 1
ATOM 2761 O O . PRO A 1 375 ? 7.686 -13.989 52.294 1.00 47.28 375 PRO A O 1
ATOM 2764 N N . GLU A 1 376 ? 7.411 -16.058 53.178 1.00 46.38 376 GLU A N 1
ATOM 2765 C CA . GLU A 1 376 ? 6.220 -15.880 54.018 1.00 46.38 376 GLU A CA 1
ATOM 2766 C C . GLU A 1 376 ? 6.317 -14.731 55.044 1.00 46.38 376 GLU A C 1
ATOM 2768 O O . GLU A 1 376 ? 7.377 -14.527 55.646 1.00 46.38 376 GLU A O 1
ATOM 2773 N N . PRO A 1 377 ? 5.196 -14.051 55.364 1.00 42.53 377 PRO A N 1
ATOM 2774 C CA . PRO A 1 377 ? 5.050 -13.321 56.613 1.00 42.53 377 PRO A CA 1
ATOM 2775 C C . PRO A 1 377 ? 4.573 -14.235 57.758 1.00 42.53 377 PRO A C 1
ATOM 2777 O O . PRO A 1 377 ? 3.861 -15.220 57.575 1.00 42.53 377 PRO A O 1
ATOM 2780 N N . ALA A 1 378 ? 5.002 -13.859 58.959 1.00 39.06 378 ALA A N 1
ATOM 2781 C CA . ALA A 1 378 ? 4.947 -14.606 60.206 1.00 39.06 378 ALA A CA 1
ATOM 2782 C C . ALA A 1 378 ? 3.542 -14.983 60.722 1.00 39.06 378 ALA A C 1
ATOM 2784 O O . ALA A 1 378 ? 2.578 -14.226 60.612 1.00 39.06 378 ALA A O 1
ATOM 2785 N N . LYS A 1 379 ? 3.494 -16.140 61.400 1.00 42.53 379 LYS A N 1
ATOM 2786 C CA . LYS A 1 379 ? 2.387 -16.643 62.227 1.00 42.53 379 LYS A CA 1
ATOM 2787 C C . LYS A 1 379 ? 2.054 -15.707 63.398 1.00 42.53 379 LYS A C 1
ATOM 2789 O O . LYS A 1 379 ? 2.931 -15.373 64.193 1.00 42.53 379 LYS A O 1
ATOM 2794 N N . GLY A 1 380 ? 0.763 -15.418 63.556 1.00 35.09 380 GLY A N 1
ATOM 2795 C CA . GLY A 1 380 ? 0.099 -14.970 64.788 1.00 35.09 380 GLY A CA 1
ATOM 2796 C C . GLY A 1 380 ? -1.151 -15.836 65.052 1.00 35.09 380 GLY A C 1
ATOM 2797 O O . GLY A 1 380 ? -1.596 -16.506 64.122 1.00 35.09 380 GLY A O 1
ATOM 2798 N N . PRO A 1 381 ? -1.654 -15.909 66.300 1.00 46.38 381 PRO A N 1
ATOM 2799 C CA . PRO A 1 381 ? -2.181 -17.151 66.874 1.00 46.38 381 PRO A CA 1
ATOM 2800 C C . PRO A 1 381 ? -3.693 -17.383 66.718 1.00 46.38 381 PRO A C 1
ATOM 2802 O O . PRO A 1 381 ? -4.465 -16.465 66.456 1.00 46.38 381 PRO A O 1
ATOM 2805 N N . ASP A 1 382 ? -4.049 -18.655 66.930 1.00 48.62 382 ASP A N 1
ATOM 2806 C CA . ASP A 1 382 ? -5.367 -19.296 66.945 1.00 48.62 382 ASP A CA 1
ATOM 2807 C C . ASP A 1 382 ? -6.552 -18.448 67.431 1.00 48.62 382 ASP A C 1
ATOM 2809 O O . ASP A 1 382 ? -6.558 -17.924 68.546 1.00 48.62 382 ASP A O 1
ATOM 2813 N N . ALA A 1 383 ? -7.627 -18.482 66.639 1.00 38.47 383 ALA A N 1
ATOM 2814 C CA . ALA A 1 383 ? -8.993 -18.248 67.091 1.00 38.47 383 ALA A CA 1
ATOM 2815 C C . ALA A 1 383 ? -9.948 -19.214 66.358 1.00 38.47 383 ALA A C 1
ATOM 2817 O O . ALA A 1 383 ? -10.257 -19.038 65.184 1.00 38.47 383 ALA A O 1
ATOM 2818 N N . THR A 1 384 ? -10.330 -20.274 67.076 1.00 40.41 384 THR A N 1
ATOM 2819 C CA . THR A 1 384 ? -11.610 -21.014 67.032 1.00 40.41 384 THR A CA 1
ATOM 2820 C C . THR A 1 384 ? -12.422 -20.986 65.728 1.00 40.41 384 THR A C 1
ATOM 2822 O O . THR A 1 384 ? -13.125 -20.021 65.432 1.00 40.41 384 THR A O 1
ATOM 2825 N N . VAL A 1 385 ? -12.411 -22.115 65.014 1.00 39.22 385 VAL A N 1
ATOM 2826 C CA . VAL A 1 385 ? -13.340 -22.433 63.921 1.00 39.22 385 VAL A CA 1
ATOM 2827 C C . VAL A 1 385 ? -14.661 -22.932 64.519 1.00 39.22 385 VAL A C 1
ATOM 2829 O O . VAL A 1 385 ? -14.708 -24.024 65.081 1.00 39.22 385 VAL A O 1
ATOM 2832 N N . GLU A 1 386 ? -15.727 -22.140 64.403 1.00 44.97 386 GLU A N 1
ATOM 2833 C CA . GLU A 1 386 ? -17.108 -22.626 64.513 1.00 44.97 386 GLU A CA 1
ATOM 2834 C C . GLU A 1 386 ? -17.608 -23.032 63.117 1.00 44.97 386 GLU A C 1
ATOM 2836 O O . GLU A 1 386 ? -17.563 -22.245 62.167 1.00 44.97 386 GLU A O 1
ATOM 2841 N N . ASP A 1 387 ? -18.084 -24.272 62.994 1.00 45.88 387 ASP A N 1
ATOM 2842 C CA . ASP A 1 387 ? -18.673 -24.829 61.775 1.00 45.88 387 ASP A CA 1
ATOM 2843 C C . ASP A 1 387 ? -19.973 -24.099 61.403 1.00 45.88 387 ASP A C 1
ATOM 2845 O O . ASP A 1 387 ? -21.044 -24.332 61.969 1.00 45.88 387 ASP A O 1
ATOM 2849 N N . ARG A 1 388 ? -19.905 -23.229 60.389 1.00 40.62 388 ARG A N 1
ATOM 2850 C CA . ARG A 1 388 ? -21.086 -22.603 59.786 1.00 40.62 388 ARG A CA 1
ATOM 2851 C C . ARG A 1 388 ? -21.626 -23.492 58.667 1.00 40.62 388 ARG A C 1
ATOM 2853 O O . ARG A 1 388 ? -21.136 -23.473 57.541 1.00 40.62 388 ARG A O 1
ATOM 2860 N N . ILE A 1 389 ? -22.666 -24.258 58.985 1.00 47.12 389 ILE A N 1
ATOM 2861 C CA . ILE A 1 389 ? -23.477 -25.019 58.026 1.00 47.12 389 ILE A CA 1
ATOM 2862 C C . ILE A 1 389 ? -24.082 -24.044 57.001 1.00 47.12 389 ILE A C 1
ATOM 2864 O O . ILE A 1 389 ? -24.934 -23.223 57.338 1.00 47.12 389 ILE A O 1
ATOM 2868 N N . VAL A 1 390 ? -23.650 -24.136 55.742 1.00 42.41 390 VAL A N 1
ATOM 2869 C CA . VAL A 1 390 ? -24.260 -23.428 54.606 1.00 42.41 390 VAL A CA 1
ATOM 2870 C C . VAL A 1 390 ? -25.280 -24.366 53.949 1.00 42.41 390 VAL A C 1
ATOM 2872 O O . VAL A 1 390 ? -24.875 -25.402 53.414 1.00 42.41 390 VAL A O 1
ATOM 2875 N N . PRO A 1 391 ? -26.592 -24.066 53.949 1.00 46.28 391 PRO A N 1
ATOM 2876 C CA . PRO A 1 391 ? -27.544 -24.863 53.187 1.00 46.28 391 PRO A CA 1
ATOM 2877 C C . PRO A 1 391 ? -27.351 -24.618 51.683 1.00 46.28 391 PRO A C 1
ATOM 2879 O O . PRO A 1 391 ? -27.404 -23.486 51.202 1.00 46.28 391 PRO A O 1
ATOM 2882 N N . LYS A 1 392 ? -27.139 -25.703 50.927 1.00 43.16 392 LYS A N 1
ATOM 2883 C CA . LYS A 1 392 ? -27.225 -25.709 49.461 1.00 43.16 392 LYS A CA 1
ATOM 2884 C C . LYS A 1 392 ? -28.666 -25.399 49.051 1.00 43.16 392 LYS A C 1
ATOM 2886 O O . LYS A 1 392 ? -29.543 -26.241 49.221 1.00 43.16 392 LYS A O 1
ATOM 2891 N N . ILE A 1 393 ? -28.899 -24.224 48.473 1.00 46.78 393 ILE A N 1
ATOM 2892 C CA . ILE A 1 393 ? -30.126 -23.947 47.723 1.00 46.78 393 ILE A CA 1
ATOM 2893 C C . ILE A 1 393 ? -29.978 -24.646 46.369 1.00 46.78 393 ILE A C 1
ATOM 2895 O O . ILE A 1 393 ? -29.180 -24.235 45.528 1.00 46.78 393 ILE A O 1
ATOM 2899 N N . VAL A 1 394 ? -30.711 -25.741 46.183 1.00 45.56 394 VAL A N 1
ATOM 2900 C CA . VAL A 1 394 ? -30.941 -26.341 44.867 1.00 45.56 394 VAL A CA 1
ATOM 2901 C C . VAL A 1 394 ? -32.073 -25.542 44.233 1.00 45.56 394 VAL A C 1
ATOM 2903 O O . VAL A 1 394 ? -33.218 -25.651 44.662 1.00 45.56 394 VAL A O 1
ATOM 2906 N N . ILE A 1 395 ? -31.746 -24.699 43.255 1.00 43.50 395 ILE A N 1
ATOM 2907 C CA . ILE A 1 395 ? -32.752 -24.065 42.401 1.00 43.50 395 ILE A CA 1
ATOM 2908 C C . ILE A 1 395 ? -33.233 -25.153 41.440 1.00 43.50 395 ILE A C 1
ATOM 2910 O O . ILE A 1 395 ? -32.488 -25.585 40.562 1.00 43.50 395 ILE A O 1
ATOM 2914 N N . VAL A 1 396 ? -34.447 -25.645 41.675 1.00 42.84 396 VAL A N 1
ATOM 2915 C CA . VAL A 1 396 ? -35.199 -26.432 40.698 1.00 42.84 396 VAL A CA 1
ATOM 2916 C C . VAL A 1 396 ? -35.760 -25.430 39.695 1.00 42.84 396 VAL A C 1
ATOM 2918 O O . VAL A 1 396 ? -36.514 -24.533 40.059 1.00 42.84 396 VAL A O 1
ATOM 2921 N N . ASP A 1 397 ? -35.286 -25.540 38.460 1.00 49.78 397 ASP A N 1
ATOM 2922 C CA . ASP A 1 397 ? -35.730 -24.761 37.311 1.00 49.78 397 ASP A CA 1
ATOM 2923 C C . ASP A 1 397 ? -37.115 -25.272 36.880 1.00 49.78 397 ASP A C 1
ATOM 2925 O O . ASP A 1 397 ? -37.235 -26.277 36.175 1.00 49.78 397 ASP A O 1
ATOM 2929 N N . ASP A 1 398 ? -38.174 -24.635 37.384 1.00 50.03 398 ASP A N 1
ATOM 2930 C CA . ASP A 1 398 ? -39.542 -24.852 36.914 1.00 50.03 398 ASP A CA 1
ATOM 2931 C C . ASP A 1 398 ? -39.672 -24.169 35.547 1.00 50.03 398 ASP A C 1
ATOM 2933 O O . ASP A 1 398 ? -39.964 -22.977 35.473 1.00 50.03 398 ASP A O 1
ATOM 2937 N N . GLY A 1 399 ? -39.397 -24.923 34.477 1.00 49.59 399 GLY A N 1
ATOM 2938 C CA . GLY A 1 399 ? -39.349 -24.482 33.076 1.00 49.59 399 GLY A CA 1
ATOM 2939 C C . GLY A 1 399 ? -40.626 -23.817 32.548 1.00 49.59 399 GLY A C 1
ATOM 2940 O O . GLY A 1 399 ? -41.343 -24.379 31.721 1.00 49.59 399 GLY A O 1
ATOM 2941 N N . ILE A 1 400 ? -40.895 -22.597 33.002 1.00 43.19 400 ILE A N 1
ATOM 2942 C CA . ILE A 1 400 ? -41.941 -21.712 32.507 1.00 43.19 400 ILE A CA 1
ATOM 2943 C C . ILE A 1 400 ? -41.262 -20.675 31.614 1.00 43.19 400 ILE A C 1
ATOM 2945 O O . ILE A 1 400 ? -40.735 -19.661 32.071 1.00 43.19 400 ILE A O 1
ATOM 2949 N N . ASP A 1 401 ? -41.289 -20.951 30.312 1.00 46.12 401 ASP A N 1
ATOM 2950 C CA . ASP A 1 401 ? -40.928 -20.009 29.259 1.00 46.12 401 ASP A CA 1
ATOM 2951 C C . ASP A 1 401 ? -41.800 -18.744 29.361 1.00 46.12 401 ASP A C 1
ATOM 2953 O O . ASP A 1 401 ? -42.980 -18.735 28.997 1.00 46.12 401 ASP A O 1
ATOM 2957 N N . HIS A 1 402 ? -41.226 -17.640 29.841 1.00 44.25 402 HIS A N 1
ATOM 2958 C CA . HIS A 1 402 ? -41.834 -16.321 29.697 1.00 44.25 402 HIS A CA 1
ATOM 2959 C C . HIS A 1 402 ? -41.550 -15.776 28.288 1.00 44.25 402 HIS A C 1
ATOM 2961 O O . HIS A 1 402 ? -40.504 -15.179 28.024 1.00 44.25 402 HIS A O 1
ATOM 2967 N N . ASP A 1 403 ? -42.509 -15.978 27.380 1.00 49.31 403 ASP A N 1
ATOM 2968 C CA . ASP A 1 403 ? -42.538 -15.378 26.042 1.00 49.31 403 ASP A CA 1
ATOM 2969 C C . ASP A 1 403 ? -42.615 -13.842 26.157 1.00 49.31 403 ASP A C 1
ATOM 2971 O O . ASP A 1 403 ? -43.650 -13.251 26.462 1.00 49.31 403 ASP A O 1
ATOM 2975 N N . THR A 1 404 ? -41.476 -13.177 25.960 1.00 48.53 404 THR A N 1
ATOM 2976 C CA . THR A 1 404 ? -41.307 -11.716 26.040 1.00 48.53 404 THR A CA 1
ATOM 2977 C C . THR A 1 404 ? -41.463 -11.064 24.667 1.00 48.53 404 THR A C 1
ATOM 2979 O O . THR A 1 404 ? -40.616 -10.293 24.210 1.00 48.53 404 THR A O 1
ATOM 2982 N N . ARG A 1 405 ? -42.571 -11.351 23.976 1.00 51.59 405 ARG A N 1
ATOM 2983 C CA . ARG A 1 405 ? -42.936 -10.642 22.741 1.00 51.59 405 ARG A CA 1
ATOM 2984 C C . ARG A 1 405 ? -44.006 -9.580 23.016 1.00 51.59 405 ARG A C 1
ATOM 2986 O O . ARG A 1 405 ? -45.053 -9.900 23.568 1.00 51.59 405 ARG A O 1
ATOM 2993 N N . PRO A 1 406 ? -43.778 -8.309 22.632 1.00 50.19 406 PRO A N 1
ATOM 2994 C CA . PRO A 1 406 ? -44.752 -7.247 22.842 1.00 50.19 406 PRO A CA 1
ATOM 2995 C C . PRO A 1 406 ? -45.945 -7.404 21.890 1.00 50.19 406 PRO A C 1
ATOM 2997 O O . PRO A 1 406 ? -45.803 -7.396 20.665 1.00 50.19 406 PRO A O 1
ATOM 3000 N N . ASP A 1 407 ? -47.125 -7.524 22.490 1.00 49.16 407 ASP A N 1
ATOM 3001 C CA . ASP A 1 407 ? -48.418 -7.725 21.845 1.00 49.16 407 ASP A CA 1
ATOM 3002 C C . ASP A 1 407 ? -48.814 -6.492 21.002 1.00 49.16 407 ASP A C 1
ATOM 3004 O O . ASP A 1 407 ? -49.079 -5.405 21.521 1.00 49.16 407 ASP A O 1
ATOM 3008 N N . ARG A 1 408 ? -48.804 -6.627 19.668 1.00 50.72 408 ARG A N 1
ATOM 3009 C CA . ARG A 1 408 ? -48.979 -5.512 18.709 1.00 50.72 408 ARG A CA 1
ATOM 3010 C C . ARG A 1 408 ? -50.433 -5.185 18.345 1.00 50.72 408 ARG A C 1
ATOM 3012 O O . ARG A 1 408 ? -50.649 -4.363 17.461 1.00 50.72 408 ARG A O 1
ATOM 3019 N N . ASN A 1 409 ? -51.428 -5.757 19.021 1.00 50.53 409 ASN A N 1
ATOM 3020 C CA . ASN A 1 409 ? -52.840 -5.627 18.629 1.00 50.53 409 ASN A CA 1
ATOM 3021 C C . ASN A 1 409 ? -53.748 -4.971 19.683 1.00 50.53 409 ASN A C 1
ATOM 3023 O O . ASN A 1 409 ? -54.866 -5.421 19.928 1.00 50.53 409 ASN A O 1
ATOM 3027 N N . ARG A 1 410 ? -53.319 -3.847 20.270 1.00 49.81 410 ARG A N 1
ATOM 3028 C CA . ARG A 1 410 ? -54.195 -3.042 21.141 1.00 49.81 410 ARG A CA 1
ATOM 3029 C C . ARG A 1 410 ? -54.209 -1.559 20.793 1.00 49.81 410 ARG A C 1
ATOM 3031 O O . ARG A 1 410 ? -53.897 -0.707 21.612 1.00 49.81 410 ARG A O 1
ATOM 3038 N N . ILE A 1 411 ? -54.643 -1.248 19.577 1.00 53.19 411 ILE A N 1
ATOM 3039 C CA . ILE A 1 411 ? -55.224 0.058 19.260 1.00 53.19 411 ILE A CA 1
ATOM 3040 C C . ILE A 1 411 ? -56.472 -0.223 18.438 1.00 53.19 411 ILE A C 1
ATOM 3042 O O . ILE A 1 411 ? -56.339 -0.638 17.296 1.00 53.19 411 ILE A O 1
ATOM 3046 N N . GLN A 1 412 ? -57.654 -0.033 19.029 1.00 47.00 412 GLN A N 1
ATOM 3047 C CA . GLN A 1 412 ? -58.864 0.482 18.375 1.00 47.00 412 GLN A CA 1
ATOM 3048 C C . GLN A 1 412 ? -59.948 0.762 19.430 1.00 47.00 412 GLN A C 1
ATOM 3050 O O . GLN A 1 412 ? -60.318 -0.106 20.215 1.00 47.00 412 GLN A O 1
ATOM 3055 N N . ARG A 1 413 ? -60.473 1.990 19.342 1.00 42.31 413 ARG A N 1
ATOM 3056 C CA . ARG A 1 413 ? -61.746 2.509 19.867 1.00 42.31 413 ARG A CA 1
ATOM 3057 C C . ARG A 1 413 ? -61.872 2.787 21.369 1.00 42.31 413 ARG A C 1
ATOM 3059 O O . ARG A 1 413 ? -62.280 1.939 22.155 1.00 42.31 413 ARG A O 1
ATOM 3066 N N . LYS A 1 414 ? -61.768 4.076 21.695 1.00 47.31 414 LYS A N 1
ATOM 3067 C CA . LYS A 1 414 ? -62.813 4.761 22.463 1.00 47.31 414 LYS A CA 1
ATOM 3068 C C . LYS A 1 414 ? -63.221 6.033 21.721 1.00 47.31 414 LYS A C 1
ATOM 3070 O O . LYS A 1 414 ? -62.351 6.759 21.245 1.00 47.31 414 LYS A O 1
ATOM 3075 N N . GLY A 1 415 ? -64.534 6.192 21.559 1.00 44.62 415 GLY A N 1
ATOM 3076 C CA . GLY A 1 415 ? -65.159 7.500 21.388 1.00 44.62 415 GLY A CA 1
ATOM 3077 C C . GLY A 1 415 ? -65.322 8.197 22.727 1.00 44.62 415 GLY A C 1
ATOM 3078 O O . GLY A 1 415 ? -64.953 7.581 23.759 1.00 44.62 415 GLY A O 1
#

Organism: Kitasatospora setae (strain ATCC 33774 / DSM 43861 / JCM 3304 / KCC A-0304 / NBRC 14216 / KM-6054) (NCBI:txid452652)

Foldseek 3Di:
DDQPQQPVRDHDDPPDDDSVVVNVVVVVVVVVVVVVVVVVVVVVVVVVVVVVVVVVVVVCVVVDPDDQCVVVDPVSNVVVVVVVVVVVVVVVVVVVVVVVVVVVVVVVVVVVVVVVVVVVVVVVVVVVVVVVVVVVVVVVVVVVVVVVVVVVVVVVVVVVVVVVVVVVVVVVVVVVVVVVVVVVVVVVVVVVVVVVVVVVVVVVVVVVVVVVVVVVVVVVVVVVVVVVVVVVVVVVVVVVVVVVVVVVVVVVVVVVVVVVVVVVVVVVVVVVVVVVVVVVVVPVVDDDDDDDDDDDDDDDDDDDDDDDDDDDDDDDDDDDDDDDDDDDDPDDPPDPDDPDDPDDPDDDDDDDDDDDDDDDDDDDDDDDDDDDDDDDDDDDDDDDDDDDDDDDDDPDPPPDDPPPDDDPPPDDDDD

pLDDT: mean 74.59, std 23.88, range [26.42, 98.69]

Radius of gyration: 94.88 Å; chains: 1; bounding box: 155×71×283 Å